Protein AF-A0A958QYX7-F1 (afdb_monomer)

Foldseek 3Di:
DEAEAEAAQCVHQQDFQDPDPPDGDPSVVVVLVVCVVDVVPHNYYYHYHYPCCPLQLLPFPVPPSGNRQFFADADDDDDPQWDDLCQAQWAADPLRDTGDHQQFEDADDCVLADPPPDPPPLDDDAHDPVVLLLVLLLLLLLLQLQLVCVVVVPCVSQQEAEEEEERDQDQSVLVSVLVNVVVSLVVLLVCLVVVPVVSLVSNVCSCVVRLVVSCVDPVNVVADGDPSVSSSVSSNVLSVPEDEDEDEPPDPDDDDSPDDRYHYYYTHHDVQLDDDQRPNYAEYAYEDDDQELVSLRSNPSVTTGDPRRNSSHHYYYHPVSSVVSRHSVHQSVQLNVQSVVCVVVVHTSQQDWRWGWDDPRHDHPGPVSVVQKDFDLPFCALHKFWLFKDFQADQPLQVQLLVLQLVLVVVQVVVVQWDQFLAPQQRQKTKGWFAFCVSVLSSLVRRDRDPLSVSDDSVSVSSSCVSCCVVLFQRIEMEIEGAHDDDPPFDWDDSDVPDIGTADEWDWDFDAPPDSITGTDCPDDAPPLCRPQCVPDPDNHVVCVCVVVVHGSSVVQQVRPDRRYKYKYKGFHDLCDDDDPVSQVVDVVPDSTDDDRHPRPTGMIMMIGGYHDPPPSSSIIIITRPSHSNPDD

pLDDT: mean 80.19, std 15.88, range [24.7, 98.56]

Solvent-accessible surface area (backbone atoms only — not comparable to full-atom values): 35931 Å² total; per-residue (Å²): 114,80,45,79,46,78,36,75,51,40,74,67,58,49,50,66,74,40,94,47,96,91,49,66,26,73,56,24,46,54,50,40,51,50,51,52,61,40,50,78,75,26,63,62,48,81,46,74,41,70,97,52,58,71,66,44,68,23,41,59,58,79,46,84,79,49,86,36,56,56,80,57,72,82,80,81,82,77,58,90,68,51,39,50,51,43,52,55,46,3,28,59,47,102,86,70,48,75,48,74,42,48,82,35,71,42,76,42,64,74,89,67,55,82,64,94,81,62,89,71,72,89,83,76,67,78,76,44,71,63,55,53,49,49,51,54,49,36,48,54,30,48,8,46,38,45,47,46,19,63,73,73,70,36,69,74,57,56,38,31,41,24,32,43,42,33,67,53,77,54,69,67,60,38,54,54,48,48,54,38,52,49,49,51,53,54,50,48,49,55,33,48,77,68,64,35,64,64,50,53,51,52,51,52,48,50,40,63,72,45,56,56,59,39,55,71,39,76,92,33,71,88,62,84,81,76,55,74,67,59,31,53,60,31,31,58,59,47,71,73,67,48,46,76,42,66,39,45,94,82,47,87,63,74,91,61,89,87,67,70,77,44,40,32,43,38,34,30,27,72,59,62,39,54,100,58,84,73,63,45,68,35,27,37,40,43,66,66,84,68,44,29,52,58,58,47,60,48,58,45,70,86,47,45,77,45,87,97,47,56,89,50,31,39,37,34,28,33,67,67,53,47,53,52,42,16,51,48,23,29,39,53,50,52,39,45,50,52,41,52,52,33,54,75,68,73,46,31,48,46,64,45,55,62,59,40,69,55,53,98,75,47,39,77,81,40,83,55,40,57,73,51,28,41,80,41,64,80,35,62,52,55,35,75,49,64,62,41,55,44,51,63,86,37,62,68,62,27,51,45,33,41,48,26,51,28,54,40,52,49,54,42,55,76,67,64,28,66,46,82,45,55,26,70,89,43,59,60,28,51,29,29,47,78,35,57,48,65,64,56,50,55,30,46,75,53,39,80,73,48,87,87,40,81,93,59,50,60,65,62,52,44,52,54,49,50,56,36,34,76,73,62,25,40,48,24,26,34,40,35,43,46,33,46,88,8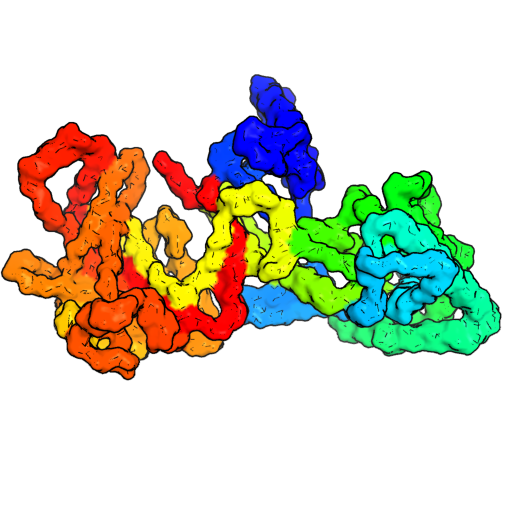3,55,97,86,61,66,75,46,77,52,50,94,94,42,68,34,29,50,31,86,60,50,70,50,76,35,61,92,85,63,89,54,37,42,49,44,70,83,72,58,92,60,62,88,51,56,84,42,51,91,78,51,90,54,58,47,62,67,58,54,35,60,77,68,72,54,54,63,72,55,54,38,49,77,64,40,52,45,35,42,30,37,40,40,35,37,38,43,44,60,79,74,82,65,52,78,66,54,54,50,53,48,61,74,75,42,97,40,52,83,82,84,38,89,56,86,54,39,69,44,42,34,43,37,39,23,41,68,86,59,73,90,56,74,48,38,27,40,30,23,68,60,28,45,60,76,85,130

Secondary structure (DSSP, 8-state):
--EEEEETTTTTTSS---SSTT---HHHHHHHHHHHHHHTTS-EEEEE--S-TTTGGGS-TT-TTS----S----PPPPTTEE-HHHHH-EE-TTS-EEPPPTTEEEPPGGG---TTS---TT--PPPHHHHHHHHHHHHHHHHHHHHHHHTT-GGGGTEEEEEEE--S-HHHHHHHHHHHHHHHHHHHHHHHTT-HHHHHHHHHHIIIIIHHHTTSGGGTT-----HHHHHHHHHHHHHH-EEEEESSS-------SSS-EEEEEEESTTTTSS---TTEEEEEE-----BHHHHHHH-TT-EE-TTTGGG-EEEE-HHHHHHHHHHHHHHHHHHHHHHHHHHTT--TTTS--EEE--SS-B-S-TTHHHH-EEE----TT-EEE--EE-SS-HHHHHHHHHHHHHHHHHHHHTT-EE--SSGGGTTSEEEEEEEHHHHHHHHHHS---TT-TT--HHHHHHHHHHHHHTTSS-EEEEEE--PPPPTTPPEEEEETTEEEEPBP-EEPPBPTT-SSEEEE-SS-TTGGGTTGGGTS--S-HHHHHHHTT--HHHHHHHHS-TTEEEEEEEEE-------HHHHHHHHHH-S-B------S-EEEEEEEPPPP--GGG---EEE-TTSS----

Mean predicted aligned error: 15.83 Å

Structure (mmCIF, N/CA/C/O backbone):
data_AF-A0A958QYX7-F1
#
_entry.id   AF-A0A958QYX7-F1
#
loop_
_atom_site.group_PDB
_atom_site.id
_atom_site.type_symbol
_atom_site.label_atom_id
_atom_site.label_alt_id
_atom_site.label_comp_id
_atom_site.label_asym_id
_atom_site.label_entity_id
_atom_site.label_seq_id
_atom_site.pdbx_PDB_ins_code
_atom_site.Cartn_x
_atom_site.Cartn_y
_atom_site.Cartn_z
_atom_site.occupancy
_atom_site.B_iso_or_equiv
_atom_site.auth_seq_id
_atom_site.auth_comp_id
_atom_site.auth_asym_id
_atom_site.auth_atom_id
_atom_site.pdbx_PDB_model_num
ATOM 1 N N . SER A 1 1 ? -33.958 6.998 -21.857 1.00 77.19 1 SER A N 1
ATOM 2 C CA . SER A 1 1 ? -32.694 6.301 -22.158 1.00 77.19 1 SER A CA 1
ATOM 3 C C . SER A 1 1 ? -31.856 6.281 -20.903 1.00 77.19 1 SER A C 1
ATOM 5 O O . SER A 1 1 ? -31.916 7.264 -20.183 1.00 77.19 1 SER A O 1
ATOM 7 N N . LEU A 1 2 ? -31.152 5.190 -20.615 1.00 90.31 2 LEU A N 1
ATOM 8 C CA . LEU A 1 2 ? -30.196 5.135 -19.507 1.00 90.31 2 LEU A CA 1
ATOM 9 C C . LEU A 1 2 ? -28.915 5.877 -19.911 1.00 90.31 2 LEU A C 1
ATOM 11 O O . LEU A 1 2 ? -28.497 5.765 -21.066 1.00 90.31 2 LEU A O 1
ATOM 15 N N . VAL A 1 3 ? -28.330 6.640 -18.992 1.00 94.50 3 VAL A N 1
ATOM 16 C CA . VAL A 1 3 ? -27.086 7.384 -19.207 1.00 94.50 3 VAL A CA 1
ATOM 17 C C . VAL A 1 3 ? -25.995 6.793 -18.319 1.00 94.50 3 VAL A C 1
ATOM 19 O O . VAL A 1 3 ? -26.185 6.636 -17.118 1.00 94.50 3 VAL A O 1
ATOM 22 N N . LEU A 1 4 ? -24.851 6.460 -18.913 1.00 93.69 4 LEU A N 1
ATOM 23 C CA . LEU A 1 4 ? -23.653 6.020 -18.202 1.00 93.69 4 LEU A CA 1
ATOM 24 C C . LEU A 1 4 ? -22.543 7.034 -18.473 1.00 93.69 4 LEU A C 1
ATOM 26 O O . LEU A 1 4 ? -22.211 7.280 -19.632 1.00 93.69 4 LEU A O 1
ATOM 30 N N . ILE A 1 5 ? -21.988 7.607 -17.410 1.00 92.88 5 ILE A N 1
ATOM 31 C CA . ILE A 1 5 ? -20.836 8.505 -17.457 1.00 92.88 5 ILE A CA 1
ATOM 32 C C . ILE A 1 5 ? -19.650 7.755 -16.870 1.00 92.88 5 ILE A C 1
ATOM 34 O O . ILE A 1 5 ? -19.740 7.222 -15.766 1.00 92.88 5 ILE A O 1
ATOM 38 N N . ILE A 1 6 ? -18.556 7.715 -17.623 1.00 93.12 6 ILE A N 1
ATOM 39 C CA . ILE A 1 6 ? -17.291 7.133 -17.186 1.00 93.12 6 ILE A CA 1
ATOM 40 C C . ILE A 1 6 ? -16.291 8.272 -17.077 1.00 93.12 6 ILE A C 1
ATOM 42 O O . ILE A 1 6 ? -16.132 9.036 -18.029 1.00 93.12 6 ILE A O 1
ATOM 46 N N . ASP A 1 7 ? -15.653 8.371 -15.921 1.00 91.44 7 ASP A N 1
ATOM 47 C CA . ASP A 1 7 ? -14.607 9.343 -15.638 1.00 91.44 7 ASP A CA 1
ATOM 48 C C . ASP A 1 7 ? -13.293 8.612 -15.363 1.00 91.44 7 ASP A C 1
ATOM 50 O O . ASP A 1 7 ? -13.147 7.954 -14.335 1.00 91.44 7 ASP A O 1
ATOM 54 N N . ASP A 1 8 ? -12.361 8.694 -16.305 1.00 87.75 8 ASP A N 1
ATOM 55 C CA . ASP A 1 8 ? -11.047 8.057 -16.255 1.00 87.75 8 ASP A CA 1
ATOM 56 C C . ASP A 1 8 ? -9.959 8.918 -15.585 1.00 87.75 8 ASP A C 1
ATOM 58 O O . ASP A 1 8 ? -8.815 8.481 -15.491 1.00 87.75 8 ASP A O 1
ATOM 62 N N . GLU A 1 9 ? -10.311 10.112 -15.092 1.00 80.62 9 GLU A N 1
ATOM 63 C CA . GLU A 1 9 ? -9.406 11.078 -14.442 1.00 80.62 9 GLU A CA 1
ATOM 64 C C . GLU A 1 9 ? -9.992 11.575 -13.099 1.00 80.62 9 GLU A C 1
ATOM 66 O O . GLU A 1 9 ? -9.784 12.719 -12.661 1.00 80.62 9 GLU A O 1
ATOM 71 N N . LEU A 1 10 ? -10.738 10.686 -12.431 1.00 84.94 10 LEU A N 1
ATOM 72 C CA . LEU A 1 10 ? -11.470 10.933 -11.185 1.00 84.94 10 LEU A CA 1
ATOM 73 C C . LEU A 1 10 ? -10.566 11.466 -10.058 1.00 84.94 10 LEU A C 1
ATOM 75 O O . LEU A 1 10 ? -10.974 12.343 -9.296 1.00 84.94 10 LEU A O 1
ATOM 79 N N . ASP A 1 11 ? -9.352 10.934 -9.925 1.00 76.81 11 ASP A N 1
ATOM 80 C CA . ASP A 1 11 ? -8.370 11.302 -8.896 1.00 76.81 11 ASP A CA 1
ATOM 81 C C . ASP A 1 11 ? -7.598 12.589 -9.223 1.00 76.81 11 ASP A C 1
ATOM 83 O O . ASP A 1 11 ? -6.751 13.019 -8.441 1.00 76.81 11 ASP A O 1
ATOM 87 N N . GLN A 1 12 ? -7.887 13.234 -10.358 1.00 76.56 12 GLN A N 1
ATOM 88 C CA . GLN A 1 12 ? -7.231 14.475 -10.759 1.00 76.56 12 GLN A CA 1
ATOM 89 C C . GLN A 1 12 ? -8.216 15.630 -10.942 1.00 76.56 12 GLN A C 1
ATOM 91 O O . GLN A 1 12 ? -8.090 16.664 -10.288 1.00 76.56 12 GLN A O 1
ATOM 96 N N . ALA A 1 13 ? -9.138 15.514 -11.896 1.00 78.00 13 ALA A N 1
ATOM 97 C CA . ALA A 1 13 ? -9.928 16.658 -12.353 1.00 78.00 13 ALA A CA 1
ATOM 98 C C . ALA A 1 13 ? -11.218 16.839 -11.544 1.00 78.00 13 ALA A C 1
ATOM 100 O O . ALA A 1 13 ? -11.681 17.967 -11.350 1.00 78.00 13 ALA A O 1
ATOM 101 N N . SER A 1 14 ? -11.779 15.727 -11.079 1.00 85.44 14 SER A N 1
ATOM 102 C CA . SER A 1 14 ? -13.123 15.666 -10.501 1.00 85.44 14 SER A CA 1
ATOM 103 C C . SER A 1 14 ? -13.149 15.956 -9.005 1.00 85.44 14 SER A C 1
ATOM 105 O O . SER A 1 14 ? -14.194 16.309 -8.460 1.00 85.44 14 SER A O 1
ATOM 107 N N . LEU A 1 15 ? -11.995 15.885 -8.342 1.00 81.56 15 LEU A N 1
ATOM 108 C CA . LEU A 1 15 ? -11.853 16.182 -6.922 1.00 81.56 15 LEU A CA 1
ATOM 109 C C . LEU A 1 15 ? -12.193 17.646 -6.592 1.00 81.56 15 LEU A C 1
ATOM 111 O O . LEU A 1 15 ? -11.780 18.599 -7.267 1.00 81.56 15 LEU A O 1
ATOM 115 N N . ASN A 1 16 ? -12.907 17.842 -5.484 1.00 77.88 16 ASN A N 1
ATOM 116 C CA . ASN A 1 16 ? -13.176 19.170 -4.948 1.00 77.88 16 ASN A CA 1
ATOM 117 C C . ASN A 1 16 ? -12.024 19.677 -4.055 1.00 77.88 16 ASN A C 1
ATOM 119 O O . ASN A 1 16 ? -12.025 19.524 -2.834 1.00 77.88 16 ASN A O 1
ATOM 123 N N . GLU A 1 17 ? -11.048 20.353 -4.659 1.00 69.12 17 GLU A N 1
ATOM 124 C CA . GLU A 1 17 ? -9.878 20.914 -3.960 1.00 69.12 17 GLU A CA 1
ATOM 125 C C . GLU A 1 17 ? -10.056 22.346 -3.406 1.00 69.12 17 GLU A C 1
ATOM 127 O O . GLU A 1 17 ? -9.095 22.969 -2.941 1.00 69.12 17 GLU A O 1
ATOM 132 N N . SER A 1 18 ? -11.259 22.921 -3.474 1.00 69.00 18 SER A N 1
ATOM 133 C CA . SER A 1 18 ? -11.501 24.307 -3.049 1.00 69.00 18 SER A CA 1
ATOM 134 C C . SER A 1 18 ? -11.131 24.526 -1.576 1.00 69.00 18 SER A C 1
ATOM 136 O O . SER A 1 18 ? -11.446 23.700 -0.734 1.00 69.00 18 SER A O 1
ATOM 138 N N . ARG A 1 19 ? -10.518 25.657 -1.205 1.00 60.44 19 ARG A N 1
ATOM 139 C CA . ARG A 1 19 ? -10.108 25.921 0.195 1.00 60.44 19 ARG A CA 1
ATOM 140 C C . ARG A 1 19 ? -11.225 26.429 1.108 1.00 60.44 19 ARG A C 1
ATOM 142 O O . ARG A 1 19 ? -10.992 26.565 2.304 1.00 60.44 19 ARG A O 1
ATOM 149 N N . ARG A 1 20 ? -12.395 26.763 0.562 1.00 64.31 20 ARG A N 1
ATOM 150 C CA . ARG A 1 20 ? -13.538 27.278 1.329 1.00 64.31 20 ARG A CA 1
ATOM 151 C C . ARG A 1 20 ? -14.620 26.207 1.394 1.00 64.31 20 ARG A C 1
ATOM 153 O O . ARG A 1 20 ? -14.838 25.505 0.407 1.00 64.31 20 ARG A O 1
ATOM 160 N N . ASP A 1 21 ? -15.274 26.067 2.543 1.00 59.59 21 ASP A N 1
ATOM 161 C CA . ASP A 1 21 ? -16.256 24.993 2.775 1.00 59.59 21 ASP A CA 1
ATOM 162 C C . ASP A 1 21 ? -17.495 25.116 1.874 1.00 59.59 21 ASP A C 1
ATOM 164 O O . ASP A 1 21 ? -18.074 24.106 1.505 1.00 59.59 21 ASP A O 1
ATOM 168 N N . ASN A 1 22 ? -17.817 26.328 1.409 1.00 66.38 22 ASN A N 1
ATOM 169 C CA . ASN A 1 22 ? -18.980 26.605 0.553 1.00 66.38 22 ASN A CA 1
ATOM 170 C C . ASN A 1 22 ? -18.630 26.840 -0.930 1.00 66.38 22 ASN A C 1
ATOM 172 O O . ASN A 1 22 ? -19.419 27.431 -1.662 1.00 66.38 22 ASN A O 1
ATOM 176 N N . GLU A 1 23 ? -17.433 26.463 -1.381 1.00 75.25 23 GLU A N 1
ATOM 177 C CA . GLU A 1 23 ? -17.025 26.619 -2.783 1.00 75.25 23 GLU A CA 1
ATOM 178 C C . GLU A 1 23 ? -16.578 25.272 -3.355 1.00 75.25 23 GLU A C 1
ATOM 180 O O . GLU A 1 23 ? -15.873 24.520 -2.680 1.00 75.25 23 GLU A O 1
ATOM 185 N N . ARG A 1 24 ? -16.934 25.001 -4.617 1.00 80.19 24 ARG A N 1
ATOM 186 C CA . ARG A 1 24 ? -16.453 23.852 -5.398 1.00 80.19 24 ARG A CA 1
ATOM 187 C C . ARG A 1 24 ? -15.380 24.292 -6.392 1.00 80.19 24 ARG A C 1
ATOM 189 O O . ARG A 1 24 ? -15.389 25.430 -6.869 1.00 80.19 24 ARG A O 1
ATOM 196 N N . THR A 1 25 ? -14.455 23.397 -6.738 1.00 85.00 25 THR A N 1
ATOM 197 C CA . THR A 1 25 ? -13.622 23.608 -7.932 1.00 85.00 25 THR A CA 1
ATOM 198 C C . THR A 1 25 ? -14.514 23.654 -9.170 1.00 85.00 25 THR A C 1
ATOM 200 O O . THR A 1 25 ? -15.586 23.053 -9.213 1.00 85.00 25 THR A O 1
ATOM 203 N N . LYS A 1 26 ? -14.080 24.389 -10.199 1.00 87.94 26 LYS A N 1
ATOM 204 C CA . LYS A 1 26 ? -14.903 24.613 -11.393 1.00 87.94 26 LYS A CA 1
ATOM 205 C C . LYS A 1 26 ? -15.293 23.304 -12.088 1.00 87.94 26 LYS A C 1
ATOM 207 O O . LYS A 1 26 ? -16.436 23.165 -12.501 1.00 87.94 26 LYS A O 1
ATOM 212 N N . THR A 1 27 ? -14.359 22.360 -12.204 1.00 88.69 27 THR A N 1
ATOM 213 C CA . THR A 1 27 ? -14.613 21.058 -12.834 1.00 88.69 27 THR A CA 1
ATOM 214 C C . THR A 1 27 ? -15.568 20.206 -12.002 1.00 88.69 27 THR A C 1
ATOM 216 O O . THR A 1 27 ? -16.572 19.761 -12.545 1.00 88.69 27 THR A O 1
ATOM 219 N N . ASN A 1 28 ? -15.322 20.057 -10.693 1.00 90.38 28 ASN A N 1
ATOM 220 C CA . ASN A 1 28 ? -16.226 19.339 -9.787 1.00 90.38 28 ASN A CA 1
ATOM 221 C C . ASN A 1 28 ? -17.648 19.917 -9.852 1.00 90.38 28 ASN A C 1
ATOM 223 O O . ASN A 1 28 ? -18.592 19.173 -10.078 1.00 90.38 28 ASN A O 1
ATOM 227 N N . GLY A 1 29 ? -17.798 21.245 -9.770 1.00 89.44 29 GLY A N 1
ATOM 228 C CA . GLY A 1 29 ? -19.105 21.901 -9.865 1.00 89.44 29 GLY A CA 1
ATOM 229 C C . GLY A 1 29 ? -19.847 21.593 -11.170 1.00 89.44 29 GLY A C 1
ATOM 230 O O . GLY A 1 29 ? -21.024 21.258 -11.132 1.00 89.44 29 GLY A O 1
ATOM 231 N N . LEU A 1 30 ? -19.156 21.621 -12.315 1.00 92.50 30 LEU A N 1
ATOM 232 C CA . LEU A 1 30 ? -19.761 21.280 -13.608 1.00 92.50 30 LEU A CA 1
ATOM 233 C C . LEU A 1 30 ? -20.159 19.800 -13.712 1.00 92.50 30 LEU A C 1
ATOM 235 O O . LEU A 1 30 ? -21.165 19.491 -14.348 1.00 92.50 30 LEU A O 1
ATOM 239 N N . ILE A 1 31 ? -19.393 18.887 -13.104 1.00 91.69 31 ILE A N 1
ATOM 240 C CA . ILE A 1 31 ? -19.750 17.462 -13.046 1.00 91.69 31 ILE A CA 1
ATOM 241 C C . ILE A 1 31 ? -21.010 17.281 -12.200 1.00 91.69 31 ILE A C 1
ATOM 243 O O . ILE A 1 31 ? -21.947 16.630 -12.652 1.00 91.69 31 ILE A O 1
ATOM 247 N N . VAL A 1 32 ? -21.069 17.905 -11.022 1.00 89.75 32 VAL A N 1
ATOM 248 C CA . VAL A 1 32 ? -22.249 17.864 -10.145 1.00 89.75 32 VAL A CA 1
ATOM 249 C C . VAL A 1 32 ? -23.477 18.435 -10.860 1.00 89.75 32 VAL A C 1
ATOM 251 O O . VAL A 1 32 ? -24.515 17.783 -10.904 1.00 89.75 32 VAL A O 1
ATOM 254 N N . GLU A 1 33 ? -23.356 19.594 -11.516 1.00 92.00 33 GLU A N 1
ATOM 255 C CA . GLU A 1 33 ? -24.440 20.184 -12.316 1.00 92.00 33 GLU A CA 1
ATOM 256 C C . GLU A 1 33 ? -24.924 19.243 -13.430 1.00 92.00 33 GLU A C 1
ATOM 258 O O . GLU A 1 33 ? -26.131 19.101 -13.648 1.00 92.00 33 GLU A O 1
ATOM 263 N N . LEU A 1 34 ? -23.996 18.579 -14.127 1.00 92.19 34 LEU A N 1
ATOM 264 C CA . LEU A 1 34 ? -24.310 17.614 -15.178 1.00 92.19 34 LEU A CA 1
ATOM 265 C C . LEU A 1 34 ? -25.051 16.392 -14.620 1.00 92.19 34 LEU A C 1
ATOM 267 O O . LEU A 1 34 ? -26.055 15.973 -15.202 1.00 92.19 34 LEU A O 1
ATOM 271 N N . LEU A 1 35 ? -24.573 15.831 -13.507 1.00 91.25 35 LEU A N 1
ATOM 272 C CA . LEU A 1 35 ? -25.174 14.669 -12.855 1.00 91.25 35 LEU A CA 1
ATOM 273 C C . LEU A 1 35 ? -26.579 14.983 -12.344 1.00 91.25 35 LEU A C 1
ATOM 275 O O . LEU A 1 35 ? -27.496 14.212 -12.620 1.00 91.25 35 LEU A O 1
ATOM 279 N N . THR A 1 36 ? -26.779 16.139 -11.711 1.00 90.44 36 THR A N 1
ATOM 280 C CA . THR A 1 36 ? -28.103 16.608 -11.278 1.00 90.44 36 THR A CA 1
ATOM 281 C C . THR A 1 36 ? -29.036 16.792 -12.474 1.00 90.44 36 THR A C 1
ATOM 283 O O . THR A 1 36 ? -30.136 16.241 -12.511 1.00 90.44 36 THR A O 1
ATOM 286 N N . PHE A 1 37 ? -28.580 17.494 -13.518 1.00 92.56 37 PHE A N 1
ATOM 287 C CA . PHE A 1 37 ? -29.385 17.735 -14.716 1.00 92.56 37 PHE A CA 1
ATOM 288 C C . PHE A 1 37 ? -29.841 16.435 -15.394 1.00 92.56 37 PHE A C 1
ATOM 290 O O . PHE A 1 37 ? -30.987 16.342 -15.852 1.00 92.56 37 PHE A O 1
ATOM 297 N N . LEU A 1 38 ? -28.949 15.449 -15.500 1.00 92.50 38 LEU A N 1
ATOM 298 C CA . LEU A 1 38 ? -29.247 14.163 -16.124 1.00 92.50 38 LEU A CA 1
ATOM 299 C C . LEU A 1 38 ? -30.085 13.266 -15.212 1.00 92.50 38 LEU A C 1
ATOM 301 O O . LEU A 1 38 ? -31.041 12.665 -15.702 1.00 92.50 38 LEU A O 1
ATOM 305 N N . GLY A 1 39 ? -29.788 13.231 -13.911 1.00 88.44 39 GLY A N 1
ATOM 306 C CA . GLY A 1 39 ? -30.524 12.463 -12.904 1.00 88.44 39 GLY A CA 1
ATOM 307 C C . GLY A 1 39 ? -32.006 12.835 -12.837 1.00 88.44 39 GLY A C 1
ATOM 308 O O . GLY A 1 39 ? -32.857 11.950 -12.778 1.00 88.44 39 GLY A O 1
ATOM 309 N N . ASP A 1 40 ? -32.331 14.121 -12.997 1.00 90.38 40 ASP A N 1
ATOM 310 C CA . ASP A 1 40 ? -33.717 14.612 -13.059 1.00 90.38 40 ASP A CA 1
ATOM 311 C C . ASP A 1 40 ? -34.500 14.121 -14.292 1.00 90.38 40 ASP A C 1
ATOM 313 O O . ASP A 1 40 ? -35.728 14.216 -14.347 1.00 90.38 40 ASP A O 1
ATOM 317 N N . ARG A 1 41 ? -33.803 13.657 -15.337 1.00 93.50 41 ARG A N 1
ATOM 318 C CA . ARG A 1 41 ? -34.380 13.389 -16.669 1.00 93.50 41 ARG A CA 1
ATOM 319 C C . ARG A 1 41 ? -34.281 11.932 -17.091 1.00 93.50 41 ARG A C 1
ATOM 321 O O . ARG A 1 41 ? -35.057 11.487 -17.940 1.00 93.50 41 ARG A O 1
ATOM 328 N N . ALA A 1 42 ? -33.312 11.203 -16.558 1.00 93.44 42 ALA A N 1
ATOM 329 C CA . ALA A 1 42 ? -32.991 9.850 -16.959 1.00 93.44 42 ALA A CA 1
ATOM 330 C C . ALA A 1 42 ? -32.272 9.095 -15.832 1.00 93.44 42 ALA A C 1
ATOM 332 O O . ALA A 1 42 ? -31.453 9.686 -15.127 1.00 93.44 42 ALA A O 1
ATOM 333 N N . PRO A 1 43 ? -32.478 7.768 -15.720 1.00 91.88 43 PRO A N 1
ATOM 334 C CA . PRO A 1 43 ? -31.594 6.925 -14.924 1.00 91.88 43 PRO A CA 1
ATOM 335 C C . PRO A 1 43 ? -30.139 7.139 -15.361 1.00 91.88 43 PRO A C 1
ATOM 337 O O . PRO A 1 43 ? -29.808 6.899 -16.527 1.00 91.88 43 PRO A O 1
ATOM 340 N N . THR A 1 44 ? -29.310 7.623 -14.437 1.00 92.50 44 THR A N 1
ATOM 341 C CA . THR A 1 44 ? -27.931 8.050 -14.693 1.00 92.50 44 THR A CA 1
ATOM 342 C C . THR A 1 44 ? -26.993 7.353 -13.715 1.00 92.50 44 THR A C 1
ATOM 344 O O . THR A 1 44 ? -27.253 7.346 -12.515 1.00 92.50 44 THR A O 1
ATOM 347 N N . SER A 1 45 ? -25.912 6.766 -14.222 1.00 91.69 45 SER A N 1
ATOM 348 C CA . SER A 1 45 ? -24.851 6.164 -13.412 1.00 91.69 45 SER A CA 1
ATOM 349 C C . SER A 1 45 ? -23.524 6.850 -13.709 1.00 91.69 45 SER A C 1
ATOM 351 O O . SER A 1 45 ? -23.183 7.051 -14.876 1.00 91.69 45 SER A O 1
ATOM 353 N N . TYR A 1 46 ? -22.779 7.187 -12.660 1.00 92.44 46 TYR A N 1
ATOM 354 C CA . TYR A 1 46 ? -21.435 7.751 -12.745 1.00 92.44 46 TYR A CA 1
ATOM 355 C C . TYR A 1 46 ? -20.426 6.719 -12.245 1.00 92.44 46 TYR A C 1
ATOM 357 O O . TYR A 1 46 ? -20.574 6.195 -11.144 1.00 92.44 46 TYR A O 1
ATOM 365 N N . VAL A 1 47 ? -19.424 6.404 -13.061 1.00 93.38 47 VAL A N 1
ATOM 366 C CA . VAL A 1 47 ? -18.389 5.420 -12.740 1.00 93.38 47 VAL A CA 1
ATOM 367 C C . VAL A 1 47 ? -17.027 6.078 -12.889 1.00 93.38 47 VAL A C 1
ATOM 369 O O . VAL A 1 47 ? -16.596 6.382 -14.000 1.00 93.38 47 VAL A O 1
ATOM 372 N N . GLY A 1 48 ? -16.348 6.274 -11.763 1.00 92.00 48 GLY A N 1
ATOM 373 C CA . GLY A 1 48 ? -14.952 6.687 -11.743 1.00 92.00 48 GLY A CA 1
ATOM 374 C C . GLY A 1 48 ? -14.018 5.495 -11.953 1.00 92.00 48 GLY A C 1
ATOM 375 O O . GLY A 1 48 ? -14.219 4.428 -11.372 1.00 92.00 48 GLY A O 1
ATOM 376 N N . TYR A 1 49 ? -12.989 5.676 -12.772 1.00 90.06 49 TYR A N 1
ATOM 377 C CA . TYR A 1 49 ? -11.960 4.689 -13.060 1.00 90.06 49 TYR A CA 1
ATOM 378 C C . TYR A 1 49 ? -10.590 5.305 -12.792 1.00 90.06 49 TYR A C 1
ATOM 380 O O . TYR A 1 49 ? -10.204 6.269 -13.440 1.00 90.06 49 TYR A O 1
ATOM 388 N N . THR A 1 50 ? -9.850 4.756 -11.830 1.00 87.06 50 THR A N 1
ATOM 389 C CA . THR A 1 50 ? -8.530 5.278 -11.462 1.00 87.06 50 THR A CA 1
ATOM 390 C C . THR A 1 50 ? -7.601 4.166 -10.982 1.00 87.06 50 THR A C 1
ATOM 392 O O . THR A 1 50 ? -8.041 3.149 -10.441 1.00 87.06 50 THR A O 1
ATOM 395 N N . ALA A 1 51 ? -6.299 4.369 -11.183 1.00 80.81 51 ALA A N 1
ATOM 396 C CA . ALA A 1 51 ? -5.251 3.543 -10.591 1.00 80.81 51 ALA A CA 1
ATOM 397 C C . ALA A 1 51 ? -4.925 3.959 -9.144 1.00 80.81 51 ALA A C 1
ATOM 399 O O . ALA A 1 51 ? -4.306 3.187 -8.415 1.00 80.81 51 ALA A O 1
ATOM 400 N N . THR A 1 52 ? -5.333 5.161 -8.730 1.00 81.88 52 THR A N 1
ATOM 401 C CA . THR A 1 52 ? -4.928 5.813 -7.480 1.00 81.88 52 THR A CA 1
ATOM 402 C C . THR A 1 52 ? -6.135 6.380 -6.733 1.00 81.88 52 THR A C 1
ATOM 404 O O . THR A 1 52 ? -6.319 7.591 -6.667 1.00 81.88 52 THR A O 1
ATOM 407 N N . PRO A 1 53 ? -6.973 5.524 -6.116 1.00 85.44 53 PRO A N 1
ATOM 408 C CA . PRO A 1 53 ? -8.213 5.966 -5.476 1.00 85.44 53 PRO A CA 1
ATOM 409 C C . PRO A 1 53 ? -8.007 6.633 -4.102 1.00 85.44 53 PRO A C 1
ATOM 411 O O . PRO A 1 53 ? -8.985 6.877 -3.396 1.00 85.44 53 PRO A O 1
ATOM 414 N N . PHE A 1 54 ? -6.763 6.914 -3.685 1.00 84.88 54 PHE A N 1
ATOM 415 C CA . PHE A 1 54 ? -6.424 7.362 -2.326 1.00 84.88 54 PHE A CA 1
ATOM 416 C C . PHE A 1 54 ? -7.188 8.622 -1.911 1.00 84.88 54 PHE A C 1
ATOM 418 O O . PHE A 1 54 ? -7.772 8.686 -0.833 1.00 84.88 54 PHE A O 1
ATOM 425 N N . ALA A 1 55 ? -7.215 9.619 -2.790 1.00 80.50 55 ALA A N 1
ATOM 426 C CA . ALA A 1 55 ? -7.950 10.857 -2.591 1.00 80.50 55 ALA A CA 1
ATOM 427 C C . ALA A 1 55 ? -9.470 10.639 -2.513 1.00 80.50 55 ALA A C 1
ATOM 429 O O . ALA A 1 55 ? -10.152 11.243 -1.683 1.00 80.50 55 ALA A O 1
ATOM 430 N N . ASN A 1 56 ? -9.993 9.773 -3.380 1.00 86.69 56 ASN A N 1
ATOM 431 C CA . ASN A 1 56 ? -11.425 9.571 -3.578 1.00 86.69 56 ASN A CA 1
ATOM 432 C C . ASN A 1 56 ? -12.090 8.921 -2.366 1.00 86.69 56 ASN A C 1
ATOM 434 O O . ASN A 1 56 ? -13.168 9.345 -1.956 1.00 86.69 56 ASN A O 1
ATOM 438 N N . ILE A 1 57 ? -11.420 7.945 -1.748 1.00 86.62 57 ILE A N 1
ATOM 439 C CA . ILE A 1 57 ? -11.940 7.259 -0.557 1.00 86.62 57 ILE A CA 1
ATOM 440 C C . ILE A 1 57 ? -11.928 8.142 0.701 1.00 86.62 57 ILE A C 1
ATOM 442 O O . ILE A 1 57 ? -12.550 7.803 1.704 1.00 86.62 57 ILE A O 1
ATOM 446 N N . LEU A 1 58 ? -11.265 9.300 0.639 1.00 81.69 58 LEU A N 1
ATOM 447 C CA . LEU A 1 58 ? -11.195 10.289 1.715 1.00 81.69 58 LEU A CA 1
ATOM 448 C C . LEU A 1 58 ? -12.084 11.530 1.479 1.00 81.69 58 LEU A C 1
ATOM 450 O O . LEU A 1 58 ? -11.984 12.503 2.233 1.00 81.69 58 LEU A O 1
ATOM 454 N N . LEU A 1 59 ? -12.927 11.537 0.438 1.00 80.88 59 LEU A N 1
ATOM 455 C CA . LEU A 1 59 ? -13.916 12.602 0.214 1.00 80.88 59 LEU A CA 1
ATOM 456 C C . LEU A 1 59 ? -14.995 12.600 1.306 1.00 80.88 59 LEU A C 1
ATOM 458 O O . LEU A 1 59 ? -15.294 11.564 1.887 1.00 80.88 59 LEU A O 1
ATOM 462 N N . ASN A 1 60 ? -15.597 13.757 1.595 1.00 76.62 60 ASN A N 1
ATOM 463 C CA . ASN A 1 60 ? -16.640 13.841 2.621 1.00 76.62 60 ASN A CA 1
ATOM 464 C C . ASN A 1 60 ? -17.881 13.036 2.202 1.00 76.62 60 ASN A C 1
ATOM 466 O O . ASN A 1 60 ? -18.599 13.441 1.293 1.00 76.62 60 ASN A O 1
ATOM 470 N N . ALA A 1 61 ? -18.167 11.939 2.897 1.00 79.19 61 ALA A N 1
ATOM 471 C CA . ALA A 1 61 ? -19.359 11.138 2.666 1.00 79.19 61 ALA A CA 1
ATOM 472 C C . ALA A 1 61 ? -20.631 11.762 3.264 1.00 79.19 61 ALA A C 1
ATOM 474 O O . ALA A 1 61 ? -21.724 11.324 2.928 1.00 79.19 61 ALA A O 1
ATOM 475 N N . ASP A 1 62 ? -20.546 12.812 4.082 1.00 77.19 62 ASP A N 1
ATOM 476 C CA . ASP A 1 62 ? -21.728 13.566 4.524 1.00 77.19 62 ASP A CA 1
ATOM 477 C C . ASP A 1 62 ? -22.201 14.580 3.446 1.00 77.19 62 ASP A C 1
ATOM 479 O O . ASP A 1 62 ? -23.328 15.063 3.510 1.00 77.19 62 ASP A O 1
ATOM 483 N N . ASP A 1 63 ? -21.376 14.901 2.435 1.00 79.25 63 ASP A N 1
ATOM 484 C CA . ASP A 1 63 ? -21.748 15.785 1.312 1.00 79.25 63 ASP A CA 1
ATOM 485 C C . ASP A 1 63 ? -22.373 14.969 0.167 1.00 79.25 63 ASP A C 1
ATOM 487 O O . ASP A 1 63 ? -21.665 14.380 -0.655 1.00 79.25 63 ASP A O 1
ATOM 491 N N . GLU A 1 64 ? -23.707 14.879 0.132 1.00 76.19 64 GLU A N 1
ATOM 492 C CA . GLU A 1 64 ? -24.463 14.114 -0.881 1.00 76.19 64 GLU A CA 1
ATOM 493 C C . GLU A 1 64 ? -24.226 14.583 -2.322 1.00 76.19 64 GLU A C 1
ATOM 495 O O . GLU A 1 64 ? -24.392 13.798 -3.252 1.00 76.19 64 GLU A O 1
ATOM 500 N N . GLU A 1 65 ? -23.816 15.837 -2.510 1.00 75.88 65 GLU A N 1
ATOM 501 C CA . GLU A 1 65 ? -23.524 16.398 -3.826 1.00 75.88 65 GLU A CA 1
ATOM 502 C C . GLU A 1 65 ? -22.070 16.154 -4.269 1.00 75.88 65 GLU A C 1
ATOM 504 O O . GLU A 1 65 ? -21.73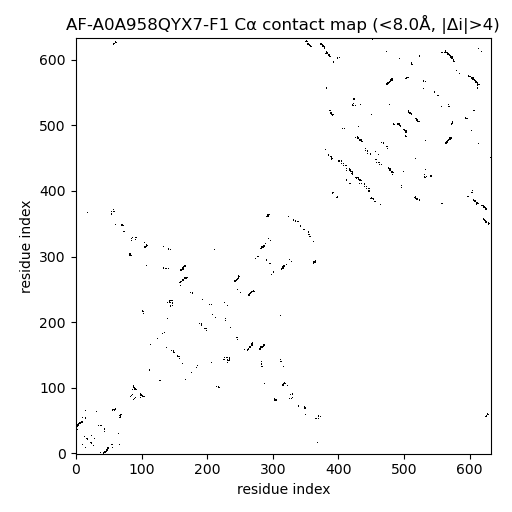4 16.442 -5.416 1.00 75.88 65 GLU A O 1
ATOM 509 N N . ASP A 1 66 ? -21.180 15.667 -3.395 1.00 79.25 66 ASP A N 1
ATOM 510 C CA . ASP A 1 66 ? -19.796 15.351 -3.766 1.00 79.25 66 ASP A CA 1
ATOM 511 C C . ASP A 1 66 ? -19.636 13.921 -4.308 1.00 79.25 66 ASP A C 1
ATOM 513 O O . ASP A 1 66 ? -20.483 13.044 -4.140 1.00 79.25 66 ASP A O 1
ATOM 517 N N . LEU A 1 67 ? -18.502 13.669 -4.959 1.00 87.75 67 LEU A N 1
ATOM 518 C CA . LEU A 1 67 ? -18.237 12.451 -5.732 1.00 87.75 67 LEU A CA 1
ATOM 519 C C . LEU A 1 67 ? -17.635 11.311 -4.888 1.00 87.75 67 LEU A C 1
ATOM 521 O O . LEU A 1 67 ? -16.825 10.525 -5.385 1.00 87.75 67 LEU A O 1
ATOM 525 N N . PHE A 1 68 ? -17.996 11.223 -3.602 1.00 88.12 68 PHE A N 1
ATOM 526 C CA . PHE A 1 68 ? -17.606 10.084 -2.765 1.00 88.12 68 PHE A CA 1
ATOM 527 C C . PHE A 1 68 ? -18.241 8.791 -3.328 1.00 88.12 68 PHE A C 1
ATOM 529 O O . PHE A 1 68 ? -19.437 8.796 -3.629 1.00 88.12 68 PHE A O 1
ATOM 536 N N . PRO A 1 69 ? -17.493 7.680 -3.488 1.00 89.12 69 PRO A N 1
ATOM 537 C CA . PRO A 1 69 ? -18.002 6.444 -4.092 1.00 89.12 69 PRO A CA 1
ATOM 538 C C . PRO A 1 69 ? -18.933 5.680 -3.134 1.00 89.12 69 PRO A C 1
ATOM 540 O O . PRO A 1 69 ? -18.555 4.669 -2.560 1.00 89.12 69 PRO A O 1
ATOM 543 N N . ARG A 1 70 ? -20.160 6.170 -2.940 1.00 87.12 70 ARG A N 1
ATOM 544 C CA . ARG A 1 70 ? -21.121 5.658 -1.943 1.00 87.12 70 ARG A CA 1
ATOM 545 C C . ARG A 1 70 ? -21.560 4.218 -2.191 1.00 87.12 70 ARG A C 1
ATOM 547 O O . ARG A 1 70 ? -21.706 3.460 -1.241 1.00 87.12 70 ARG A O 1
ATOM 554 N N . ASP A 1 71 ? -21.790 3.868 -3.453 1.00 88.44 71 ASP A N 1
ATOM 555 C CA . ASP A 1 71 ? -22.472 2.623 -3.813 1.00 88.44 71 ASP A CA 1
ATOM 556 C C . ASP A 1 71 ? -21.526 1.420 -3.880 1.00 88.44 71 ASP A C 1
ATOM 558 O O . ASP A 1 71 ? -21.880 0.324 -3.449 1.00 88.44 71 ASP A O 1
ATOM 562 N N . PHE A 1 72 ? -20.328 1.598 -4.445 1.00 90.00 72 PHE A N 1
ATOM 563 C CA . PHE A 1 72 ? -19.355 0.520 -4.605 1.00 90.00 72 PHE A CA 1
ATOM 564 C C . PHE A 1 72 ? -17.939 1.041 -4.865 1.00 90.00 72 PHE A C 1
ATOM 566 O O . PHE A 1 72 ? -17.736 2.098 -5.460 1.00 90.00 72 PHE A O 1
ATOM 573 N N . ILE A 1 73 ? -16.953 0.217 -4.510 1.00 91.31 73 ILE A N 1
ATOM 574 C CA . ILE A 1 73 ? -15.585 0.268 -5.032 1.00 91.31 73 ILE A CA 1
ATOM 575 C C . ILE A 1 73 ? -15.215 -1.162 -5.410 1.00 91.31 73 ILE A C 1
ATOM 577 O O . ILE A 1 73 ? -15.449 -2.089 -4.639 1.00 91.31 73 ILE A O 1
ATOM 581 N N . VAL A 1 74 ? -14.641 -1.347 -6.597 1.00 89.50 74 VAL A N 1
ATOM 582 C CA . VAL A 1 74 ? -14.207 -2.664 -7.071 1.00 89.50 74 VAL A CA 1
ATOM 583 C C . VAL A 1 74 ? -12.751 -2.588 -7.496 1.00 89.50 74 VAL A C 1
ATOM 585 O O . VAL A 1 74 ? -12.391 -1.831 -8.397 1.00 89.50 74 VAL A O 1
ATOM 588 N N . ALA A 1 75 ? -11.915 -3.415 -6.873 1.00 89.62 75 ALA A N 1
ATOM 589 C CA . ALA A 1 75 ? -10.539 -3.604 -7.298 1.00 89.62 75 ALA A CA 1
ATOM 590 C C . ALA A 1 75 ? -10.496 -4.569 -8.493 1.00 89.62 75 ALA A C 1
ATOM 592 O O . ALA A 1 75 ? -10.837 -5.748 -8.382 1.00 89.62 75 ALA A O 1
ATOM 593 N N . LEU A 1 76 ? -10.058 -4.084 -9.657 1.00 88.50 76 LEU A N 1
ATOM 594 C CA . LEU A 1 76 ? -9.838 -4.956 -10.811 1.00 88.50 76 LEU A CA 1
ATOM 595 C C . LEU A 1 76 ? -8.581 -5.804 -10.606 1.00 88.50 76 LEU A C 1
ATOM 597 O O . LEU A 1 76 ? -7.509 -5.282 -10.277 1.00 88.50 76 LEU A O 1
ATOM 601 N N . LYS A 1 77 ? -8.707 -7.113 -10.851 1.00 84.00 77 LYS A N 1
ATOM 602 C CA . LYS A 1 77 ? -7.581 -8.049 -10.798 1.00 84.00 77 LYS A CA 1
ATOM 603 C C . LYS A 1 77 ? -6.680 -7.852 -12.009 1.00 84.00 77 LYS A C 1
ATOM 605 O O . LYS A 1 77 ? -7.125 -7.951 -13.153 1.00 84.00 77 LYS A O 1
ATOM 610 N N . ALA A 1 78 ? -5.406 -7.586 -11.747 1.00 82.19 78 ALA A N 1
ATOM 611 C CA . ALA A 1 78 ? -4.406 -7.498 -12.795 1.00 82.19 78 ALA A CA 1
ATOM 612 C C . ALA A 1 78 ? -4.110 -8.903 -13.356 1.00 82.19 78 ALA A C 1
ATOM 614 O O . ALA A 1 78 ? -3.966 -9.852 -12.581 1.00 82.19 78 ALA A O 1
ATOM 615 N N . PRO A 1 79 ? -3.995 -9.070 -14.684 1.00 84.44 79 PRO A N 1
ATOM 616 C CA . PRO A 1 79 ? -3.527 -10.328 -15.254 1.00 84.44 79 PRO A CA 1
ATOM 617 C C . PRO A 1 79 ? -2.055 -10.563 -14.887 1.00 84.44 79 PRO A C 1
ATOM 619 O O . PRO A 1 79 ? -1.298 -9.616 -14.666 1.00 84.44 79 PRO A O 1
ATOM 622 N N . GLU A 1 80 ? -1.603 -11.819 -14.918 1.00 78.56 80 GLU A N 1
ATOM 623 C CA . GLU A 1 80 ? -0.204 -12.169 -14.614 1.00 78.56 80 GLU A CA 1
ATOM 624 C C . GLU A 1 80 ? 0.818 -11.441 -15.504 1.00 78.56 80 GLU A C 1
ATOM 626 O O . GLU A 1 80 ? 1.963 -11.238 -15.103 1.00 78.56 80 GLU A O 1
ATOM 631 N N . THR A 1 81 ? 0.408 -11.011 -16.698 1.00 83.12 81 THR A N 1
ATOM 632 C CA . THR A 1 81 ? 1.240 -10.286 -17.668 1.00 83.12 81 THR A CA 1
ATOM 633 C C . THR A 1 81 ? 1.431 -8.802 -17.344 1.00 83.12 81 THR A C 1
ATOM 635 O O . THR A 1 81 ? 2.274 -8.153 -17.969 1.00 83.12 81 THR A O 1
ATOM 638 N N . TYR A 1 82 ? 0.670 -8.255 -16.394 1.00 89.00 82 TYR A N 1
ATOM 639 C CA . TYR A 1 82 ? 0.833 -6.884 -15.925 1.00 89.00 82 TYR A CA 1
ATOM 640 C C . TYR A 1 82 ? 1.969 -6.793 -14.899 1.00 89.00 82 TYR A C 1
ATOM 642 O O . TYR A 1 82 ? 2.145 -7.672 -14.044 1.00 89.00 82 TYR A O 1
ATOM 650 N N . VAL A 1 83 ? 2.741 -5.712 -14.983 1.00 90.44 83 VAL A N 1
ATOM 651 C CA . VAL A 1 83 ? 3.852 -5.414 -14.080 1.00 90.44 83 VAL A CA 1
ATOM 652 C C . VAL A 1 83 ? 3.524 -4.139 -13.308 1.00 90.44 83 VAL A C 1
ATOM 654 O O . VAL A 1 83 ? 3.489 -3.053 -13.884 1.00 90.44 83 VAL A O 1
ATOM 657 N N . GLY A 1 84 ? 3.241 -4.293 -12.013 1.00 90.31 84 GLY A N 1
ATOM 658 C CA . GLY A 1 84 ? 2.945 -3.200 -11.081 1.00 90.31 84 GLY A CA 1
ATOM 659 C C . GLY A 1 84 ? 4.065 -2.969 -10.064 1.00 90.31 84 GLY A C 1
ATOM 660 O O . GLY A 1 84 ? 5.127 -3.591 -10.154 1.00 90.31 84 GLY A O 1
ATOM 661 N N . ALA A 1 85 ? 3.805 -2.098 -9.086 1.00 90.19 85 ALA A N 1
ATOM 662 C CA . ALA A 1 85 ? 4.772 -1.710 -8.059 1.00 90.19 85 ALA A CA 1
ATOM 663 C C . ALA A 1 85 ? 5.310 -2.911 -7.266 1.00 90.19 85 ALA A C 1
ATOM 665 O O . ALA A 1 85 ? 6.522 -3.063 -7.162 1.00 90.19 85 ALA A O 1
ATOM 666 N N . GLU A 1 86 ? 4.434 -3.823 -6.830 1.00 90.56 86 GLU A N 1
ATOM 667 C CA . GLU A 1 86 ? 4.814 -5.025 -6.070 1.00 90.56 86 GLU A CA 1
ATOM 668 C C . GLU A 1 86 ? 5.871 -5.882 -6.785 1.00 90.56 86 GLU A C 1
ATOM 670 O O . GLU A 1 86 ? 6.847 -6.294 -6.171 1.00 90.56 86 GLU A O 1
ATOM 675 N N . LYS A 1 87 ? 5.732 -6.118 -8.096 1.00 91.88 87 LYS A N 1
ATOM 676 C CA . LYS A 1 87 ? 6.710 -6.930 -8.842 1.00 91.88 87 LYS A CA 1
ATOM 677 C C . LYS A 1 87 ? 8.054 -6.222 -9.007 1.00 91.88 87 LYS A C 1
ATOM 679 O O . LYS A 1 87 ? 9.080 -6.885 -9.058 1.00 91.88 87 LYS A O 1
ATOM 684 N N . LEU A 1 88 ? 8.056 -4.900 -9.159 1.00 93.12 88 LEU A N 1
ATOM 685 C CA . LEU A 1 88 ? 9.275 -4.142 -9.458 1.00 93.12 88 LEU A CA 1
ATOM 686 C C . LEU A 1 88 ? 10.050 -3.729 -8.210 1.00 93.12 88 LEU A C 1
ATOM 688 O O . LEU A 1 88 ? 11.270 -3.665 -8.272 1.00 93.12 88 LEU A O 1
ATOM 692 N N . PHE A 1 89 ? 9.353 -3.454 -7.110 1.00 92.31 89 PHE A N 1
ATOM 693 C CA . PHE A 1 89 ? 9.934 -2.891 -5.888 1.00 92.31 89 PHE A CA 1
ATOM 694 C C . PHE A 1 89 ? 9.739 -3.786 -4.662 1.00 92.31 89 PHE A C 1
ATOM 696 O O . PHE A 1 89 ? 10.315 -3.518 -3.611 1.00 92.31 89 PHE A O 1
ATOM 703 N N . GLY A 1 90 ? 8.982 -4.879 -4.786 1.00 90.62 90 GLY A N 1
ATOM 704 C CA . GLY A 1 90 ? 8.650 -5.740 -3.660 1.00 90.62 90 GLY A CA 1
ATOM 705 C C . GLY A 1 90 ? 7.647 -5.081 -2.717 1.00 90.62 90 GLY A C 1
ATOM 706 O O . GLY A 1 90 ? 7.115 -4.005 -2.996 1.00 90.62 90 GLY A O 1
ATOM 707 N N . ARG A 1 91 ? 7.379 -5.744 -1.594 1.00 87.31 91 ARG A N 1
ATOM 708 C CA . ARG A 1 91 ? 6.574 -5.209 -0.484 1.00 87.31 91 ARG A CA 1
ATOM 709 C C . ARG A 1 91 ? 6.846 -5.980 0.803 1.00 87.31 91 ARG A C 1
ATOM 711 O O . ARG A 1 91 ? 7.456 -7.050 0.764 1.00 87.31 91 ARG A O 1
ATOM 718 N N . VAL A 1 92 ? 6.317 -5.485 1.916 1.00 74.06 92 VAL A N 1
ATOM 719 C CA . VAL A 1 92 ? 6.239 -6.239 3.175 1.00 74.06 92 VAL A CA 1
ATOM 720 C C . VAL A 1 92 ? 4.823 -6.792 3.334 1.00 74.06 92 VAL A C 1
ATOM 722 O O . VAL A 1 92 ? 3.846 -6.089 3.082 1.00 74.06 92 VAL A O 1
ATOM 725 N N . THR A 1 93 ? 4.688 -8.064 3.706 1.00 67.06 93 THR A N 1
ATOM 726 C CA . THR A 1 93 ? 3.382 -8.664 4.003 1.00 67.06 93 THR A CA 1
ATOM 727 C C . THR A 1 93 ? 2.899 -8.280 5.400 1.00 67.06 93 THR A C 1
ATOM 729 O O . THR A 1 93 ? 3.653 -7.789 6.243 1.00 67.06 93 THR A O 1
ATOM 732 N N . ALA A 1 94 ? 1.628 -8.559 5.686 1.00 55.69 94 ALA A N 1
ATOM 733 C CA . ALA A 1 94 ? 1.038 -8.314 6.995 1.00 55.69 94 ALA A CA 1
ATOM 734 C C . ALA A 1 94 ? 1.691 -9.149 8.124 1.00 55.69 94 ALA A C 1
ATOM 7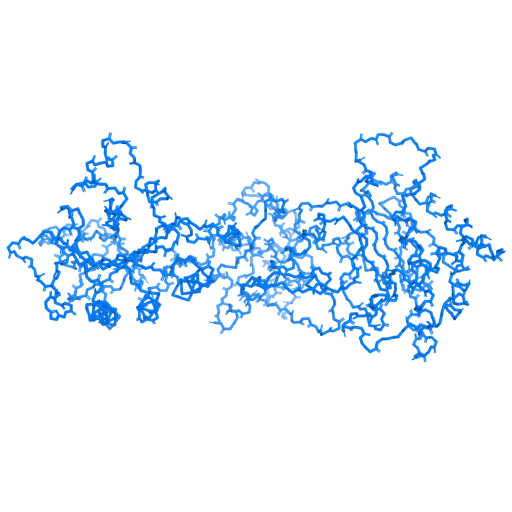36 O O . ALA A 1 94 ? 1.533 -8.808 9.302 1.00 55.69 94 ALA A O 1
ATOM 737 N N . GLU A 1 95 ? 2.404 -10.220 7.763 1.00 50.38 95 GLU A N 1
ATOM 738 C CA . GLU A 1 95 ? 3.188 -11.126 8.613 1.00 50.38 95 GLU A CA 1
ATOM 739 C C . GLU A 1 95 ? 4.647 -10.668 8.783 1.00 50.38 95 GLU A C 1
ATOM 741 O O . GLU A 1 95 ? 5.393 -11.266 9.557 1.00 50.38 95 GLU A O 1
ATOM 746 N N . GLY A 1 96 ? 5.056 -9.599 8.091 1.00 56.62 96 GLY A N 1
ATOM 747 C CA . GLY A 1 96 ? 6.429 -9.093 8.096 1.00 56.62 96 GLY A CA 1
ATOM 748 C C . GLY A 1 96 ? 7.365 -9.814 7.123 1.00 56.62 96 GLY A C 1
ATOM 749 O O . GLY A 1 96 ? 8.576 -9.611 7.190 1.00 56.62 96 GLY A O 1
ATOM 750 N N . GLU A 1 97 ? 6.838 -10.649 6.223 1.00 65.19 97 GLU A N 1
ATOM 751 C CA . GLU A 1 97 ? 7.642 -11.285 5.180 1.00 65.19 97 GLU A CA 1
ATOM 752 C C . GLU A 1 97 ? 7.957 -10.283 4.064 1.00 65.19 97 GLU A C 1
ATOM 754 O O . GLU A 1 97 ? 7.118 -9.466 3.686 1.00 65.19 97 GLU A O 1
ATOM 759 N N . VAL A 1 98 ? 9.172 -10.340 3.516 1.00 72.88 98 VAL A N 1
ATOM 760 C CA . VAL A 1 98 ? 9.573 -9.474 2.400 1.00 72.88 98 VAL A CA 1
ATOM 761 C C . VAL A 1 98 ? 9.330 -10.204 1.085 1.00 72.88 98 VAL A C 1
ATOM 763 O O . VAL A 1 98 ? 10.016 -11.179 0.767 1.00 72.88 98 VAL A O 1
ATOM 766 N N . VAL A 1 99 ? 8.380 -9.698 0.299 1.00 83.50 99 VAL A N 1
ATOM 767 C CA . VAL A 1 99 ? 8.197 -10.088 -1.101 1.00 83.50 99 VAL A CA 1
ATOM 768 C C . VAL A 1 99 ? 9.295 -9.413 -1.910 1.00 83.50 99 VAL A C 1
ATOM 770 O O . VAL A 1 99 ? 9.367 -8.185 -1.964 1.00 83.50 99 VAL A O 1
ATOM 773 N N . GLN A 1 100 ? 10.167 -10.219 -2.511 1.00 88.12 100 GLN A N 1
ATOM 774 C CA . GLN A 1 100 ? 11.341 -9.720 -3.222 1.00 88.12 100 GLN A CA 1
ATOM 775 C C . GLN A 1 100 ? 10.959 -9.074 -4.566 1.00 88.12 100 GLN A C 1
ATOM 777 O O . GLN A 1 100 ? 10.114 -9.626 -5.278 1.00 88.12 100 GLN A O 1
ATOM 782 N N . PRO A 1 101 ? 11.581 -7.937 -4.935 1.00 93.00 101 PRO A N 1
ATOM 783 C CA . PRO A 1 101 ? 11.434 -7.357 -6.263 1.00 93.00 101 PRO A CA 1
ATOM 784 C C . PRO A 1 101 ? 12.106 -8.210 -7.340 1.00 93.00 101 PRO A C 1
ATOM 786 O O . PRO A 1 101 ? 13.049 -8.957 -7.075 1.00 93.00 101 PRO A O 1
ATOM 789 N N . LEU A 1 102 ? 11.679 -8.013 -8.586 1.00 93.88 102 LEU A N 1
ATOM 790 C CA . LEU A 1 102 ? 12.453 -8.414 -9.758 1.00 93.88 102 LEU A CA 1
ATOM 791 C C . LEU A 1 102 ? 13.791 -7.667 -9.791 1.00 93.88 102 LEU A C 1
ATOM 793 O O . LEU A 1 102 ? 13.847 -6.469 -9.505 1.00 93.88 102 LEU A O 1
ATOM 797 N N . ASN A 1 103 ? 14.855 -8.332 -10.246 1.00 93.75 103 ASN A N 1
ATOM 798 C CA . ASN A 1 103 ? 16.183 -7.719 -10.380 1.00 93.75 103 ASN A CA 1
ATOM 799 C C . ASN A 1 103 ? 16.293 -6.731 -11.571 1.00 93.75 103 ASN A C 1
ATOM 801 O O . ASN A 1 103 ? 17.076 -6.926 -12.502 1.00 93.75 103 ASN A O 1
ATOM 805 N N . LEU A 1 104 ? 15.500 -5.657 -11.551 1.00 95.88 104 LEU A N 1
ATOM 806 C CA . LEU A 1 104 ? 15.406 -4.650 -12.618 1.00 95.88 104 LEU A CA 1
ATOM 807 C C . LEU A 1 104 ? 15.738 -3.223 -12.142 1.00 95.88 104 LEU A C 1
ATOM 809 O O . LEU A 1 104 ? 15.844 -2.319 -12.977 1.00 95.88 104 LEU A O 1
ATOM 813 N N . ILE A 1 105 ? 15.917 -3.017 -10.831 1.00 95.00 105 ILE A N 1
ATOM 814 C CA . ILE A 1 105 ? 16.242 -1.720 -10.217 1.00 95.00 105 ILE A CA 1
ATOM 815 C C . ILE A 1 105 ? 17.758 -1.506 -10.164 1.00 95.00 105 ILE A C 1
ATOM 817 O O . ILE A 1 105 ? 18.518 -2.400 -9.789 1.00 95.00 105 ILE A O 1
ATOM 821 N N . ARG A 1 106 ? 18.217 -0.316 -10.550 1.00 94.75 106 ARG A N 1
ATOM 822 C CA . ARG A 1 106 ? 19.615 0.123 -10.480 1.00 94.75 106 ARG A CA 1
ATOM 823 C C . ARG A 1 106 ? 19.677 1.447 -9.727 1.00 94.75 106 ARG A C 1
ATOM 825 O O . ARG A 1 106 ? 18.834 2.317 -9.933 1.00 94.75 106 ARG A O 1
ATOM 832 N N . HIS A 1 107 ? 20.678 1.599 -8.869 1.00 91.19 107 HIS A N 1
ATOM 833 C CA . HIS A 1 107 ? 20.786 2.773 -8.012 1.00 91.19 107 HIS A CA 1
ATOM 834 C C . HIS A 1 107 ? 21.571 3.899 -8.678 1.00 91.19 107 HIS A C 1
ATOM 836 O O . HIS A 1 107 ? 22.655 3.680 -9.219 1.00 91.19 107 HIS A O 1
ATOM 842 N N . ILE A 1 108 ? 21.021 5.105 -8.592 1.00 87.81 108 ILE A N 1
ATOM 843 C CA . ILE A 1 108 ? 21.707 6.359 -8.899 1.00 87.81 108 ILE A CA 1
ATOM 844 C C . ILE A 1 108 ? 22.343 6.872 -7.603 1.00 87.81 108 ILE A C 1
ATOM 846 O O . ILE A 1 108 ? 21.663 6.959 -6.576 1.00 87.81 108 ILE A O 1
ATOM 850 N N . ASP A 1 109 ? 23.632 7.209 -7.651 1.00 77.50 109 ASP A N 1
ATOM 851 C CA . ASP A 1 109 ? 24.330 7.839 -6.528 1.00 77.50 109 ASP A CA 1
ATOM 852 C C . ASP A 1 109 ? 23.785 9.261 -6.300 1.00 77.50 109 ASP A C 1
ATOM 854 O O . ASP A 1 109 ? 23.578 10.021 -7.246 1.00 77.50 109 ASP A O 1
ATOM 858 N N . LEU A 1 110 ? 23.542 9.632 -5.041 1.00 65.88 110 LEU A N 1
ATOM 859 C CA . LEU A 1 110 ? 23.037 10.961 -4.684 1.00 65.88 110 LEU A CA 1
ATOM 860 C C . LEU A 1 110 ? 24.046 12.076 -4.989 1.00 65.88 110 LEU A C 1
ATOM 862 O O . LEU A 1 110 ? 23.636 13.209 -5.186 1.00 65.88 110 LEU A O 1
ATOM 866 N N . SER A 1 111 ? 25.345 11.780 -5.064 1.00 66.25 111 SER A N 1
ATOM 867 C CA . SER A 1 111 ? 26.371 12.750 -5.485 1.00 66.25 111 SER A CA 1
ATOM 868 C C . SER A 1 111 ? 26.295 13.115 -6.971 1.00 66.25 111 SER A C 1
ATOM 870 O O . SER A 1 111 ? 26.860 14.120 -7.393 1.00 66.25 111 SER A O 1
ATOM 872 N N . GLU A 1 112 ? 25.572 12.321 -7.762 1.00 62.38 112 GLU A N 1
ATOM 873 C CA . GLU A 1 112 ? 25.257 12.603 -9.162 1.00 62.38 112 GLU A CA 1
ATOM 874 C C . GLU A 1 112 ? 23.926 13.365 -9.317 1.00 62.38 112 GLU A C 1
ATOM 876 O O . GLU A 1 112 ? 23.446 13.565 -10.439 1.00 62.38 112 GLU A O 1
ATOM 881 N N . ALA A 1 113 ? 23.321 13.780 -8.197 1.00 53.38 113 ALA A N 1
ATOM 882 C CA . ALA A 1 113 ? 22.114 14.586 -8.173 1.00 53.38 113 ALA A CA 1
ATOM 883 C C . ALA A 1 113 ? 22.376 15.995 -8.700 1.00 53.38 113 ALA A C 1
ATOM 885 O O . ALA A 1 113 ? 23.321 16.667 -8.295 1.00 53.38 113 ALA A O 1
ATOM 886 N N . ILE A 1 114 ? 21.490 16.457 -9.577 1.00 53.28 114 ILE A N 1
ATOM 887 C CA . ILE A 1 114 ? 21.402 17.877 -9.907 1.00 53.28 114 ILE A CA 1
ATOM 888 C C . ILE A 1 114 ? 20.534 18.488 -8.805 1.00 53.28 114 ILE A C 1
ATOM 890 O O . ILE A 1 114 ? 19.333 18.218 -8.768 1.00 53.28 114 ILE A O 1
ATOM 894 N N . GLU A 1 115 ? 21.133 19.225 -7.868 1.00 49.00 115 GLU A N 1
ATOM 895 C CA . GLU A 1 115 ? 20.368 19.968 -6.863 1.00 49.00 115 GLU A CA 1
ATOM 896 C C . GLU A 1 115 ? 19.579 21.093 -7.556 1.00 49.00 115 GLU A C 1
ATOM 898 O O . GLU A 1 115 ? 20.134 21.849 -8.351 1.00 49.00 115 GLU A O 1
ATOM 903 N N . ASP A 1 116 ? 18.278 21.205 -7.256 1.00 46.88 116 ASP A N 1
ATOM 904 C CA . ASP A 1 116 ? 17.360 22.199 -7.847 1.00 46.88 116 ASP A CA 1
ATOM 905 C C . ASP A 1 116 ? 17.752 23.669 -7.522 1.00 46.88 116 ASP A C 1
ATOM 907 O O . ASP A 1 116 ? 17.123 24.597 -8.035 1.00 46.88 116 ASP A O 1
ATOM 911 N N . GLU A 1 117 ? 18.751 23.905 -6.657 1.00 42.97 117 GLU A N 1
ATOM 912 C CA . GLU A 1 117 ? 19.124 25.234 -6.137 1.00 42.97 117 GLU A CA 1
ATOM 913 C C . GLU A 1 117 ? 20.369 25.869 -6.782 1.00 42.97 117 GLU A C 1
ATOM 915 O O . GLU A 1 117 ? 20.567 27.076 -6.622 1.00 42.97 117 GLU A O 1
ATOM 920 N N . ASP A 1 118 ? 21.169 25.130 -7.555 1.00 40.72 118 ASP A N 1
ATOM 921 C CA . ASP A 1 118 ? 22.376 25.687 -8.173 1.00 40.72 118 ASP A CA 1
ATOM 922 C C . ASP A 1 118 ? 22.109 26.177 -9.605 1.00 40.72 118 ASP A C 1
ATOM 924 O O . ASP A 1 118 ? 21.683 25.424 -10.481 1.00 40.72 118 ASP A O 1
ATOM 928 N N . GLU A 1 119 ? 22.401 27.456 -9.879 1.00 37.97 119 GLU A N 1
ATOM 929 C CA . GLU A 1 119 ? 22.477 27.999 -11.243 1.00 37.97 119 GLU A CA 1
ATOM 930 C C . GLU A 1 119 ? 23.573 27.252 -12.027 1.00 37.97 119 GLU A C 1
ATOM 932 O O . GLU A 1 119 ? 24.750 27.626 -12.022 1.00 37.97 119 GLU A O 1
ATOM 937 N N . VAL A 1 120 ? 23.201 26.165 -12.707 1.00 44.12 120 VAL A N 1
ATOM 938 C CA . VAL A 1 120 ? 24.142 25.374 -13.501 1.00 44.12 120 VAL A CA 1
ATOM 939 C C . VAL A 1 120 ? 24.607 26.195 -14.702 1.00 44.12 120 VAL A C 1
ATOM 941 O O . VAL A 1 120 ? 23.827 26.625 -15.552 1.00 44.12 120 VAL A O 1
ATOM 944 N N . ASN A 1 121 ? 25.921 26.392 -14.786 1.00 38.94 121 ASN A N 1
ATOM 945 C CA . ASN A 1 121 ? 26.588 27.087 -15.878 1.00 38.94 121 ASN A CA 1
ATOM 946 C C . ASN A 1 121 ? 26.320 26.350 -17.210 1.00 38.94 121 ASN A C 1
ATOM 948 O O . ASN A 1 121 ? 26.812 25.249 -17.446 1.00 38.94 121 ASN A O 1
ATOM 952 N N . ILE A 1 122 ? 25.522 26.974 -18.082 1.00 43.44 122 ILE A N 1
ATOM 953 C CA . ILE A 1 122 ? 24.802 26.389 -19.238 1.00 43.44 122 ILE A CA 1
ATOM 954 C C . ILE A 1 122 ? 25.736 25.875 -20.372 1.00 43.44 122 ILE A C 1
ATOM 956 O O . ILE A 1 122 ? 25.285 25.361 -21.396 1.00 43.44 122 ILE A O 1
ATOM 960 N N . GLY A 1 123 ? 27.059 26.001 -20.222 1.00 40.50 123 GLY A N 1
ATOM 961 C CA . GLY A 1 123 ? 28.037 25.770 -21.290 1.00 40.50 123 GLY A CA 1
ATOM 962 C C . GLY A 1 123 ? 28.348 24.305 -21.613 1.00 40.50 123 GLY A C 1
ATOM 963 O O . GLY A 1 123 ? 28.313 23.933 -22.786 1.00 40.50 123 GLY A O 1
ATOM 964 N N . GLU A 1 124 ? 28.666 23.480 -20.611 1.00 52.53 124 GLU A N 1
ATOM 965 C CA . GLU A 1 124 ? 29.264 22.145 -20.807 1.00 52.53 124 GLU A CA 1
ATOM 966 C C . GLU A 1 124 ? 28.991 21.225 -19.602 1.00 52.53 124 GLU A C 1
ATOM 968 O O . GLU A 1 124 ? 29.897 20.872 -18.852 1.00 52.53 124 GLU A O 1
ATOM 973 N N . MET A 1 125 ? 27.734 20.833 -19.378 1.00 60.88 125 MET A N 1
ATOM 974 C CA . MET A 1 125 ? 27.443 19.811 -18.368 1.00 60.88 125 MET A CA 1
ATOM 975 C C . MET A 1 125 ? 27.707 18.421 -18.959 1.00 60.88 125 MET A C 1
ATOM 977 O O . MET A 1 125 ? 26.992 17.970 -19.863 1.00 60.88 125 MET A O 1
ATOM 981 N N . GLU A 1 126 ? 28.750 17.752 -18.469 1.00 72.88 126 GLU A N 1
ATOM 982 C CA . GLU A 1 126 ? 28.976 16.332 -18.731 1.00 72.88 126 GLU A CA 1
ATOM 983 C C . GLU A 1 126 ? 27.850 15.518 -18.078 1.00 72.88 126 GLU A C 1
ATOM 985 O O . GLU A 1 126 ? 27.490 15.761 -16.926 1.00 72.88 126 GLU A O 1
ATOM 990 N N . ILE A 1 127 ? 27.255 14.570 -18.813 1.00 87.44 127 ILE A N 1
ATOM 991 C CA . ILE A 1 127 ? 26.211 13.721 -18.227 1.00 87.44 127 ILE A CA 1
ATOM 992 C C . ILE A 1 127 ? 26.800 12.803 -17.137 1.00 87.44 127 ILE A C 1
ATOM 994 O O . ILE A 1 127 ? 27.913 12.294 -17.325 1.00 87.44 127 ILE A O 1
ATOM 998 N N . PRO A 1 128 ? 26.064 12.534 -16.041 1.00 87.62 128 PRO A N 1
ATOM 999 C CA . PRO A 1 128 ? 26.550 11.684 -14.955 1.00 87.62 128 PRO A CA 1
ATOM 1000 C C . PRO A 1 128 ? 26.902 10.258 -15.394 1.00 87.62 128 PRO A C 1
ATOM 1002 O O . PRO A 1 128 ? 26.380 9.749 -16.393 1.00 87.62 128 PRO A O 1
ATOM 1005 N N . ALA A 1 129 ? 27.769 9.583 -14.634 1.00 89.50 129 ALA A N 1
ATOM 1006 C CA . ALA A 1 129 ? 28.223 8.229 -14.956 1.00 89.50 129 ALA A CA 1
ATOM 1007 C C . ALA A 1 129 ? 27.076 7.206 -14.920 1.00 89.50 129 ALA A C 1
ATOM 1009 O O . ALA A 1 129 ? 27.023 6.304 -15.766 1.00 89.50 129 ALA A O 1
ATOM 1010 N N . SER A 1 130 ? 26.119 7.371 -14.006 1.00 91.69 130 SER A N 1
ATOM 1011 C CA . SER A 1 130 ? 24.899 6.562 -13.976 1.00 91.69 130 SER A CA 1
ATOM 1012 C C . SER A 1 130 ? 24.037 6.765 -15.228 1.00 91.69 130 SER A C 1
ATOM 1014 O O . SER A 1 130 ? 23.541 5.784 -15.781 1.00 91.69 130 SER A O 1
ATOM 1016 N N . LEU A 1 131 ? 23.919 7.995 -15.747 1.00 92.88 131 LEU A N 1
ATOM 1017 C CA . LEU A 1 131 ? 23.179 8.266 -16.984 1.00 92.88 131 LEU A CA 1
ATOM 1018 C C . LEU A 1 131 ? 23.892 7.692 -18.217 1.00 92.88 131 LEU A C 1
ATOM 1020 O O . LEU A 1 131 ? 23.226 7.110 -19.071 1.00 92.88 131 LEU A O 1
ATOM 1024 N N . LYS A 1 132 ? 25.229 7.771 -18.295 1.00 94.38 132 LYS A N 1
ATOM 1025 C CA . LYS A 1 132 ? 26.014 7.070 -19.336 1.00 94.38 132 LYS A CA 1
ATOM 1026 C C . LYS A 1 132 ? 25.735 5.565 -19.301 1.00 94.38 132 LYS A C 1
ATOM 1028 O O . LYS A 1 132 ? 25.355 4.975 -20.307 1.00 94.38 132 LYS A O 1
ATOM 1033 N N . THR A 1 133 ? 25.802 4.970 -18.109 1.00 96.00 133 THR A N 1
ATOM 1034 C CA . THR A 1 133 ? 25.505 3.544 -17.902 1.00 96.00 133 THR A CA 1
ATOM 1035 C C . THR A 1 133 ? 24.071 3.196 -18.314 1.00 96.00 133 THR A C 1
ATOM 1037 O O . THR A 1 133 ? 23.848 2.170 -18.956 1.00 96.00 133 THR A O 1
ATOM 1040 N N . ALA A 1 134 ? 23.093 4.051 -18.005 1.00 97.00 134 ALA A N 1
ATOM 1041 C CA . ALA A 1 134 ? 21.700 3.858 -18.397 1.00 97.00 134 ALA A CA 1
ATOM 1042 C C . ALA A 1 134 ? 21.495 3.940 -19.921 1.00 97.00 134 ALA A C 1
ATOM 1044 O O . ALA A 1 134 ? 20.723 3.156 -20.473 1.00 97.00 134 ALA A O 1
ATOM 1045 N N . ILE A 1 135 ? 22.213 4.828 -20.617 1.00 98.00 135 ILE A N 1
ATOM 1046 C CA . ILE A 1 135 ? 22.200 4.914 -22.087 1.00 98.00 135 ILE A CA 1
ATOM 1047 C C . ILE A 1 135 ? 22.817 3.649 -22.705 1.00 98.00 135 ILE A C 1
ATOM 1049 O O . ILE A 1 135 ? 22.207 3.035 -23.578 1.00 98.00 135 ILE A O 1
ATOM 1053 N N . THR A 1 136 ? 23.961 3.185 -22.200 1.00 98.31 136 THR A N 1
ATOM 1054 C CA . THR A 1 136 ? 24.589 1.931 -22.656 1.00 98.31 136 THR A CA 1
ATOM 1055 C C . THR A 1 136 ? 23.697 0.715 -22.382 1.00 98.31 136 THR A C 1
ATOM 1057 O O . THR A 1 136 ? 23.554 -0.176 -23.219 1.00 98.31 136 THR A O 1
ATOM 1060 N N . THR A 1 137 ? 22.996 0.708 -21.249 1.00 98.56 137 THR A N 1
ATOM 1061 C CA . THR A 1 137 ? 21.972 -0.296 -20.926 1.00 98.56 137 THR A CA 1
ATOM 1062 C C . THR A 1 137 ? 20.812 -0.261 -21.924 1.00 98.56 137 THR A C 1
ATOM 1064 O O . THR A 1 137 ? 20.325 -1.310 -22.351 1.00 98.56 137 THR A O 1
ATOM 1067 N N . PHE A 1 138 ? 20.376 0.933 -22.334 1.00 98.50 138 PHE A N 1
ATOM 1068 C CA . PHE A 1 138 ? 19.328 1.102 -23.338 1.00 98.50 138 PHE A CA 1
ATOM 1069 C C . PHE A 1 138 ? 19.751 0.563 -24.705 1.00 98.50 138 PHE A C 1
ATOM 1071 O O . PHE A 1 138 ? 18.957 -0.121 -25.348 1.00 98.50 138 PHE A O 1
ATOM 1078 N N . PHE A 1 139 ? 21.001 0.791 -25.112 1.00 98.50 139 PHE A N 1
ATOM 1079 C CA . PHE A 1 139 ? 21.569 0.235 -26.341 1.00 98.50 139 PHE A CA 1
ATOM 1080 C C . PHE A 1 139 ? 21.512 -1.294 -26.364 1.00 98.50 139 PHE A C 1
ATOM 1082 O O . PHE A 1 139 ? 20.981 -1.872 -27.313 1.00 98.50 139 PHE A O 1
ATOM 1089 N N . ILE A 1 140 ? 21.974 -1.945 -25.293 1.00 98.38 140 ILE A N 1
ATOM 1090 C CA . ILE A 1 140 ? 21.936 -3.410 -25.169 1.00 98.38 140 ILE A CA 1
ATOM 1091 C C . ILE A 1 140 ? 20.490 -3.917 -25.178 1.00 98.38 140 ILE A C 1
ATOM 1093 O O . ILE A 1 140 ? 20.152 -4.837 -25.922 1.00 98.38 140 ILE A O 1
ATOM 1097 N N . SER A 1 141 ? 19.615 -3.289 -24.388 1.00 97.38 141 SER A N 1
ATOM 1098 C CA . SER A 1 141 ? 18.196 -3.649 -24.305 1.00 97.38 141 SER A CA 1
ATOM 1099 C C . SER A 1 141 ? 17.495 -3.555 -25.664 1.00 97.38 141 SER A C 1
ATOM 1101 O O . SER A 1 141 ? 16.741 -4.451 -26.051 1.00 97.38 141 SER A O 1
ATOM 1103 N N . ALA A 1 142 ? 17.763 -2.486 -26.416 1.00 96.81 142 ALA A N 1
ATOM 1104 C CA . ALA A 1 142 ? 17.203 -2.268 -27.739 1.00 96.81 142 ALA A CA 1
ATOM 1105 C C . ALA A 1 142 ? 17.689 -3.312 -28.751 1.00 96.81 142 ALA A C 1
ATOM 1107 O O . ALA A 1 142 ? 16.871 -3.905 -29.458 1.00 96.81 142 ALA A O 1
ATOM 1108 N N . ALA A 1 143 ? 18.998 -3.569 -28.779 1.00 96.69 143 ALA A N 1
ATOM 1109 C CA . ALA A 1 143 ? 19.608 -4.562 -29.652 1.00 96.69 143 ALA A CA 1
ATOM 1110 C C . ALA A 1 143 ? 19.054 -5.971 -29.388 1.00 96.69 143 ALA A C 1
ATOM 1112 O O . ALA A 1 143 ? 18.599 -6.639 -30.318 1.00 96.69 143 ALA A O 1
ATOM 1113 N N . GLU A 1 144 ? 18.970 -6.390 -28.122 1.00 95.44 144 GLU A N 1
ATOM 1114 C CA . GLU A 1 144 ? 18.383 -7.685 -27.756 1.00 95.44 144 GLU A CA 1
ATOM 1115 C C . GLU A 1 144 ? 16.897 -7.774 -28.109 1.00 95.44 144 GLU A C 1
ATOM 1117 O O . GLU A 1 144 ? 16.414 -8.823 -28.541 1.00 95.44 144 GLU A O 1
ATOM 1122 N N . ARG A 1 145 ? 16.151 -6.672 -27.994 1.00 94.00 145 ARG A N 1
ATOM 1123 C CA . ARG A 1 145 ? 14.735 -6.645 -28.374 1.00 94.00 145 ARG A CA 1
ATOM 1124 C C . ARG A 1 145 ? 14.544 -6.778 -29.889 1.00 94.00 145 ARG A C 1
ATOM 1126 O O . ARG A 1 145 ? 13.617 -7.468 -30.321 1.00 94.00 145 ARG A O 1
ATOM 1133 N N . ILE A 1 146 ? 15.432 -6.186 -30.694 1.00 93.94 146 ILE A N 1
ATOM 1134 C CA . ILE A 1 146 ? 15.473 -6.363 -32.156 1.00 93.94 146 ILE A CA 1
ATOM 1135 C C . ILE A 1 146 ? 15.800 -7.813 -32.509 1.00 93.94 146 ILE A C 1
ATOM 1137 O O . ILE A 1 146 ? 15.050 -8.432 -33.271 1.00 93.94 146 ILE A O 1
ATOM 1141 N N . ARG A 1 147 ? 16.859 -8.370 -31.911 1.00 93.69 147 ARG A N 1
ATOM 1142 C CA . ARG A 1 147 ? 17.285 -9.760 -32.110 1.00 93.69 147 ARG A CA 1
ATOM 1143 C C . ARG A 1 147 ? 16.150 -10.733 -31.802 1.00 93.69 147 ARG A C 1
ATOM 1145 O O . ARG A 1 147 ? 15.765 -11.544 -32.646 1.00 93.69 147 ARG A O 1
ATOM 1152 N N . LYS A 1 148 ? 15.551 -10.594 -30.617 1.00 90.44 148 LYS A N 1
ATOM 1153 C CA . LYS A 1 148 ? 14.451 -11.442 -30.158 1.00 90.44 148 LYS A CA 1
ATOM 1154 C C . LYS A 1 148 ? 13.235 -11.351 -31.069 1.00 90.44 148 LYS A C 1
ATOM 1156 O O . LYS A 1 148 ? 12.626 -12.370 -31.373 1.00 90.44 148 LYS A O 1
ATOM 1161 N N . SER A 1 149 ? 12.892 -10.156 -31.545 1.00 88.56 149 SER A N 1
ATOM 1162 C CA . SER A 1 149 ? 11.811 -9.969 -32.518 1.00 88.56 149 SER A CA 1
ATOM 1163 C C . SER A 1 149 ? 12.016 -10.793 -33.796 1.00 88.56 149 SER A C 1
ATOM 1165 O O . SER A 1 149 ? 11.052 -11.388 -34.289 1.00 88.56 149 SER A O 1
ATOM 1167 N N . GLY A 1 150 ? 13.257 -10.887 -34.289 1.00 85.88 150 GLY A N 1
ATOM 1168 C CA . GLY A 1 150 ? 13.623 -11.760 -35.406 1.00 85.88 150 GLY A CA 1
ATOM 1169 C C . GLY A 1 150 ? 13.497 -13.247 -35.061 1.00 85.88 150 GLY A C 1
ATOM 1170 O O . GLY A 1 150 ? 12.884 -14.002 -35.817 1.00 85.88 150 GLY A O 1
ATOM 1171 N N . GLU A 1 151 ? 14.003 -13.651 -33.893 1.00 84.12 151 GLU A N 1
ATOM 1172 C CA . GLU A 1 151 ? 13.968 -15.034 -33.397 1.00 84.12 151 GLU A CA 1
ATOM 1173 C C . GLU A 1 151 ? 12.536 -15.575 -33.270 1.00 84.12 151 GLU A C 1
ATOM 1175 O O . GLU A 1 151 ? 12.203 -16.616 -33.839 1.00 84.12 151 GLU A O 1
ATOM 1180 N N . ILE A 1 152 ? 11.660 -14.842 -32.576 1.00 83.94 152 ILE A N 1
ATOM 1181 C CA . ILE A 1 152 ? 10.280 -15.280 -32.317 1.00 83.94 152 ILE A CA 1
ATOM 1182 C C . ILE A 1 152 ? 9.283 -14.810 -33.388 1.00 83.94 152 ILE A C 1
ATOM 1184 O O . ILE A 1 152 ? 8.077 -15.002 -33.232 1.00 83.94 152 ILE A O 1
ATOM 1188 N N . ARG A 1 153 ? 9.770 -14.195 -34.478 1.00 83.88 153 ARG A N 1
ATOM 1189 C CA . ARG A 1 153 ? 8.976 -13.677 -35.611 1.00 83.88 153 ARG A CA 1
ATOM 1190 C C . ARG A 1 153 ? 7.845 -12.731 -35.181 1.00 83.88 153 ARG A C 1
ATOM 1192 O O . ARG A 1 153 ? 6.706 -12.852 -35.634 1.00 83.88 153 ARG A O 1
ATOM 1199 N N . ARG A 1 154 ? 8.164 -11.780 -34.300 1.00 80.00 154 ARG A N 1
ATOM 1200 C CA . ARG A 1 154 ? 7.229 -10.788 -33.736 1.00 80.00 154 ARG A CA 1
ATOM 1201 C C . ARG A 1 154 ? 7.662 -9.361 -34.084 1.00 80.00 154 ARG A C 1
ATOM 1203 O O . ARG A 1 154 ? 8.313 -8.717 -33.258 1.00 80.00 154 ARG A O 1
ATOM 1210 N N . PRO A 1 155 ? 7.340 -8.848 -35.288 1.00 78.62 155 PRO A N 1
ATOM 1211 C CA . PRO A 1 155 ? 7.782 -7.521 -35.733 1.00 78.62 155 PRO A CA 1
ATOM 1212 C C . PRO A 1 155 ? 7.214 -6.374 -34.880 1.00 78.62 155 PRO A C 1
ATOM 1214 O O . PRO A 1 155 ? 7.807 -5.302 -34.805 1.00 78.62 155 PRO A O 1
ATOM 1217 N N . ASP A 1 156 ? 6.110 -6.604 -34.166 1.00 79.19 156 ASP A N 1
ATOM 1218 C CA . ASP A 1 156 ? 5.542 -5.658 -33.203 1.00 79.19 156 ASP A CA 1
ATOM 1219 C C . ASP A 1 156 ? 6.502 -5.325 -32.047 1.00 79.19 156 ASP A C 1
ATOM 1221 O O . ASP A 1 156 ? 6.483 -4.203 -31.542 1.00 79.19 156 ASP A O 1
ATOM 1225 N N . LEU A 1 157 ? 7.408 -6.243 -31.682 1.00 79.69 157 LEU A N 1
ATOM 1226 C CA . LEU A 1 157 ? 8.445 -5.986 -30.675 1.00 79.69 157 LEU A CA 1
ATOM 1227 C C . LEU A 1 157 ? 9.496 -4.962 -31.127 1.00 79.69 157 LEU A C 1
ATOM 1229 O O . LEU A 1 157 ? 10.207 -4.426 -30.285 1.00 79.69 157 LEU A O 1
ATOM 1233 N N . GLN A 1 158 ? 9.596 -4.663 -32.422 1.00 80.19 158 GLN A N 1
ATOM 1234 C CA . GLN A 1 158 ? 10.485 -3.620 -32.942 1.00 80.19 158 GLN A CA 1
ATOM 1235 C C . GLN A 1 158 ? 9.771 -2.285 -33.168 1.00 80.19 158 GLN A C 1
ATOM 1237 O O . GLN A 1 158 ? 10.450 -1.298 -33.448 1.00 80.19 158 GLN A O 1
ATOM 1242 N N . LYS A 1 159 ? 8.433 -2.232 -33.048 1.00 84.88 159 LYS A N 1
ATOM 1243 C CA . LYS A 1 159 ? 7.639 -1.051 -33.427 1.00 84.88 159 LYS A CA 1
ATOM 1244 C C . LYS A 1 159 ? 8.089 0.202 -32.675 1.00 84.88 159 LYS A C 1
ATOM 1246 O O . LYS A 1 159 ? 8.411 1.205 -33.302 1.00 84.88 159 LYS A O 1
ATOM 1251 N N . ASN A 1 160 ? 8.143 0.110 -31.348 1.00 90.06 160 ASN A N 1
ATOM 1252 C CA . ASN A 1 160 ? 8.532 1.203 -30.461 1.00 90.06 160 ASN A CA 1
ATOM 1253 C C . ASN A 1 160 ? 9.560 0.684 -29.455 1.00 90.06 160 ASN A C 1
ATOM 1255 O O . ASN A 1 160 ? 9.270 -0.309 -28.792 1.00 90.06 160 ASN A O 1
ATOM 1259 N N . ILE A 1 161 ? 10.737 1.308 -29.352 1.00 93.94 161 ILE A N 1
ATOM 1260 C CA . ILE A 1 161 ? 11.785 1.015 -28.356 1.00 93.94 161 ILE A CA 1
ATOM 1261 C C . ILE A 1 161 ? 12.204 2.350 -27.750 1.00 93.94 161 ILE A C 1
ATOM 1263 O O . ILE A 1 161 ? 12.790 3.181 -28.445 1.00 93.94 161 ILE A O 1
ATOM 1267 N N . THR A 1 162 ? 11.899 2.579 -26.477 1.00 93.94 162 THR A N 1
ATOM 1268 C CA . THR A 1 162 ? 12.092 3.904 -25.882 1.00 93.94 162 THR A CA 1
ATOM 1269 C C . THR A 1 162 ? 12.801 3.869 -24.542 1.00 93.94 162 THR A C 1
ATOM 1271 O O . THR A 1 162 ? 12.571 2.975 -23.727 1.00 93.94 162 THR A O 1
ATOM 1274 N N . MET A 1 163 ? 13.589 4.907 -24.289 1.00 95.00 163 MET A N 1
ATOM 1275 C CA . MET A 1 163 ? 14.116 5.254 -22.975 1.00 95.00 163 MET A CA 1
ATOM 1276 C C . MET A 1 163 ? 13.427 6.519 -22.475 1.00 95.00 163 MET A C 1
ATOM 1278 O O . MET A 1 163 ? 13.206 7.439 -23.258 1.00 95.00 163 MET A O 1
ATOM 1282 N N . LEU A 1 164 ? 13.117 6.582 -21.182 1.00 91.75 164 LEU A N 1
ATOM 1283 C CA . LEU A 1 164 ? 12.651 7.802 -20.525 1.00 91.75 164 LEU A CA 1
ATOM 1284 C C . LEU A 1 164 ? 13.756 8.346 -19.620 1.00 91.75 164 LEU A C 1
ATOM 1286 O O . LEU A 1 164 ? 14.244 7.624 -18.755 1.00 91.75 164 LEU A O 1
ATOM 1290 N N . VAL A 1 165 ? 14.100 9.620 -19.780 1.00 90.12 165 VAL A N 1
ATOM 1291 C CA . VAL A 1 165 ? 14.997 10.355 -18.885 1.00 90.12 165 VAL A CA 1
ATOM 1292 C C . VAL A 1 165 ? 14.222 11.515 -18.273 1.00 90.12 165 VAL A C 1
ATOM 1294 O O . VAL A 1 165 ? 13.781 12.425 -18.977 1.00 90.12 165 VAL A O 1
ATOM 1297 N N . HIS A 1 166 ? 14.063 11.482 -16.954 1.00 83.62 166 HIS A N 1
ATOM 1298 C CA . HIS A 1 166 ? 13.358 12.514 -16.205 1.00 83.62 166 HIS A CA 1
ATOM 1299 C C . HIS A 1 166 ? 14.185 12.943 -14.987 1.00 83.62 166 HIS A C 1
ATOM 1301 O O . HIS A 1 166 ? 14.168 12.303 -13.931 1.00 83.62 166 HIS A O 1
ATOM 1307 N N . THR A 1 167 ? 14.875 14.075 -15.118 1.00 77.00 167 THR A N 1
ATOM 1308 C CA . THR A 1 167 ? 15.764 14.621 -14.078 1.00 77.00 167 THR A CA 1
ATOM 1309 C C . THR A 1 167 ? 15.213 15.877 -13.408 1.00 77.00 167 THR A C 1
ATOM 1311 O O . THR A 1 167 ? 15.259 15.955 -12.191 1.00 77.00 167 THR A O 1
ATOM 1314 N N . SER A 1 168 ? 14.616 16.804 -14.166 1.00 72.56 168 SER A N 1
ATOM 1315 C CA . SER A 1 168 ? 14.124 18.102 -13.665 1.00 72.56 168 SER A CA 1
ATOM 1316 C C . SER A 1 168 ? 12.691 18.404 -14.126 1.00 72.56 168 SER A C 1
ATOM 1318 O O . SER A 1 168 ? 12.175 17.797 -15.070 1.00 72.56 168 SER A O 1
ATOM 1320 N N . ALA A 1 169 ? 12.019 19.342 -13.455 1.00 64.12 169 ALA A N 1
ATOM 1321 C CA . ALA A 1 169 ? 10.736 19.901 -13.886 1.00 64.12 169 ALA A CA 1
ATOM 1322 C C . ALA A 1 169 ? 10.880 21.118 -14.825 1.00 64.12 169 ALA A C 1
ATOM 1324 O O . ALA A 1 169 ? 9.898 21.491 -15.477 1.00 64.12 169 ALA A O 1
ATOM 1325 N N . LEU A 1 170 ? 12.065 21.731 -14.900 1.00 68.88 170 LEU A N 1
ATOM 1326 C CA . LEU A 1 170 ? 12.313 22.962 -15.650 1.00 68.88 170 LEU A CA 1
ATOM 1327 C C . LEU A 1 170 ? 12.583 22.670 -17.128 1.00 68.88 170 LEU A C 1
ATOM 1329 O O . LEU A 1 170 ? 13.324 21.757 -17.478 1.00 68.88 170 LEU A O 1
ATOM 1333 N N . THR A 1 171 ? 11.984 23.473 -18.014 1.00 70.44 171 THR A N 1
ATOM 1334 C CA . THR A 1 171 ? 12.134 23.284 -19.468 1.00 70.44 171 THR A CA 1
ATOM 1335 C C . THR A 1 171 ? 13.556 23.522 -19.953 1.00 70.44 171 THR A C 1
ATOM 1337 O O . THR A 1 171 ? 13.976 22.914 -20.931 1.00 70.44 171 THR A O 1
ATOM 1340 N N . ASP A 1 172 ? 14.272 24.427 -19.292 1.00 72.62 172 ASP A N 1
ATOM 1341 C CA . ASP A 1 172 ? 15.583 24.886 -19.743 1.00 72.62 172 ASP A CA 1
ATOM 1342 C C . ASP A 1 172 ? 16.645 23.808 -19.450 1.00 72.62 172 ASP A C 1
ATOM 1344 O O . ASP A 1 172 ? 17.479 23.514 -20.309 1.00 72.62 172 ASP A O 1
ATOM 1348 N N . ASP A 1 173 ? 16.500 23.093 -18.329 1.00 76.25 173 ASP A N 1
ATOM 1349 C CA . ASP A 1 173 ? 17.305 21.915 -17.990 1.00 76.25 173 ASP A CA 1
ATOM 1350 C C . ASP A 1 173 ? 17.123 20.787 -19.013 1.00 76.25 173 ASP A C 1
ATOM 1352 O O . ASP A 1 173 ? 18.085 20.106 -19.372 1.00 76.25 173 ASP A O 1
ATOM 1356 N N . HIS A 1 174 ? 15.901 20.589 -19.531 1.00 79.94 174 HIS A N 1
ATOM 1357 C CA . HIS A 1 174 ? 15.642 19.563 -20.552 1.00 79.94 174 HIS A CA 1
ATOM 1358 C C . HIS A 1 174 ? 16.393 19.846 -21.846 1.00 79.94 174 HIS A C 1
ATOM 1360 O O . HIS A 1 174 ? 16.917 18.911 -22.451 1.00 79.94 174 HIS A O 1
ATOM 1366 N N . TYR A 1 175 ? 16.471 21.110 -22.263 1.00 80.88 175 TYR A N 1
ATOM 1367 C CA . TYR A 1 175 ? 17.190 21.499 -23.475 1.00 80.88 175 TYR A CA 1
ATOM 1368 C C . TYR A 1 175 ? 18.696 21.233 -23.340 1.00 80.88 175 TYR A C 1
ATOM 1370 O O . TYR A 1 175 ? 19.308 20.611 -24.215 1.00 80.88 175 TYR A O 1
ATOM 1378 N N . VAL A 1 176 ? 19.292 21.647 -22.214 1.00 81.69 176 VAL A N 1
ATOM 1379 C CA . VAL A 1 176 ? 20.716 21.413 -21.923 1.00 81.69 176 VAL A CA 1
ATOM 1380 C C . VAL A 1 176 ? 21.012 19.915 -21.867 1.00 81.69 176 VAL A C 1
ATOM 1382 O O . VAL A 1 176 ? 21.911 19.437 -22.564 1.00 81.69 176 VAL A O 1
ATOM 1385 N N . LEU A 1 177 ? 20.206 19.155 -21.122 1.00 86.44 177 LEU A N 1
ATOM 1386 C CA . LEU A 1 177 ? 20.363 17.709 -21.003 1.00 86.44 177 LEU A CA 1
ATOM 1387 C C . LEU A 1 177 ? 20.222 17.005 -22.356 1.00 86.44 177 LEU A C 1
ATOM 1389 O O . LEU A 1 177 ? 21.012 16.117 -22.670 1.00 86.44 177 LEU A O 1
ATOM 1393 N N . THR A 1 178 ? 19.268 17.427 -23.188 1.00 89.06 178 THR A N 1
ATOM 1394 C CA . THR A 1 178 ? 19.074 16.876 -24.538 1.00 89.06 178 THR A CA 1
ATOM 1395 C C . THR A 1 178 ? 20.316 17.054 -25.395 1.00 89.06 178 THR A C 1
ATOM 1397 O O . THR A 1 178 ? 20.753 16.105 -26.050 1.00 89.06 178 THR A O 1
ATOM 1400 N N . LYS A 1 179 ? 20.938 18.237 -25.357 1.00 89.12 179 LYS A N 1
ATOM 1401 C CA . LYS A 1 179 ? 22.182 18.498 -26.087 1.00 89.12 179 LYS A CA 1
ATOM 1402 C C . LYS A 1 179 ? 23.320 17.593 -25.601 1.00 89.12 179 LYS A C 1
ATOM 1404 O O . LYS A 1 179 ? 24.002 16.994 -26.436 1.00 89.12 179 LYS A O 1
ATOM 1409 N N . SER A 1 180 ? 23.504 17.456 -24.286 1.00 90.25 180 SER A N 1
ATOM 1410 C CA . SER A 1 180 ? 24.570 16.623 -23.712 1.00 90.25 180 SER A CA 1
ATOM 1411 C C . SER A 1 180 ? 24.364 15.128 -23.987 1.00 90.25 180 SER A C 1
ATOM 1413 O O . SER A 1 180 ? 25.310 14.446 -24.386 1.00 90.25 180 SER A O 1
ATOM 1415 N N . VAL A 1 181 ? 23.131 14.622 -23.866 1.00 93.19 181 VAL A N 1
ATOM 1416 C CA . VAL A 1 181 ? 22.782 13.232 -24.206 1.00 93.19 181 VAL A CA 1
ATOM 1417 C C . VAL A 1 181 ? 23.012 12.967 -25.692 1.00 93.19 181 VAL A C 1
ATOM 1419 O O . VAL A 1 181 ? 23.658 11.983 -26.044 1.00 93.19 181 VAL A O 1
ATOM 1422 N N . ASN A 1 182 ? 22.560 13.861 -26.574 1.00 94.19 182 ASN A N 1
ATOM 1423 C CA . ASN A 1 182 ? 22.757 13.705 -28.014 1.00 94.19 182 ASN A CA 1
ATOM 1424 C C . ASN A 1 182 ? 24.248 13.706 -28.394 1.00 94.19 182 ASN A C 1
ATOM 1426 O O . ASN A 1 182 ? 24.674 12.919 -29.239 1.00 94.19 182 ASN A O 1
ATOM 1430 N N . ASN A 1 183 ? 25.065 14.544 -27.749 1.00 93.56 183 ASN A N 1
ATOM 1431 C CA . ASN A 1 183 ? 26.514 14.535 -27.952 1.00 93.56 183 ASN A CA 1
ATOM 1432 C C . ASN A 1 183 ? 27.149 13.203 -27.519 1.00 93.56 183 ASN A C 1
ATOM 1434 O O . ASN A 1 183 ? 27.960 12.638 -28.256 1.00 93.56 183 ASN A O 1
ATOM 1438 N N . HIS A 1 184 ? 26.752 12.677 -26.358 1.00 95.00 184 HIS A N 1
ATOM 1439 C CA . HIS A 1 184 ? 27.239 11.389 -25.869 1.00 95.00 184 HIS A CA 1
ATOM 1440 C C . HIS A 1 184 ? 26.855 10.237 -26.808 1.00 95.00 184 HIS A C 1
ATOM 1442 O O . HIS A 1 184 ? 27.726 9.459 -27.193 1.00 95.00 184 HIS A O 1
ATOM 1448 N N . VAL A 1 185 ? 25.595 10.178 -27.254 1.00 96.50 185 VAL A N 1
ATOM 1449 C CA . VAL A 1 185 ? 25.114 9.163 -28.207 1.00 96.50 185 VAL A CA 1
ATOM 1450 C C . VAL A 1 185 ? 25.906 9.205 -29.516 1.00 96.50 185 VAL A C 1
ATOM 1452 O O . VAL A 1 185 ? 26.371 8.167 -29.980 1.00 96.50 185 VAL A O 1
ATOM 1455 N N . ASN A 1 186 ? 26.112 10.391 -30.100 1.00 95.88 186 ASN A N 1
ATOM 1456 C CA . ASN A 1 186 ? 26.873 10.529 -31.347 1.00 95.88 186 ASN A CA 1
ATOM 1457 C C . ASN A 1 186 ? 28.345 10.134 -31.177 1.00 95.88 186 ASN A C 1
ATOM 1459 O O . ASN A 1 186 ? 28.922 9.501 -32.060 1.00 95.88 186 ASN A O 1
ATOM 1463 N N . THR A 1 187 ? 28.942 10.473 -30.032 1.00 95.56 187 THR A N 1
ATOM 1464 C CA . THR A 1 187 ? 30.317 10.078 -29.705 1.00 95.56 187 THR A CA 1
ATOM 1465 C C . THR A 1 187 ? 30.427 8.561 -29.582 1.00 95.56 187 THR A C 1
ATOM 1467 O O . THR A 1 187 ? 31.301 7.957 -30.201 1.00 95.56 187 THR A O 1
ATOM 1470 N N . PHE A 1 188 ? 29.510 7.930 -28.842 1.00 97.00 188 PHE A N 1
ATOM 1471 C CA . PHE A 1 188 ? 29.458 6.477 -28.703 1.00 97.00 188 PHE A CA 1
ATOM 1472 C C . PHE A 1 188 ? 29.272 5.787 -30.055 1.00 97.00 188 PHE A C 1
ATOM 1474 O O . PHE A 1 188 ? 30.015 4.863 -30.378 1.00 97.00 188 PHE A O 1
ATOM 1481 N N . LYS A 1 189 ? 28.339 6.275 -30.881 1.00 96.81 189 LYS A N 1
ATOM 1482 C CA . LYS A 1 189 ? 28.097 5.753 -32.229 1.00 96.81 189 LYS A CA 1
ATOM 1483 C C . LYS A 1 189 ? 29.358 5.794 -33.095 1.00 96.81 189 LYS A C 1
ATOM 1485 O O . LYS A 1 189 ? 29.716 4.777 -33.678 1.00 96.81 189 LYS A O 1
ATOM 1490 N N . ALA A 1 190 ? 30.066 6.924 -33.128 1.00 96.69 190 ALA A N 1
ATOM 1491 C CA . ALA A 1 190 ? 31.308 7.046 -33.892 1.00 96.69 190 ALA A CA 1
ATOM 1492 C C . ALA A 1 190 ? 32.397 6.076 -33.393 1.00 96.69 190 ALA A C 1
ATOM 1494 O O . ALA A 1 190 ? 33.096 5.460 -34.198 1.00 96.69 190 ALA A O 1
ATOM 1495 N N . MET A 1 191 ? 32.526 5.897 -32.071 1.00 96.75 191 MET A N 1
ATOM 1496 C CA . MET A 1 191 ? 33.447 4.910 -31.490 1.00 96.75 191 MET A CA 1
ATOM 1497 C C . MET A 1 191 ? 33.059 3.473 -31.859 1.00 96.75 191 MET A C 1
ATOM 1499 O O . MET A 1 191 ? 33.932 2.665 -32.177 1.00 96.75 191 MET A O 1
ATOM 1503 N N . PHE A 1 192 ? 31.763 3.161 -31.843 1.00 96.50 192 PHE A N 1
ATOM 1504 C CA . PHE A 1 192 ? 31.231 1.851 -32.203 1.00 96.50 192 PHE A CA 1
ATOM 1505 C C . PHE A 1 192 ? 31.475 1.519 -33.683 1.00 96.50 192 PHE A C 1
ATOM 1507 O O . PHE A 1 192 ? 32.023 0.461 -33.989 1.00 96.50 192 PHE A O 1
ATOM 1514 N N . GLU A 1 193 ? 31.168 2.444 -34.599 1.00 94.69 193 GLU A N 1
ATOM 1515 C CA . GLU A 1 193 ? 31.420 2.301 -36.044 1.00 94.69 193 GLU A CA 1
ATOM 1516 C C . GLU A 1 193 ? 32.915 2.130 -36.356 1.00 94.69 193 GLU A C 1
ATOM 1518 O O . GLU A 1 193 ? 33.300 1.323 -37.205 1.00 94.69 193 GLU A O 1
ATOM 1523 N N . ALA A 1 194 ? 33.776 2.838 -35.620 1.00 95.81 194 ALA A N 1
ATOM 1524 C CA . ALA A 1 194 ? 35.227 2.697 -35.708 1.00 95.81 194 ALA A CA 1
ATOM 1525 C C . ALA A 1 194 ? 35.766 1.407 -35.058 1.00 95.81 194 ALA A C 1
ATOM 1527 O O . ALA A 1 194 ? 36.975 1.169 -35.096 1.00 95.81 194 ALA A O 1
ATOM 1528 N N . LYS A 1 195 ? 34.898 0.578 -34.456 1.00 93.94 195 LYS A N 1
ATOM 1529 C CA . LYS A 1 195 ? 35.255 -0.625 -33.683 1.00 93.94 195 LYS A CA 1
ATOM 1530 C C . LYS A 1 195 ? 36.278 -0.330 -32.582 1.00 93.94 195 LYS A C 1
ATOM 1532 O O . LYS A 1 195 ? 37.172 -1.134 -32.316 1.00 93.94 195 LYS A O 1
ATOM 1537 N N . HIS A 1 196 ? 36.162 0.844 -31.961 1.00 95.62 196 HIS A N 1
ATOM 1538 C CA . HIS A 1 196 ? 37.039 1.256 -30.876 1.00 95.62 196 HIS A CA 1
ATOM 1539 C C . HIS A 1 196 ? 36.841 0.334 -29.668 1.00 95.62 196 HIS A C 1
ATOM 1541 O O . HIS A 1 196 ? 35.708 0.039 -29.282 1.00 95.62 196 HIS A O 1
ATOM 1547 N N . THR A 1 197 ? 37.938 -0.106 -29.046 1.00 94.62 197 THR A N 1
ATOM 1548 C CA . THR A 1 197 ? 37.892 -1.074 -27.937 1.00 94.62 197 THR A CA 1
ATOM 1549 C C . THR A 1 197 ? 37.078 -0.569 -26.757 1.00 94.62 197 THR A C 1
ATOM 1551 O O . THR A 1 197 ? 36.398 -1.357 -26.114 1.00 94.62 197 THR A O 1
ATOM 1554 N N . ASP A 1 198 ? 37.099 0.737 -26.497 1.00 93.69 198 ASP A N 1
ATOM 1555 C CA . ASP A 1 198 ? 36.412 1.323 -25.343 1.00 93.69 198 ASP A CA 1
ATOM 1556 C C . ASP A 1 198 ? 34.890 1.174 -25.428 1.00 93.69 198 ASP A C 1
ATOM 1558 O O . ASP A 1 198 ? 34.277 0.767 -24.447 1.00 93.69 198 ASP A O 1
ATOM 1562 N N . ALA A 1 199 ? 34.289 1.398 -26.603 1.00 94.38 199 ALA A N 1
ATOM 1563 C CA . ALA A 1 199 ? 32.847 1.219 -26.796 1.00 94.38 199 ALA A CA 1
ATOM 1564 C C . ALA A 1 199 ? 32.428 -0.251 -26.622 1.00 94.38 199 ALA A C 1
ATOM 1566 O O . ALA A 1 199 ? 31.415 -0.546 -25.989 1.00 94.38 199 ALA A O 1
ATOM 1567 N N . ILE A 1 200 ? 33.234 -1.186 -27.140 1.00 96.62 200 ILE A N 1
ATOM 1568 C CA . ILE A 1 200 ? 32.980 -2.626 -26.992 1.00 96.62 200 ILE A CA 1
ATOM 1569 C C . ILE A 1 200 ? 33.147 -3.067 -25.533 1.00 96.62 200 ILE A C 1
ATOM 1571 O O . ILE A 1 200 ? 32.293 -3.781 -25.014 1.00 96.62 200 ILE A O 1
ATOM 1575 N N . ASN A 1 201 ? 34.198 -2.601 -24.854 1.00 96.44 201 ASN A N 1
ATOM 1576 C CA . ASN A 1 201 ? 34.448 -2.892 -23.443 1.00 96.44 201 ASN A CA 1
ATOM 1577 C C . ASN A 1 201 ? 33.337 -2.335 -22.545 1.00 96.44 201 ASN A C 1
ATOM 1579 O O . ASN A 1 201 ? 32.962 -2.978 -21.567 1.00 96.44 201 ASN A O 1
ATOM 1583 N N . GLU A 1 202 ? 32.801 -1.152 -22.862 1.00 95.94 202 GLU A N 1
ATOM 1584 C CA . GLU A 1 202 ? 31.683 -0.558 -22.128 1.00 95.94 202 GLU A CA 1
ATOM 1585 C C . GLU A 1 202 ? 30.418 -1.424 -22.240 1.00 95.94 202 GLU A C 1
ATOM 1587 O O . GLU A 1 202 ? 29.809 -1.762 -21.221 1.00 95.94 202 GLU A O 1
ATOM 1592 N N . LEU A 1 203 ? 30.073 -1.865 -23.457 1.00 98.12 203 LEU A N 1
ATOM 1593 C CA . LEU A 1 203 ? 28.955 -2.784 -23.701 1.00 98.12 203 LEU A CA 1
ATOM 1594 C C . LEU A 1 203 ? 29.162 -4.129 -23.003 1.00 98.12 203 LEU A C 1
ATOM 1596 O O . LEU A 1 203 ? 28.255 -4.627 -22.341 1.00 98.12 203 LEU A O 1
ATOM 1600 N N . GLU A 1 204 ? 30.351 -4.718 -23.131 1.00 97.75 204 GLU A N 1
ATOM 1601 C CA . GLU A 1 204 ? 30.670 -6.022 -22.546 1.00 97.75 204 GLU A CA 1
ATOM 1602 C C . GLU A 1 204 ? 30.629 -5.971 -21.014 1.00 97.75 204 GLU A C 1
ATOM 1604 O O . GLU A 1 204 ? 30.160 -6.908 -20.362 1.00 97.75 204 GLU A O 1
ATOM 1609 N N . LYS A 1 205 ? 31.068 -4.852 -20.427 1.00 97.62 205 LYS A N 1
ATOM 1610 C CA . LYS A 1 205 ? 30.978 -4.615 -18.988 1.00 97.62 205 LYS A CA 1
ATOM 1611 C C . LYS A 1 205 ? 29.522 -4.616 -18.525 1.00 97.62 205 LYS A C 1
ATOM 1613 O O . LYS A 1 205 ? 29.200 -5.372 -17.611 1.00 97.62 205 LYS A O 1
ATOM 1618 N N . VAL A 1 206 ? 28.649 -3.813 -19.142 1.00 97.75 206 VAL A N 1
ATOM 1619 C CA . VAL A 1 206 ? 27.221 -3.759 -18.767 1.00 97.75 206 VAL A CA 1
ATOM 1620 C C . VAL A 1 206 ? 26.538 -5.104 -19.027 1.00 97.75 206 VAL A C 1
ATOM 1622 O O . VAL A 1 206 ? 25.773 -5.578 -18.191 1.00 97.75 206 VAL A O 1
ATOM 1625 N N . TRP A 1 207 ? 26.866 -5.776 -20.129 1.00 97.50 207 TRP A N 1
ATOM 1626 C CA . TRP A 1 207 ? 26.349 -7.106 -20.450 1.00 97.50 207 TRP A CA 1
ATOM 1627 C C . TRP A 1 207 ? 26.611 -8.123 -19.328 1.00 97.50 207 TRP A C 1
ATOM 1629 O O . TRP A 1 207 ? 2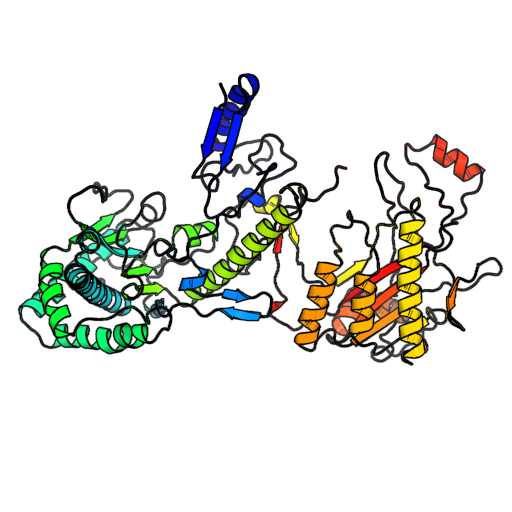5.673 -8.724 -18.801 1.00 97.50 207 TRP A O 1
ATOM 1639 N N . LYS A 1 208 ? 27.877 -8.267 -18.916 1.00 97.06 208 LYS A N 1
ATOM 1640 C CA . LYS A 1 208 ? 28.298 -9.247 -17.900 1.00 97.06 208 LYS A CA 1
ATOM 1641 C C . LYS A 1 208 ? 27.887 -8.870 -16.481 1.00 97.06 208 LYS A C 1
ATOM 1643 O O . LYS A 1 208 ? 27.661 -9.745 -15.654 1.00 97.06 208 LYS A O 1
ATOM 1648 N N . GLN A 1 209 ? 27.855 -7.576 -16.164 1.00 96.12 209 GLN A N 1
ATOM 1649 C CA . GLN A 1 209 ? 27.588 -7.107 -14.800 1.00 96.12 209 GLN A CA 1
ATOM 1650 C C . GLN A 1 209 ? 26.099 -6.901 -14.514 1.00 96.12 209 GLN A C 1
ATOM 1652 O O . GLN A 1 209 ? 25.712 -6.910 -13.349 1.00 96.12 209 GLN A O 1
ATOM 1657 N N . ASP A 1 210 ? 25.269 -6.731 -15.545 1.00 96.25 210 ASP A N 1
ATOM 1658 C CA . ASP A 1 210 ? 23.839 -6.462 -15.393 1.00 96.25 210 ASP A CA 1
ATOM 1659 C C . ASP A 1 210 ? 22.968 -7.527 -16.082 1.00 96.25 210 ASP A C 1
ATOM 1661 O O . ASP A 1 210 ? 22.195 -8.230 -15.418 1.00 96.25 210 ASP A O 1
ATOM 1665 N N . PHE A 1 211 ? 23.069 -7.663 -17.408 1.00 96.31 211 PHE A N 1
ATOM 1666 C CA . PHE A 1 211 ? 22.138 -8.497 -18.175 1.00 96.31 211 PHE A CA 1
ATOM 1667 C C . PHE A 1 211 ? 22.266 -9.981 -17.832 1.00 96.31 211 PHE A C 1
ATOM 1669 O O . PHE A 1 211 ? 21.250 -10.610 -17.540 1.00 96.31 211 PHE A O 1
ATOM 1676 N N . GLU A 1 212 ? 23.484 -10.524 -17.788 1.00 94.75 212 GLU A N 1
ATOM 1677 C CA . GLU A 1 212 ? 23.714 -11.927 -17.419 1.00 94.75 212 GLU A CA 1
ATOM 1678 C C . GLU A 1 212 ? 23.205 -12.260 -15.998 1.00 94.75 212 GLU A C 1
ATOM 1680 O O . GLU A 1 212 ? 22.408 -13.194 -15.871 1.00 94.75 212 GLU A O 1
ATOM 1685 N N . PRO A 1 213 ? 23.545 -11.499 -14.932 1.00 94.62 213 PRO A N 1
ATOM 1686 C CA . PRO A 1 213 ? 23.002 -11.736 -13.592 1.00 94.62 213 PRO A CA 1
ATOM 1687 C C . PRO A 1 213 ? 21.482 -11.611 -13.498 1.00 94.62 213 PRO A C 1
ATOM 1689 O O . PRO A 1 213 ? 20.856 -12.346 -12.736 1.00 94.62 213 PRO A O 1
ATOM 1692 N N . THR A 1 214 ? 20.872 -10.705 -14.267 1.00 94.81 214 THR A N 1
ATOM 1693 C CA . THR A 1 214 ? 19.412 -10.525 -14.255 1.00 94.81 214 THR A CA 1
ATOM 1694 C C . THR A 1 214 ? 18.687 -11.786 -14.715 1.00 94.81 214 THR A C 1
ATOM 1696 O O . THR A 1 214 ? 17.647 -12.124 -14.161 1.00 94.81 214 THR A O 1
ATOM 1699 N N . MET A 1 215 ? 19.260 -12.541 -15.656 1.00 93.44 215 MET A N 1
ATOM 1700 C CA . MET A 1 215 ? 18.690 -13.814 -16.120 1.00 93.44 215 MET A CA 1
ATOM 1701 C C . MET A 1 215 ? 18.700 -14.922 -15.057 1.00 93.44 215 MET A C 1
ATOM 1703 O O . MET A 1 215 ? 18.034 -15.939 -15.236 1.00 93.44 215 MET A O 1
ATOM 1707 N N . GLY A 1 216 ? 19.434 -14.738 -13.954 1.00 89.00 216 GLY A N 1
ATOM 1708 C CA . GLY A 1 216 ? 19.412 -15.641 -12.803 1.00 89.00 216 GLY A CA 1
ATOM 1709 C C . GLY A 1 216 ? 18.140 -15.540 -11.954 1.00 89.00 216 GLY A C 1
ATOM 1710 O O . GLY A 1 216 ? 17.923 -16.389 -11.092 1.00 89.00 216 GLY A O 1
ATOM 1711 N N . ASP A 1 217 ? 17.298 -14.528 -12.180 1.00 89.44 217 ASP A N 1
ATOM 1712 C CA . ASP A 1 217 ? 15.997 -14.402 -11.525 1.00 89.44 217 ASP A CA 1
ATOM 1713 C C . ASP A 1 217 ? 15.027 -15.478 -12.049 1.00 89.44 217 ASP A C 1
ATOM 1715 O O . ASP A 1 217 ? 14.814 -15.628 -13.256 1.00 89.44 217 ASP A O 1
ATOM 1719 N N . ASN A 1 218 ? 14.397 -16.221 -11.135 1.00 86.38 218 ASN A N 1
ATOM 1720 C CA . ASN A 1 218 ? 13.451 -17.290 -11.471 1.00 86.38 218 ASN A CA 1
ATOM 1721 C C . ASN A 1 218 ? 12.298 -16.805 -12.366 1.00 86.38 218 ASN A C 1
ATOM 1723 O O . ASN A 1 218 ? 11.779 -17.585 -13.178 1.00 86.38 218 ASN A O 1
ATOM 1727 N N . ALA A 1 219 ? 11.920 -15.527 -12.256 1.00 87.25 219 ALA A N 1
ATOM 1728 C CA . ALA A 1 219 ? 10.891 -14.907 -13.085 1.00 87.25 219 ALA A CA 1
ATOM 1729 C C . ALA A 1 219 ? 11.234 -14.916 -14.586 1.00 87.25 219 ALA A C 1
ATOM 1731 O O . ALA A 1 219 ? 10.329 -14.871 -15.422 1.00 87.25 219 ALA A O 1
ATOM 1732 N N . PHE A 1 220 ? 12.520 -15.021 -14.940 1.00 91.94 220 PHE A N 1
ATOM 1733 C CA . PHE A 1 220 ? 13.015 -14.998 -16.318 1.00 91.94 220 PHE A CA 1
ATOM 1734 C C . PHE A 1 220 ? 13.540 -16.354 -16.803 1.00 91.94 220 PHE A C 1
ATOM 1736 O O . PHE A 1 220 ? 14.140 -16.437 -17.867 1.00 91.94 220 PHE A O 1
ATOM 1743 N N . SER A 1 221 ? 13.233 -17.442 -16.092 1.00 87.88 221 SER A N 1
ATOM 1744 C CA . SER A 1 221 ? 13.647 -18.815 -16.445 1.00 87.88 221 SER A CA 1
ATOM 1745 C C . SER A 1 221 ? 13.212 -19.302 -17.838 1.00 87.88 221 SER A C 1
ATOM 1747 O O . SER A 1 221 ? 13.774 -20.264 -18.359 1.00 87.88 221 SER A O 1
ATOM 1749 N N . LYS A 1 222 ? 12.201 -18.665 -18.444 1.00 87.88 222 LYS A N 1
ATOM 1750 C CA . LYS A 1 222 ? 11.716 -18.959 -19.807 1.00 87.88 222 LYS A CA 1
ATOM 1751 C C . LYS A 1 222 ? 12.297 -18.032 -20.877 1.00 87.88 222 LYS A C 1
ATOM 1753 O O . LYS A 1 222 ? 11.964 -18.187 -22.049 1.00 87.88 222 LYS A O 1
ATOM 1758 N N . GLU A 1 223 ? 13.097 -17.055 -20.474 1.00 91.06 223 GLU A N 1
ATOM 1759 C CA . GLU A 1 223 ? 13.679 -16.047 -21.349 1.00 91.06 223 GLU A CA 1
ATOM 1760 C C . GLU A 1 223 ? 15.141 -16.399 -21.662 1.00 91.06 223 GLU A C 1
ATOM 1762 O O . GLU A 1 223 ? 15.796 -17.129 -20.919 1.00 91.06 223 GLU A O 1
ATOM 1767 N N . SER A 1 224 ? 15.667 -15.872 -22.766 1.00 89.56 224 SER A N 1
ATOM 1768 C CA . SER A 1 224 ? 17.058 -16.070 -23.181 1.00 89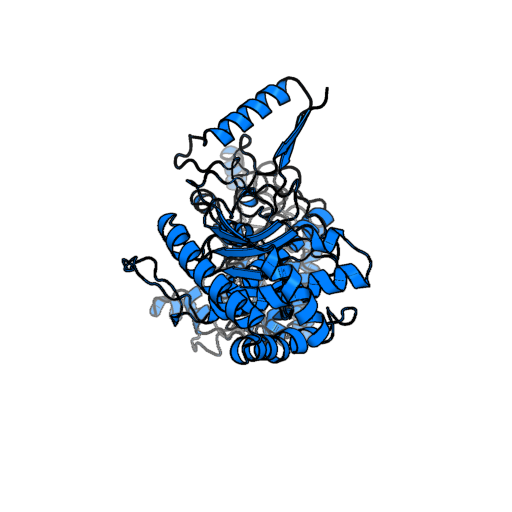.56 224 SER A CA 1
ATOM 1769 C C . SER A 1 224 ? 17.658 -14.782 -23.736 1.00 89.56 224 SER A C 1
ATOM 1771 O O . SER A 1 224 ? 16.974 -13.982 -24.381 1.00 89.56 224 SER A O 1
ATOM 1773 N N . LEU A 1 225 ? 18.957 -14.612 -23.498 1.00 92.81 225 LEU A N 1
ATOM 1774 C CA . LEU A 1 225 ? 19.787 -13.619 -24.173 1.00 92.81 225 LEU A CA 1
ATOM 1775 C C . LEU A 1 225 ? 20.470 -14.258 -25.387 1.00 92.81 225 LEU A C 1
ATOM 1777 O O . LEU A 1 225 ? 20.752 -15.459 -25.386 1.00 92.81 225 LEU A O 1
ATOM 1781 N N . GLY A 1 226 ? 20.727 -13.456 -26.420 1.00 90.44 226 GLY A N 1
ATOM 1782 C CA . GLY A 1 226 ? 21.572 -13.857 -27.544 1.00 90.44 226 GLY A CA 1
ATOM 1783 C C . GLY A 1 226 ? 23.044 -13.958 -27.158 1.00 90.44 226 GLY A C 1
ATOM 1784 O O . GLY A 1 226 ? 23.425 -13.701 -26.015 1.00 90.44 226 GLY A O 1
ATOM 1785 N N . SER A 1 227 ? 23.899 -14.307 -28.122 1.00 94.81 227 SER A N 1
ATOM 1786 C CA . SER A 1 227 ? 25.332 -14.116 -27.914 1.00 94.81 227 SER A CA 1
ATOM 1787 C C . SER A 1 227 ? 25.673 -12.623 -27.946 1.00 94.81 227 SER A C 1
ATOM 1789 O O . SER A 1 227 ? 25.004 -11.833 -28.613 1.00 94.81 227 SER A O 1
ATOM 1791 N N . PHE A 1 228 ? 26.757 -12.232 -27.270 1.00 95.06 228 PHE A N 1
ATOM 1792 C CA . PHE A 1 228 ? 27.236 -10.848 -27.321 1.00 95.06 228 PHE A CA 1
ATOM 1793 C C . PHE A 1 228 ? 27.507 -10.392 -28.766 1.00 95.06 228 PHE A C 1
ATOM 1795 O O . PHE A 1 228 ? 27.248 -9.244 -29.101 1.00 95.06 228 PHE A O 1
ATOM 1802 N N . ALA A 1 229 ? 27.951 -11.296 -29.649 1.00 94.88 229 ALA A N 1
ATOM 1803 C CA . ALA A 1 229 ? 28.153 -10.996 -31.066 1.00 94.88 229 ALA A CA 1
ATOM 1804 C C . ALA A 1 229 ? 26.834 -10.679 -31.796 1.00 94.88 229 ALA A C 1
ATOM 1806 O O . ALA A 1 229 ? 26.764 -9.663 -32.484 1.00 94.88 229 ALA A O 1
ATOM 1807 N N . ASP A 1 230 ? 25.782 -11.482 -31.589 1.00 93.94 230 ASP A N 1
ATOM 1808 C CA . ASP A 1 230 ? 24.461 -11.239 -32.196 1.00 93.94 230 ASP A CA 1
ATOM 1809 C C . ASP A 1 230 ? 23.860 -9.904 -31.723 1.00 93.94 230 ASP A C 1
ATOM 1811 O O . ASP A 1 230 ? 23.197 -9.194 -32.486 1.00 93.94 230 ASP A O 1
ATOM 1815 N N . MET A 1 231 ? 24.105 -9.546 -30.455 1.00 95.56 231 MET A N 1
ATOM 1816 C CA . MET A 1 231 ? 23.697 -8.260 -29.889 1.00 95.56 231 MET A CA 1
ATOM 1817 C C . MET A 1 231 ? 24.388 -7.096 -30.611 1.00 95.56 231 MET A C 1
ATOM 1819 O O . MET A 1 231 ? 23.717 -6.142 -31.004 1.00 95.56 231 MET A O 1
ATOM 1823 N N . LEU A 1 232 ? 25.700 -7.183 -30.861 1.00 96.00 232 LEU A N 1
ATOM 1824 C CA . LEU A 1 232 ? 26.445 -6.137 -31.574 1.00 96.00 232 LEU A CA 1
ATOM 1825 C C . LEU A 1 232 ? 25.927 -5.923 -33.008 1.00 96.00 232 LEU A C 1
ATOM 1827 O O . LEU A 1 232 ? 25.824 -4.777 -33.443 1.00 96.00 232 LEU A O 1
ATOM 1831 N N . GLU A 1 233 ? 25.550 -6.988 -33.724 1.00 93.75 233 GLU A N 1
ATOM 1832 C CA . GLU A 1 233 ? 24.962 -6.875 -35.071 1.00 93.75 233 GLU A CA 1
ATOM 1833 C C . GLU A 1 233 ? 23.629 -6.107 -35.050 1.00 93.75 233 GLU A C 1
ATOM 1835 O O . GLU A 1 233 ? 23.386 -5.222 -35.874 1.00 93.75 233 GLU A O 1
ATOM 1840 N N . CYS A 1 234 ? 22.765 -6.397 -34.074 1.00 95.25 234 CYS A N 1
ATOM 1841 C CA . CYS A 1 234 ? 21.488 -5.696 -33.925 1.00 95.25 234 CYS A CA 1
ATOM 1842 C C . CYS A 1 234 ? 21.661 -4.252 -33.428 1.00 95.25 234 CYS A C 1
ATOM 1844 O O . CYS A 1 234 ? 20.850 -3.382 -33.763 1.00 95.25 234 CYS A O 1
ATOM 1846 N N . LEU A 1 235 ? 22.712 -3.981 -32.651 1.00 96.62 235 LEU A N 1
ATOM 1847 C CA . LEU A 1 235 ? 23.028 -2.646 -32.157 1.00 96.62 235 LEU A CA 1
ATOM 1848 C C . LEU A 1 235 ? 23.386 -1.681 -33.295 1.00 96.62 235 LEU A C 1
ATOM 1850 O O . LEU A 1 235 ? 22.960 -0.527 -33.265 1.00 96.62 235 LEU A O 1
ATOM 1854 N N . GLU A 1 236 ? 24.099 -2.148 -34.323 1.00 94.12 236 GLU A N 1
ATOM 1855 C CA . GLU A 1 236 ? 24.419 -1.335 -35.504 1.00 94.12 236 GLU A CA 1
ATOM 1856 C C . GLU A 1 236 ? 23.148 -0.832 -36.209 1.00 94.12 236 GLU A C 1
ATOM 1858 O O . GLU A 1 236 ? 23.043 0.343 -36.569 1.00 94.12 236 GLU A O 1
ATOM 1863 N N . ILE A 1 237 ? 22.139 -1.698 -36.342 1.00 92.50 237 ILE A N 1
ATOM 1864 C CA . ILE A 1 237 ? 20.831 -1.334 -36.905 1.00 92.50 237 ILE A CA 1
ATOM 1865 C C . ILE A 1 237 ? 20.161 -0.275 -36.021 1.00 92.50 237 ILE A C 1
ATOM 1867 O O . ILE A 1 237 ? 19.676 0.741 -36.521 1.00 92.50 237 ILE A O 1
ATOM 1871 N N . PHE A 1 238 ? 20.163 -0.486 -34.703 1.00 95.50 238 PHE A N 1
ATOM 1872 C CA . PHE A 1 238 ? 19.528 0.414 -33.744 1.00 95.50 238 PHE A CA 1
ATOM 1873 C C . PHE A 1 238 ? 20.122 1.830 -33.749 1.00 95.50 238 PHE A C 1
ATOM 1875 O O . PHE A 1 238 ? 19.387 2.812 -33.881 1.00 95.50 238 PHE A O 1
ATOM 1882 N N . LEU A 1 239 ? 21.451 1.945 -33.653 1.00 95.88 239 LEU A N 1
ATOM 1883 C CA . LEU A 1 239 ? 22.162 3.229 -33.602 1.00 95.88 239 LEU A CA 1
ATOM 1884 C C . LEU A 1 239 ? 22.016 4.052 -34.892 1.00 95.88 239 LEU A C 1
ATOM 1886 O O . LEU A 1 239 ? 22.229 5.268 -34.889 1.00 95.88 239 LEU A O 1
ATOM 1890 N N . ASN A 1 240 ? 21.662 3.415 -36.008 1.00 92.88 240 ASN A N 1
ATOM 1891 C CA . ASN A 1 240 ? 21.440 4.096 -37.280 1.00 92.88 240 ASN A CA 1
ATOM 1892 C C . ASN A 1 240 ? 20.084 4.786 -37.399 1.00 92.88 240 ASN A C 1
ATOM 1894 O O . ASN A 1 240 ? 19.975 5.756 -38.147 1.00 92.88 240 ASN A O 1
ATOM 1898 N N . GLU A 1 241 ? 19.086 4.337 -36.646 1.00 91.62 241 GLU A N 1
ATOM 1899 C CA . GLU A 1 241 ? 17.720 4.854 -36.746 1.00 91.62 241 GLU A CA 1
ATOM 1900 C C . GLU A 1 241 ? 17.245 5.597 -35.488 1.00 91.62 241 GLU A C 1
ATOM 1902 O O . GLU A 1 241 ? 16.302 6.384 -35.576 1.00 91.62 241 GLU A O 1
ATOM 1907 N N . MET A 1 242 ? 17.855 5.358 -34.320 1.00 94.06 242 MET A N 1
ATOM 1908 C CA . MET A 1 242 ? 17.396 5.973 -33.072 1.00 94.06 242 MET A CA 1
ATOM 1909 C C . MET A 1 242 ? 17.575 7.497 -33.043 1.00 94.06 242 MET A C 1
ATOM 1911 O O . MET A 1 242 ? 18.525 8.047 -33.602 1.00 94.06 242 MET A O 1
ATOM 1915 N N . VAL A 1 243 ? 16.684 8.183 -32.324 1.00 92.31 243 VAL A N 1
ATOM 1916 C CA . VAL A 1 243 ? 16.705 9.645 -32.141 1.00 92.31 243 VAL A CA 1
ATOM 1917 C C . VAL A 1 243 ? 16.644 10.056 -30.665 1.00 92.31 243 VAL A C 1
ATOM 1919 O O . VAL A 1 243 ? 16.133 9.325 -29.820 1.00 92.31 243 VAL A O 1
ATOM 1922 N N . VAL A 1 244 ? 17.154 11.242 -30.332 1.00 92.19 244 VAL A N 1
ATOM 1923 C CA . VAL A 1 244 ? 16.964 11.859 -29.007 1.00 92.19 244 VAL A CA 1
ATOM 1924 C C . VAL A 1 244 ? 15.894 12.940 -29.131 1.00 92.19 244 VAL A C 1
ATOM 1926 O O . VAL A 1 244 ? 15.991 13.811 -29.995 1.00 92.19 244 VAL A O 1
ATOM 1929 N N . LEU A 1 245 ? 14.856 12.871 -28.297 1.00 87.94 245 LEU A N 1
ATOM 1930 C CA . LEU A 1 245 ? 13.675 13.729 -28.375 1.00 87.94 245 LEU A CA 1
ATOM 1931 C C . LEU A 1 245 ? 13.442 14.475 -27.061 1.00 87.94 245 LEU A C 1
ATOM 1933 O O . LEU A 1 245 ? 13.311 13.863 -26.004 1.00 87.94 245 LEU A O 1
ATOM 1937 N N . GLU A 1 246 ? 13.309 15.796 -27.155 1.00 85.38 246 GLU A N 1
ATOM 1938 C CA . GLU A 1 246 ? 12.870 16.667 -26.060 1.00 85.38 246 GLU A CA 1
ATOM 1939 C C . GLU A 1 246 ? 11.343 16.836 -26.094 1.00 85.38 246 GLU A C 1
ATOM 1941 O O . GLU A 1 246 ? 10.773 17.189 -27.136 1.00 85.38 246 GLU A O 1
ATOM 1946 N N . ILE A 1 247 ? 10.676 16.608 -24.957 1.00 77.88 247 ILE A N 1
ATOM 1947 C CA . ILE A 1 247 ? 9.218 16.725 -24.820 1.00 77.88 247 ILE A CA 1
ATOM 1948 C C . ILE A 1 247 ? 8.867 17.553 -23.588 1.00 77.88 247 ILE A C 1
ATOM 1950 O O . ILE A 1 247 ? 8.959 17.094 -22.449 1.00 77.88 247 ILE A O 1
ATOM 1954 N N . ASN A 1 248 ? 8.391 18.777 -23.810 1.00 72.12 248 ASN A N 1
ATOM 1955 C CA . ASN A 1 248 ? 7.994 19.675 -22.732 1.00 72.12 248 ASN A CA 1
ATOM 1956 C C . ASN A 1 248 ? 6.830 20.607 -23.109 1.00 72.12 248 ASN A C 1
ATOM 1958 O O . ASN A 1 248 ? 6.176 20.494 -24.151 1.00 72.12 248 ASN A O 1
ATOM 1962 N N . SER A 1 249 ? 6.494 21.523 -22.197 1.00 62.34 249 SER A N 1
ATOM 1963 C CA . SER A 1 249 ? 5.371 22.443 -22.376 1.00 62.34 249 SER A CA 1
ATOM 1964 C C . SER A 1 249 ? 5.495 23.336 -23.614 1.00 62.34 249 SER A C 1
ATOM 1966 O O . SER A 1 249 ? 4.464 23.644 -24.217 1.00 62.34 249 SER A O 1
ATOM 1968 N N . LYS A 1 250 ? 6.728 23.657 -24.025 1.00 59.81 250 LYS A N 1
ATOM 1969 C CA . LYS A 1 250 ? 7.084 24.564 -25.124 1.00 59.81 250 LYS A CA 1
ATOM 1970 C C . LYS A 1 250 ? 7.421 23.843 -26.441 1.00 59.81 250 LYS A C 1
ATOM 1972 O O . LYS A 1 250 ? 7.393 24.480 -27.494 1.00 59.81 250 LYS A O 1
ATOM 1977 N N . SER A 1 251 ? 7.728 22.545 -26.417 1.00 59.91 251 SER A N 1
ATOM 1978 C CA . SER A 1 251 ? 8.116 21.784 -27.609 1.00 59.91 251 SER A CA 1
ATOM 1979 C C . SER A 1 251 ? 6.945 21.631 -28.590 1.00 59.91 251 SER A C 1
ATOM 1981 O O . SER A 1 251 ? 5.856 21.202 -28.208 1.00 59.91 251 SER A O 1
ATOM 1983 N N . LYS A 1 252 ? 7.179 21.927 -29.878 1.00 48.62 252 LYS A N 1
ATOM 1984 C CA . LYS A 1 252 ? 6.219 21.665 -30.974 1.00 48.62 252 LYS A CA 1
ATOM 1985 C C . LYS A 1 252 ? 6.081 20.177 -31.318 1.00 48.62 252 LYS A C 1
ATOM 1987 O O . LYS A 1 252 ? 5.164 19.809 -32.046 1.00 48.62 252 LYS A O 1
ATOM 1992 N N . ASN A 1 253 ? 6.987 19.340 -30.819 1.00 52.97 253 ASN A N 1
ATOM 1993 C CA . ASN A 1 253 ? 6.980 17.905 -31.060 1.00 52.97 253 ASN A CA 1
ATOM 1994 C C . ASN A 1 253 ? 5.865 17.255 -30.231 1.00 52.97 253 ASN A C 1
ATOM 1996 O O . ASN A 1 253 ? 5.949 17.200 -29.005 1.00 52.97 253 ASN A O 1
ATOM 2000 N N . SER A 1 254 ? 4.818 16.763 -30.893 1.00 55.41 254 SER A N 1
ATOM 2001 C CA . SER A 1 254 ? 3.897 15.791 -30.303 1.00 55.41 254 SER A CA 1
ATOM 2002 C C . SER A 1 254 ? 4.458 14.397 -30.562 1.00 55.41 254 SER A C 1
ATOM 2004 O O . SER A 1 254 ? 4.566 13.995 -31.722 1.00 55.41 254 SER A O 1
ATOM 2006 N N . LEU A 1 255 ? 4.822 13.662 -29.509 1.00 63.09 255 LEU A N 1
ATOM 2007 C CA . LEU A 1 255 ? 5.166 12.249 -29.656 1.00 63.09 255 LEU A CA 1
ATOM 2008 C C . LEU A 1 255 ? 3.926 11.511 -30.149 1.00 63.09 255 LEU A C 1
ATOM 2010 O O . LEU A 1 255 ? 2.884 11.543 -29.497 1.00 63.09 255 LEU A O 1
ATOM 2014 N N . SER A 1 256 ? 4.035 10.879 -31.309 1.00 62.44 256 SER A N 1
ATOM 2015 C CA . SER A 1 256 ? 2.962 10.082 -31.878 1.00 62.44 256 SER A CA 1
ATOM 2016 C C . SER A 1 256 ? 3.482 8.678 -32.127 1.00 62.44 256 SER A C 1
ATOM 2018 O O . SER A 1 256 ? 4.305 8.466 -33.010 1.00 62.44 256 SER A O 1
ATOM 2020 N N . PHE A 1 257 ? 2.975 7.718 -31.359 1.00 65.94 257 PHE A N 1
ATOM 2021 C CA . PHE A 1 257 ? 3.269 6.293 -31.535 1.00 65.94 257 PHE A CA 1
ATOM 2022 C C . PHE A 1 257 ? 2.366 5.626 -32.591 1.00 65.94 257 PHE A C 1
ATOM 2024 O O . PHE A 1 257 ? 2.382 4.402 -32.746 1.00 65.94 257 PHE A O 1
ATOM 2031 N N . THR A 1 258 ? 1.559 6.420 -33.312 1.00 61.09 258 THR A N 1
ATOM 2032 C CA . THR A 1 258 ? 0.577 5.901 -34.278 1.00 61.09 258 THR A CA 1
ATOM 2033 C C . THR A 1 258 ? 1.178 5.503 -35.626 1.00 61.09 258 THR A C 1
ATOM 2035 O O . THR A 1 258 ? 0.623 4.577 -36.201 1.00 61.09 258 THR A O 1
ATOM 2038 N N . GLU A 1 259 ? 2.289 6.115 -36.078 1.00 63.66 259 GLU A N 1
ATOM 2039 C CA . GLU A 1 259 ? 3.314 5.625 -37.044 1.00 63.66 259 GLU A CA 1
ATOM 2040 C C . GLU A 1 259 ? 4.130 6.802 -37.639 1.00 63.66 259 GLU A C 1
ATOM 2042 O O . GLU A 1 259 ? 3.575 7.900 -37.758 1.00 63.66 259 GLU A O 1
ATOM 2047 N N . PRO A 1 260 ? 5.417 6.624 -38.044 1.00 73.31 260 PRO A N 1
ATOM 2048 C CA . PRO A 1 260 ? 6.194 5.377 -38.175 1.00 73.31 260 PRO A CA 1
ATOM 2049 C C . PRO A 1 260 ? 6.896 4.903 -36.879 1.00 73.31 260 PRO A C 1
ATOM 2051 O O . PRO A 1 260 ? 6.771 5.512 -35.819 1.00 73.31 260 PRO A O 1
ATOM 2054 N N . LYS A 1 261 ? 7.609 3.768 -36.988 1.00 82.25 261 LYS A N 1
ATOM 2055 C CA . LYS A 1 261 ? 8.512 3.142 -35.996 1.00 82.25 261 LYS A CA 1
ATOM 2056 C C . LYS A 1 261 ? 9.272 4.174 -35.147 1.00 82.25 261 LYS A C 1
ATOM 2058 O O . LYS A 1 261 ? 9.931 5.046 -35.707 1.00 82.25 261 LYS A O 1
ATOM 2063 N N . THR A 1 262 ? 9.211 4.060 -33.815 1.00 86.12 262 THR A N 1
ATOM 2064 C CA . THR A 1 262 ? 9.834 5.031 -32.892 1.00 86.12 262 THR A CA 1
ATOM 2065 C C . THR A 1 262 ? 10.906 4.382 -32.022 1.00 86.12 262 THR A C 1
ATOM 2067 O O . THR A 1 262 ? 10.609 3.662 -31.067 1.00 86.12 262 THR A O 1
ATOM 2070 N N . TRP A 1 263 ? 12.169 4.671 -32.327 1.00 93.06 263 TRP A N 1
ATOM 2071 C CA . TRP A 1 263 ? 13.325 4.311 -31.507 1.00 93.06 263 TRP A CA 1
ATOM 2072 C C . TRP A 1 263 ? 13.902 5.579 -30.894 1.00 93.06 263 TRP A C 1
ATOM 2074 O O . TRP A 1 263 ? 14.488 6.387 -31.613 1.00 93.06 263 TRP A O 1
ATOM 2084 N N . ALA A 1 264 ? 13.677 5.808 -29.599 1.00 93.00 264 ALA A N 1
ATOM 2085 C CA . ALA A 1 264 ? 13.953 7.124 -29.033 1.00 93.00 264 ALA A CA 1
ATOM 2086 C C . ALA A 1 264 ? 14.422 7.131 -27.578 1.00 93.00 264 ALA A C 1
ATOM 2088 O O . ALA A 1 264 ? 13.875 6.428 -26.730 1.00 93.00 264 ALA A O 1
ATOM 2089 N N . ILE A 1 265 ? 15.364 8.023 -27.276 1.00 94.25 265 ILE A N 1
ATOM 2090 C CA . ILE A 1 265 ? 15.581 8.516 -25.913 1.00 94.25 265 ILE A CA 1
ATOM 2091 C C . ILE A 1 265 ? 14.709 9.755 -25.738 1.00 94.25 265 ILE A C 1
ATOM 2093 O O . ILE A 1 265 ? 14.895 10.753 -26.430 1.00 94.25 265 ILE A O 1
ATOM 2097 N N . VAL A 1 266 ? 13.744 9.678 -24.831 1.00 90.69 266 VAL A N 1
ATOM 2098 C CA . VAL A 1 266 ? 12.783 10.738 -24.546 1.00 90.69 266 VAL A CA 1
ATOM 2099 C C . VAL A 1 266 ? 13.193 11.459 -23.269 1.00 90.69 266 VAL A C 1
ATOM 2101 O O . VAL A 1 266 ? 13.255 10.849 -22.202 1.00 90.69 266 VAL A O 1
ATOM 2104 N N . ILE A 1 267 ? 13.443 12.761 -23.377 1.00 87.81 267 ILE A N 1
ATOM 2105 C CA . ILE A 1 267 ? 13.848 13.635 -22.273 1.00 87.81 267 ILE A CA 1
ATOM 2106 C C . ILE A 1 267 ? 12.737 14.653 -22.029 1.00 87.81 267 ILE A C 1
ATOM 2108 O O . ILE A 1 267 ? 12.301 15.346 -22.951 1.00 87.81 267 ILE A O 1
ATOM 2112 N N . GLY A 1 268 ? 12.274 14.771 -20.788 1.00 78.06 268 GLY A N 1
ATOM 2113 C CA . GLY A 1 268 ? 11.291 15.795 -20.449 1.00 78.06 268 GLY A CA 1
ATOM 2114 C C . GLY A 1 268 ? 10.822 15.764 -19.002 1.00 78.06 268 GLY A C 1
ATOM 2115 O O . GLY A 1 268 ? 11.327 15.003 -18.181 1.00 78.06 268 GLY A O 1
ATOM 2116 N N . GLY A 1 269 ? 9.840 16.620 -18.711 1.00 67.69 269 GLY A N 1
ATOM 2117 C CA . GLY A 1 269 ? 9.329 16.862 -17.358 1.00 67.69 269 GLY A CA 1
ATOM 2118 C C . GLY A 1 269 ? 7.838 16.567 -17.207 1.00 67.69 269 GLY A C 1
ATOM 2119 O O . GLY A 1 269 ? 7.328 15.552 -17.667 1.00 67.69 269 GLY A O 1
ATOM 2120 N N . SER A 1 270 ? 7.094 17.494 -16.604 1.00 59.50 270 SER A N 1
ATOM 2121 C CA . SER A 1 270 ? 5.691 17.305 -16.188 1.00 59.50 270 SER A CA 1
ATOM 2122 C C . SER A 1 270 ? 4.679 16.965 -17.297 1.00 59.50 270 SER A C 1
ATOM 2124 O O . SER A 1 270 ? 3.611 16.434 -17.004 1.00 59.50 270 SER A O 1
ATOM 2126 N N . LYS A 1 271 ? 4.979 17.218 -18.579 1.00 58.47 271 LYS A N 1
ATOM 2127 C CA . LYS A 1 271 ? 4.127 16.748 -19.692 1.00 58.47 271 LYS A CA 1
ATOM 2128 C C . LYS A 1 271 ? 4.266 15.246 -19.972 1.00 58.47 271 LYS A C 1
ATOM 2130 O O . LYS A 1 271 ? 3.340 14.657 -20.511 1.00 58.47 271 LYS A O 1
ATOM 2135 N N . LEU A 1 272 ? 5.388 14.628 -19.600 1.00 58.75 272 LEU A N 1
ATOM 2136 C CA . LEU A 1 272 ? 5.596 13.178 -19.707 1.00 58.75 272 LEU A CA 1
ATOM 2137 C C . LEU A 1 272 ? 4.951 12.413 -18.548 1.00 58.75 272 LEU A C 1
ATOM 2139 O O . LEU A 1 272 ? 4.804 11.194 -18.608 1.00 58.75 272 LEU A O 1
ATOM 2143 N N . SER A 1 273 ? 4.552 13.119 -17.487 1.00 51.91 273 SER A N 1
ATOM 2144 C CA . SER A 1 273 ? 4.007 12.497 -16.287 1.00 51.91 273 SER A CA 1
ATOM 2145 C C . SER A 1 273 ? 2.495 12.293 -16.307 1.00 51.91 273 SER A C 1
ATOM 2147 O O . SER A 1 273 ? 2.017 11.698 -15.350 1.00 51.91 273 SER A O 1
ATOM 2149 N N . ARG A 1 274 ? 1.719 12.740 -17.316 1.00 58.84 274 ARG A N 1
ATOM 2150 C CA . ARG A 1 274 ? 0.239 12.589 -17.348 1.00 58.84 274 ARG A CA 1
ATOM 2151 C C . ARG A 1 274 ? -0.324 12.412 -18.766 1.00 58.84 274 ARG A C 1
ATOM 2153 O O . ARG A 1 274 ? 0.112 13.104 -19.678 1.00 58.84 274 ARG A O 1
ATOM 2160 N N . GLY A 1 275 ? -1.273 11.488 -18.950 1.00 57.59 275 GLY A N 1
ATOM 2161 C CA . GLY A 1 275 ? -2.040 11.284 -20.195 1.00 57.59 275 GLY A CA 1
ATOM 2162 C C . GLY A 1 275 ? -1.286 10.751 -21.427 1.00 57.59 275 GLY A C 1
ATOM 2163 O O . GLY A 1 275 ? -1.920 10.414 -22.422 1.00 57.59 275 GLY A O 1
ATOM 2164 N N . LEU A 1 276 ? 0.049 10.648 -21.389 1.00 67.44 276 LEU A N 1
ATOM 2165 C CA . LEU A 1 276 ? 0.859 10.126 -22.494 1.00 67.44 276 LEU A CA 1
ATOM 2166 C C . LEU A 1 276 ? 1.375 8.716 -22.178 1.00 67.44 276 LEU A C 1
ATOM 2168 O O . LEU A 1 276 ? 2.195 8.521 -21.278 1.00 67.44 276 LEU A O 1
ATOM 2172 N N . THR A 1 277 ? 0.923 7.723 -22.941 1.00 71.81 277 THR A N 1
ATOM 2173 C CA . THR A 1 277 ? 1.470 6.363 -22.887 1.00 71.81 277 THR A CA 1
ATOM 2174 C C . THR A 1 277 ? 2.795 6.314 -23.643 1.00 71.81 277 THR A C 1
ATOM 2176 O O . THR A 1 277 ? 2.816 6.524 -24.852 1.00 71.81 277 THR A O 1
ATOM 2179 N N . ILE A 1 278 ? 3.899 6.023 -22.948 1.00 80.94 278 ILE A N 1
ATOM 2180 C CA . ILE A 1 278 ? 5.202 5.780 -23.583 1.00 80.94 278 ILE A CA 1
ATOM 2181 C C . ILE A 1 278 ? 5.270 4.307 -23.994 1.00 80.94 278 ILE A C 1
ATOM 2183 O O . ILE A 1 278 ? 5.486 3.419 -23.165 1.00 80.94 278 ILE A O 1
ATOM 2187 N N . GLU A 1 279 ? 5.044 4.041 -25.278 1.00 85.75 279 GLU A N 1
ATOM 2188 C CA . GLU A 1 279 ? 5.094 2.684 -25.813 1.00 85.75 279 GLU A CA 1
ATOM 2189 C C . GLU A 1 279 ? 6.529 2.177 -25.951 1.00 85.75 279 GLU A C 1
ATOM 2191 O O . GLU A 1 279 ? 7.412 2.887 -26.419 1.00 85.75 279 GLU A O 1
ATOM 2196 N N . GLY A 1 280 ? 6.757 0.905 -25.611 1.00 89.81 280 GLY A N 1
ATOM 2197 C CA . GLY A 1 280 ? 8.066 0.285 -25.820 1.00 89.81 280 GLY A CA 1
ATOM 2198 C C . GLY A 1 280 ? 9.141 0.701 -24.819 1.00 89.81 280 GLY A C 1
ATOM 2199 O O . GLY A 1 280 ? 10.322 0.502 -25.096 1.00 89.81 280 GLY A O 1
ATOM 2200 N N . LEU A 1 281 ? 8.747 1.243 -23.663 1.00 92.56 281 LEU A N 1
ATOM 2201 C CA . LEU A 1 281 ? 9.667 1.659 -22.609 1.00 92.56 281 LEU A CA 1
ATOM 2202 C C . LEU A 1 281 ? 10.494 0.480 -22.083 1.00 92.56 281 LEU A C 1
ATOM 2204 O O . LEU A 1 281 ? 9.940 -0.454 -21.491 1.00 92.56 281 LEU A O 1
ATOM 2208 N N . THR A 1 282 ? 11.809 0.550 -22.299 1.00 94.56 282 THR A N 1
ATOM 2209 C CA . THR A 1 282 ? 12.787 -0.438 -21.834 1.00 94.56 282 THR A CA 1
ATOM 2210 C C . THR A 1 282 ? 13.651 0.092 -20.701 1.00 94.56 282 THR A C 1
ATOM 2212 O O . THR A 1 282 ? 13.793 -0.591 -19.695 1.00 94.56 282 THR A O 1
ATOM 2215 N N . VAL A 1 283 ? 14.180 1.311 -20.805 1.00 96.81 283 VAL A N 1
ATOM 2216 C CA . VAL A 1 283 ? 15.007 1.910 -19.746 1.00 96.81 283 VAL A CA 1
ATOM 2217 C C . VAL A 1 283 ? 14.365 3.188 -19.228 1.00 96.81 283 VAL A C 1
ATOM 2219 O O . VAL A 1 283 ? 13.928 4.033 -20.003 1.00 96.81 283 VAL A O 1
ATOM 2222 N N . SER A 1 284 ? 14.292 3.329 -17.909 1.00 94.25 284 SER A N 1
ATOM 2223 C CA . SER A 1 284 ? 13.828 4.551 -17.247 1.00 94.25 284 SER A CA 1
ATOM 2224 C C . SER A 1 284 ? 14.930 5.080 -16.345 1.00 94.25 284 SER A C 1
ATOM 2226 O O . SER A 1 284 ? 15.409 4.345 -15.492 1.00 94.25 284 SER A O 1
ATOM 2228 N N . TYR A 1 285 ? 15.327 6.333 -16.532 1.00 92.00 285 TYR A N 1
ATOM 2229 C CA . TYR A 1 285 ? 16.258 7.046 -15.668 1.00 92.00 285 TYR A CA 1
ATOM 2230 C C . TYR A 1 285 ? 15.514 8.172 -14.969 1.00 92.00 285 TYR A C 1
ATOM 2232 O O . TYR A 1 285 ? 15.044 9.114 -15.617 1.00 92.00 285 TYR A O 1
ATOM 2240 N N . PHE A 1 286 ? 15.369 8.050 -13.655 1.00 86.31 286 PHE A N 1
ATOM 2241 C CA . PHE A 1 286 ? 14.475 8.895 -12.891 1.00 86.31 286 PHE A CA 1
ATOM 2242 C C . PHE A 1 286 ? 15.133 9.349 -11.595 1.00 86.31 286 PHE A C 1
ATOM 2244 O O . PHE A 1 286 ? 15.483 8.542 -10.740 1.00 86.31 286 PHE A O 1
ATOM 2251 N N . HIS A 1 287 ? 15.290 10.662 -11.457 1.00 76.25 287 HIS A N 1
ATOM 2252 C CA . HIS A 1 287 ? 16.007 11.253 -10.327 1.00 76.25 287 HIS A CA 1
ATOM 2253 C C . HIS A 1 287 ? 15.110 12.100 -9.410 1.00 76.25 287 HIS A C 1
ATOM 2255 O O . HIS A 1 287 ? 15.441 12.362 -8.258 1.00 76.25 287 HIS A O 1
ATOM 2261 N N . ARG A 1 288 ? 13.938 12.514 -9.896 1.00 70.12 288 ARG A N 1
ATOM 2262 C CA . ARG A 1 288 ? 13.060 13.431 -9.169 1.00 70.12 288 ARG A CA 1
ATOM 2263 C C . ARG A 1 288 ? 12.330 12.724 -8.027 1.00 70.12 288 ARG A C 1
ATOM 2265 O O . ARG A 1 288 ? 11.476 11.876 -8.274 1.00 70.12 288 ARG A O 1
ATOM 2272 N N . ASN A 1 289 ? 12.575 13.148 -6.791 1.00 67.12 289 ASN A N 1
ATOM 2273 C CA . ASN A 1 289 ? 11.775 12.700 -5.655 1.00 67.12 289 ASN A CA 1
ATOM 2274 C C . ASN A 1 289 ? 10.431 13.453 -5.601 1.00 67.12 289 ASN A C 1
ATOM 2276 O O . ASN A 1 289 ? 10.340 14.637 -5.932 1.00 67.12 289 ASN A O 1
ATOM 2280 N N . SER A 1 290 ? 9.374 12.769 -5.174 1.00 68.12 290 SER A N 1
ATOM 2281 C CA . SER A 1 290 ? 8.056 13.358 -4.936 1.00 68.12 290 SER A CA 1
ATOM 2282 C C . SER A 1 290 ? 7.533 12.873 -3.597 1.00 68.12 290 SER A C 1
ATOM 2284 O O . SER A 1 290 ? 7.628 11.692 -3.286 1.00 68.12 290 SER A O 1
ATOM 2286 N N . ARG A 1 291 ? 6.927 13.782 -2.831 1.00 66.88 291 ARG A N 1
ATOM 2287 C CA . ARG A 1 291 ? 6.268 13.429 -1.570 1.00 66.88 291 ARG A CA 1
ATOM 2288 C C . ARG A 1 291 ? 4.836 12.932 -1.764 1.00 66.88 291 ARG A C 1
ATOM 2290 O O . ARG A 1 291 ? 4.307 12.312 -0.864 1.00 66.88 291 ARG A O 1
ATOM 2297 N N . GLY A 1 292 ? 4.188 13.191 -2.901 1.00 67.94 292 GLY A N 1
ATOM 2298 C CA . GLY A 1 292 ? 2.789 12.794 -3.125 1.00 67.94 292 GLY A CA 1
ATOM 2299 C C . GLY A 1 292 ? 2.643 11.346 -3.602 1.00 67.94 292 GLY A C 1
ATOM 2300 O O . GLY A 1 292 ? 3.305 10.987 -4.578 1.00 67.94 292 GLY A O 1
ATOM 2301 N N . TYR A 1 293 ? 1.745 10.562 -2.991 1.00 74.62 293 TYR A N 1
ATOM 2302 C CA . TYR A 1 293 ? 1.434 9.174 -3.394 1.00 74.62 293 TYR A CA 1
ATOM 2303 C C . TYR A 1 293 ? 1.002 9.109 -4.864 1.00 74.62 293 TYR A C 1
ATOM 2305 O O . TYR A 1 293 ? 1.616 8.412 -5.674 1.00 74.62 293 TYR A O 1
ATOM 2313 N N . ASP A 1 294 ? -0.005 9.909 -5.224 1.00 71.38 294 ASP A N 1
ATOM 2314 C CA . ASP A 1 294 ? -0.558 9.947 -6.584 1.00 71.38 294 ASP A CA 1
ATOM 2315 C C . ASP A 1 294 ? 0.505 10.403 -7.581 1.00 71.38 294 ASP A C 1
ATOM 2317 O O . ASP A 1 294 ? 0.650 9.848 -8.664 1.00 71.38 294 ASP A O 1
ATOM 2321 N N . THR A 1 295 ? 1.323 11.383 -7.187 1.00 73.50 295 THR A N 1
ATOM 2322 C CA . THR A 1 295 ? 2.388 11.899 -8.052 1.00 73.50 295 THR A CA 1
ATOM 2323 C C . THR A 1 295 ? 3.458 10.834 -8.308 1.00 73.50 295 THR A C 1
ATOM 2325 O O . THR A 1 295 ? 3.885 10.691 -9.450 1.00 73.50 295 THR A O 1
ATOM 2328 N N . LEU A 1 296 ? 3.850 10.046 -7.300 1.00 78.50 296 LEU A N 1
ATOM 2329 C CA . LEU A 1 296 ? 4.805 8.946 -7.475 1.00 78.50 296 LEU A CA 1
ATOM 2330 C C . LEU A 1 296 ? 4.270 7.855 -8.410 1.00 78.50 296 LEU A C 1
ATOM 2332 O O . LEU A 1 296 ? 4.977 7.445 -9.331 1.00 78.50 296 LEU A O 1
ATOM 2336 N N . LEU A 1 297 ? 3.019 7.414 -8.243 1.00 79.62 297 LEU A N 1
ATOM 2337 C CA . LEU A 1 297 ? 2.440 6.392 -9.128 1.00 79.62 297 LEU A CA 1
ATOM 2338 C C . LEU A 1 297 ? 2.217 6.915 -10.546 1.00 79.62 297 LEU A C 1
ATOM 2340 O O . LEU A 1 297 ? 2.513 6.208 -11.507 1.00 79.62 297 LEU A O 1
ATOM 2344 N N . GLN A 1 298 ? 1.789 8.171 -10.697 1.00 72.94 298 GLN A N 1
ATOM 2345 C CA . GLN A 1 298 ? 1.653 8.818 -12.005 1.00 72.94 298 GLN A CA 1
ATOM 2346 C C . GLN A 1 298 ? 3.004 8.976 -12.725 1.00 72.94 298 GLN A C 1
ATOM 2348 O O . GLN A 1 298 ? 3.060 8.939 -13.958 1.00 72.94 298 GLN A O 1
ATOM 2353 N N . MET A 1 299 ? 4.100 9.134 -11.975 1.00 73.75 299 MET A N 1
ATOM 2354 C CA . MET A 1 299 ? 5.467 9.157 -12.508 1.00 73.75 299 MET A CA 1
ATOM 2355 C C . MET A 1 299 ? 5.966 7.770 -12.938 1.00 73.75 299 MET A C 1
ATOM 2357 O O . MET A 1 299 ? 6.813 7.690 -13.828 1.00 73.75 299 MET A O 1
ATOM 2361 N N . GLY A 1 300 ? 5.429 6.690 -12.361 1.00 78.31 300 GLY A N 1
ATOM 2362 C CA . GLY A 1 300 ? 5.821 5.302 -12.613 1.00 78.31 300 GLY A CA 1
ATOM 2363 C C . GLY A 1 300 ? 5.420 4.762 -13.990 1.00 78.31 300 GLY A C 1
ATOM 2364 O O . GLY A 1 300 ? 4.693 3.780 -14.105 1.00 78.31 300 GLY A O 1
ATOM 2365 N N . ARG A 1 301 ? 5.919 5.362 -15.078 1.00 83.19 301 ARG A N 1
ATOM 2366 C CA . ARG A 1 301 ? 5.621 4.947 -16.469 1.00 83.19 301 ARG A CA 1
ATOM 2367 C C . ARG A 1 301 ? 6.182 3.574 -16.845 1.00 83.19 301 ARG A C 1
ATOM 2369 O O . ARG A 1 301 ? 5.804 2.997 -17.867 1.00 83.19 301 ARG A O 1
ATOM 2376 N N . TRP A 1 302 ? 7.060 3.033 -16.011 1.00 87.44 302 TRP A N 1
ATOM 2377 C CA . TRP A 1 302 ? 7.552 1.664 -16.108 1.00 87.44 302 TRP A CA 1
ATOM 2378 C C . TRP A 1 302 ? 6.510 0.611 -15.707 1.00 87.44 302 TRP A C 1
ATOM 2380 O O . TRP A 1 302 ? 6.681 -0.548 -16.082 1.00 87.44 302 TRP A O 1
ATOM 2390 N N . PHE A 1 303 ? 5.416 0.985 -15.032 1.00 88.62 303 PHE A N 1
ATOM 2391 C CA . PHE A 1 303 ? 4.285 0.081 -14.830 1.00 88.62 303 PHE A CA 1
ATOM 2392 C C . PHE A 1 303 ? 3.578 -0.224 -16.157 1.00 88.62 303 PHE A C 1
ATOM 2394 O O . PHE A 1 303 ? 3.566 0.581 -17.094 1.00 88.62 303 PHE A O 1
ATOM 2401 N N . GLY A 1 304 ? 2.993 -1.414 -16.256 1.00 88.00 304 GLY A N 1
ATOM 2402 C CA . GLY A 1 304 ? 2.213 -1.821 -17.419 1.00 88.00 304 GLY A CA 1
ATOM 2403 C C . GLY A 1 304 ? 2.632 -3.147 -18.035 1.00 88.00 304 GLY A C 1
ATOM 2404 O O . GLY A 1 304 ? 3.353 -3.958 -17.457 1.00 88.00 304 GLY A O 1
ATOM 2405 N N . TYR A 1 305 ? 2.145 -3.374 -19.251 1.00 88.19 305 TYR A N 1
ATOM 2406 C CA . TYR A 1 305 ? 2.383 -4.603 -19.999 1.00 88.19 305 TYR A CA 1
ATOM 2407 C C . TYR A 1 305 ? 3.749 -4.578 -20.684 1.00 88.19 305 TYR A C 1
ATOM 2409 O O . TYR A 1 305 ? 4.088 -3.601 -21.356 1.00 88.19 305 TYR A O 1
ATOM 2417 N N . ARG A 1 306 ? 4.527 -5.657 -20.530 1.00 89.00 306 ARG A N 1
ATOM 2418 C CA . ARG A 1 306 ? 5.864 -5.832 -21.137 1.00 89.00 306 ARG A CA 1
ATOM 2419 C C . ARG A 1 306 ? 6.047 -7.245 -21.726 1.00 89.00 306 ARG A C 1
ATOM 2421 O O . ARG A 1 306 ? 6.989 -7.954 -21.360 1.00 89.00 306 ARG A O 1
ATOM 2428 N N . PRO A 1 307 ? 5.138 -7.704 -22.607 1.00 85.94 307 PRO A N 1
ATOM 2429 C CA . PRO A 1 307 ? 5.135 -9.088 -23.065 1.00 85.94 307 PRO A CA 1
ATOM 2430 C C . PRO A 1 307 ? 6.415 -9.411 -23.841 1.00 85.94 307 PRO A C 1
ATOM 2432 O O . PRO A 1 307 ? 6.719 -8.760 -24.837 1.00 85.94 307 PRO A O 1
ATOM 2435 N N . ASN A 1 308 ? 7.128 -10.454 -23.415 1.00 87.94 308 ASN A N 1
ATOM 2436 C CA . ASN A 1 308 ? 8.336 -10.989 -24.056 1.00 87.94 308 ASN A CA 1
ATOM 2437 C C . ASN A 1 308 ? 9.595 -10.108 -23.980 1.00 87.94 308 ASN A C 1
ATOM 2439 O O . ASN A 1 308 ? 10.588 -10.459 -24.616 1.00 87.94 308 ASN A O 1
ATOM 2443 N N . TYR A 1 309 ? 9.596 -8.990 -23.244 1.00 92.31 309 TYR A N 1
ATOM 2444 C CA . TYR A 1 309 ? 10.793 -8.140 -23.109 1.00 92.31 309 TYR A CA 1
ATOM 2445 C C . TYR A 1 309 ? 11.026 -7.569 -21.703 1.00 92.31 309 TYR A C 1
ATOM 2447 O O . TYR A 1 309 ? 11.923 -6.751 -21.531 1.00 92.31 309 TYR A O 1
ATOM 2455 N N . LEU A 1 310 ? 10.265 -8.004 -20.691 1.00 93.62 310 LEU A N 1
ATOM 2456 C CA . LEU A 1 310 ? 10.412 -7.530 -19.307 1.00 93.62 310 LEU A CA 1
ATOM 2457 C C . LEU A 1 310 ? 11.842 -7.707 -18.757 1.00 93.62 310 LEU A C 1
ATOM 2459 O O . LEU A 1 310 ? 12.387 -6.779 -18.167 1.00 93.62 310 LEU A O 1
ATOM 2463 N N . HIS A 1 311 ? 12.472 -8.854 -19.024 1.00 94.50 311 HIS A N 1
ATOM 2464 C CA . HIS A 1 311 ? 13.856 -9.172 -18.635 1.00 94.50 311 HIS A CA 1
ATOM 2465 C C . HIS A 1 311 ? 14.907 -8.219 -19.241 1.00 94.50 311 HIS A C 1
ATOM 2467 O O . HIS A 1 311 ? 16.022 -8.133 -18.732 1.00 94.50 311 HIS A O 1
ATOM 2473 N N . LEU A 1 312 ? 14.558 -7.464 -20.291 1.00 95.75 312 LEU A N 1
ATOM 2474 C CA . LEU A 1 312 ? 15.426 -6.458 -20.917 1.00 95.75 312 LEU A CA 1
ATOM 2475 C C . LEU A 1 312 ? 15.227 -5.052 -20.333 1.00 95.75 312 LEU A C 1
ATOM 2477 O O . LEU A 1 312 ? 15.913 -4.121 -20.749 1.00 95.75 312 LEU A O 1
ATOM 2481 N N . THR A 1 313 ? 14.265 -4.859 -19.427 1.00 96.06 313 THR A N 1
ATOM 2482 C CA . THR A 1 313 ? 13.937 -3.529 -18.893 1.00 96.06 313 THR A CA 1
ATOM 2483 C C . THR A 1 313 ? 14.813 -3.148 -17.706 1.00 96.06 313 THR A C 1
ATOM 2485 O O . THR A 1 313 ? 15.197 -4.028 -16.948 1.00 96.06 313 THR A O 1
ATOM 2488 N N . ARG A 1 314 ? 15.123 -1.862 -17.508 1.00 96.94 314 ARG A N 1
ATOM 2489 C CA . ARG A 1 314 ? 15.860 -1.371 -16.328 1.00 96.94 314 ARG A CA 1
ATOM 2490 C C . ARG A 1 314 ? 15.303 -0.053 -15.816 1.00 96.94 314 ARG A C 1
ATOM 2492 O O . ARG A 1 314 ? 14.897 0.804 -16.602 1.00 96.94 314 ARG A O 1
ATOM 2499 N N . ILE A 1 315 ? 15.310 0.111 -14.499 1.00 95.94 315 ILE A N 1
ATOM 2500 C CA . ILE A 1 315 ? 14.843 1.318 -13.817 1.00 95.94 315 ILE A CA 1
ATOM 2501 C C . ILE A 1 315 ? 15.989 1.849 -12.961 1.00 95.94 315 ILE A C 1
ATOM 2503 O O . ILE A 1 315 ? 16.383 1.221 -11.986 1.00 95.94 315 ILE A O 1
ATOM 2507 N N . PHE A 1 316 ? 16.518 3.005 -13.341 1.00 94.25 316 PHE A N 1
ATOM 2508 C CA . PHE A 1 316 ? 17.529 3.741 -12.597 1.00 94.25 316 PHE A CA 1
ATOM 2509 C C . PHE A 1 316 ? 16.829 4.767 -11.712 1.00 94.25 316 PHE A C 1
ATOM 2511 O O . PHE A 1 316 ? 16.199 5.695 -12.226 1.00 94.25 316 PHE A O 1
ATOM 2518 N N . VAL A 1 317 ? 16.926 4.580 -10.400 1.00 90.62 317 VAL A N 1
ATOM 2519 C CA . VAL A 1 317 ? 16.311 5.426 -9.367 1.00 90.62 317 VAL A CA 1
ATOM 2520 C C . VAL A 1 317 ? 17.258 5.581 -8.182 1.00 90.62 317 VAL A C 1
ATOM 2522 O O . VAL A 1 317 ? 18.222 4.836 -8.042 1.00 90.62 317 VAL A O 1
ATOM 2525 N N . THR A 1 318 ? 17.011 6.552 -7.308 1.00 87.38 318 THR A N 1
ATOM 2526 C CA . THR A 1 318 ? 17.739 6.644 -6.034 1.00 87.38 318 THR A CA 1
ATOM 2527 C C . THR A 1 318 ? 17.211 5.609 -5.035 1.00 87.38 318 THR A C 1
ATOM 2529 O O . THR A 1 318 ? 16.064 5.167 -5.134 1.00 87.38 318 THR A O 1
ATOM 2532 N N . SER A 1 319 ? 18.007 5.256 -4.021 1.00 85.12 319 SER A N 1
ATOM 2533 C CA . SER A 1 319 ? 17.565 4.332 -2.961 1.00 85.12 319 SER A CA 1
ATOM 2534 C C . SER A 1 319 ? 16.335 4.845 -2.203 1.00 85.12 319 SER A C 1
ATOM 2536 O O . SER A 1 319 ? 15.484 4.057 -1.805 1.00 85.12 319 SER A O 1
ATOM 2538 N N . GLN A 1 320 ? 16.192 6.169 -2.056 1.00 82.38 320 GLN A N 1
ATOM 2539 C CA . GLN A 1 320 ? 15.003 6.763 -1.436 1.00 82.38 320 GLN A CA 1
ATOM 2540 C C . GLN A 1 320 ? 13.746 6.521 -2.277 1.00 82.38 320 GLN A C 1
ATOM 2542 O O . GLN A 1 320 ? 12.684 6.209 -1.749 1.00 82.38 320 GLN A O 1
ATOM 2547 N N . MET A 1 321 ? 13.856 6.653 -3.599 1.00 83.69 321 MET A N 1
ATOM 2548 C CA . MET A 1 321 ? 12.737 6.396 -4.499 1.00 83.69 321 MET A CA 1
ATOM 2549 C C . MET A 1 321 ? 12.329 4.926 -4.495 1.00 83.69 321 MET A C 1
ATOM 2551 O O . MET A 1 321 ? 11.137 4.636 -4.462 1.00 83.69 321 MET A O 1
ATOM 2555 N N . GLU A 1 322 ? 13.296 4.009 -4.504 1.00 88.06 322 GLU A N 1
ATOM 2556 C CA . GLU A 1 322 ? 13.015 2.579 -4.369 1.00 88.06 322 GLU A CA 1
ATOM 2557 C C . GLU A 1 322 ? 12.260 2.287 -3.064 1.00 88.06 322 GLU A C 1
ATOM 2559 O O . GLU A 1 322 ? 11.203 1.659 -3.106 1.00 88.06 322 GLU A O 1
ATOM 2564 N N . ALA A 1 323 ? 12.733 2.819 -1.930 1.00 83.44 323 ALA A N 1
ATOM 2565 C CA . ALA A 1 323 ? 12.065 2.674 -0.637 1.00 83.44 323 ALA A CA 1
ATOM 2566 C C . ALA A 1 323 ? 10.632 3.240 -0.654 1.00 83.44 323 ALA A C 1
ATOM 2568 O O . ALA A 1 323 ? 9.698 2.598 -0.168 1.00 83.44 323 ALA A O 1
ATOM 2569 N N . ASN A 1 324 ? 10.433 4.401 -1.282 1.00 83.56 324 ASN A N 1
ATOM 2570 C CA . ASN A 1 324 ? 9.116 5.013 -1.439 1.00 83.56 324 ASN A CA 1
ATOM 2571 C C . ASN A 1 324 ? 8.165 4.131 -2.266 1.00 83.56 324 ASN A C 1
ATOM 2573 O O . ASN A 1 324 ? 7.012 3.944 -1.876 1.00 83.56 324 ASN A O 1
ATOM 2577 N N . PHE A 1 325 ? 8.626 3.554 -3.382 1.00 87.62 325 PHE A N 1
ATOM 2578 C CA . PHE A 1 325 ? 7.807 2.638 -4.185 1.00 87.62 325 PHE A CA 1
ATOM 2579 C C . PHE A 1 325 ? 7.549 1.300 -3.487 1.00 87.62 325 PHE A C 1
ATOM 2581 O O . PHE A 1 325 ? 6.450 0.765 -3.620 1.00 87.62 325 PHE A O 1
ATOM 2588 N N . HIS A 1 326 ? 8.508 0.784 -2.716 1.00 86.00 326 HIS A N 1
ATOM 2589 C CA . HIS A 1 326 ? 8.334 -0.413 -1.890 1.00 86.00 326 HIS A CA 1
ATOM 2590 C C . HIS A 1 326 ? 7.242 -0.214 -0.827 1.00 86.00 326 HIS A C 1
ATOM 2592 O O . HIS A 1 326 ? 6.349 -1.051 -0.650 1.00 86.00 326 HIS A O 1
ATOM 2598 N N . HIS A 1 327 ? 7.263 0.935 -0.146 1.00 82.81 327 HIS A N 1
ATOM 2599 C CA . HIS A 1 327 ? 6.206 1.303 0.790 1.00 82.81 327 HIS A CA 1
ATOM 2600 C C . HIS A 1 327 ? 4.855 1.421 0.077 1.00 82.81 327 HIS A C 1
ATOM 2602 O O . HIS A 1 327 ? 3.863 0.848 0.520 1.00 82.81 327 HIS A O 1
ATOM 2608 N N . LEU A 1 328 ? 4.819 2.105 -1.066 1.00 84.56 328 LEU A N 1
ATOM 2609 C CA . LEU A 1 328 ? 3.588 2.337 -1.813 1.00 84.56 328 LEU A CA 1
ATOM 2610 C C . LEU A 1 328 ? 2.974 1.049 -2.374 1.00 84.56 328 LEU A C 1
ATOM 2612 O O . LEU A 1 328 ? 1.755 0.907 -2.360 1.00 84.56 328 LEU A O 1
ATOM 2616 N N . ALA A 1 329 ? 3.799 0.084 -2.784 1.00 87.94 329 ALA A N 1
ATOM 2617 C CA . ALA A 1 329 ? 3.348 -1.256 -3.148 1.00 87.94 329 ALA A CA 1
ATOM 2618 C C . ALA A 1 329 ? 2.663 -1.970 -1.971 1.00 87.94 329 ALA A C 1
ATOM 2620 O O . ALA A 1 329 ? 1.659 -2.654 -2.162 1.00 87.94 329 ALA A O 1
ATOM 2621 N N . THR A 1 330 ? 3.173 -1.777 -0.750 1.00 82.44 330 THR A N 1
ATOM 2622 C CA . THR A 1 330 ? 2.550 -2.299 0.476 1.00 82.44 330 THR A CA 1
ATOM 2623 C C . THR A 1 330 ? 1.192 -1.637 0.720 1.00 82.44 330 THR A C 1
ATOM 2625 O O . THR A 1 330 ? 0.205 -2.334 0.942 1.00 82.44 330 THR A O 1
ATOM 2628 N N . VAL A 1 331 ? 1.110 -0.305 0.605 1.00 84.00 331 VAL A N 1
ATOM 2629 C CA . VAL A 1 331 ? -0.155 0.428 0.788 1.00 84.00 331 VAL A CA 1
ATOM 2630 C C . VAL A 1 331 ? -1.200 0.034 -0.257 1.00 84.00 331 VAL A C 1
ATOM 2632 O O . VAL A 1 331 ? -2.357 -0.190 0.091 1.00 84.00 331 VAL A O 1
ATOM 2635 N N . GLU A 1 332 ? -0.812 -0.063 -1.532 1.00 86.94 332 GLU A N 1
ATOM 2636 C CA . GLU A 1 332 ? -1.723 -0.460 -2.611 1.00 86.94 332 GLU A CA 1
ATOM 2637 C C . GLU A 1 332 ? -2.278 -1.871 -2.372 1.00 86.94 332 GLU A C 1
ATOM 2639 O O . GLU A 1 332 ? -3.473 -2.104 -2.552 1.00 86.94 332 GLU A O 1
ATOM 2644 N N . HIS A 1 333 ? -1.423 -2.802 -1.939 1.00 86.12 333 HIS A N 1
ATOM 2645 C CA . HIS A 1 333 ? -1.825 -4.173 -1.640 1.00 86.12 333 HIS A CA 1
ATOM 2646 C C . HIS A 1 333 ? -2.836 -4.234 -0.487 1.00 86.12 333 HIS A C 1
ATOM 2648 O O . HIS A 1 333 ? -3.890 -4.847 -0.630 1.00 86.12 333 HIS A O 1
ATOM 2654 N N . GLU A 1 334 ? -2.556 -3.552 0.624 1.00 80.94 334 GLU A N 1
ATOM 2655 C CA . GLU A 1 334 ? -3.455 -3.505 1.786 1.00 80.94 334 GLU A CA 1
ATOM 2656 C C . GLU A 1 334 ? -4.806 -2.877 1.452 1.00 80.94 334 GLU A C 1
ATOM 2658 O O . GLU A 1 334 ? -5.848 -3.411 1.828 1.00 80.94 334 GLU A O 1
ATOM 2663 N N . LEU A 1 335 ? -4.803 -1.782 0.689 1.00 85.31 335 LEU A N 1
ATOM 2664 C CA . LEU A 1 335 ? -6.039 -1.144 0.253 1.00 85.31 335 LEU A CA 1
ATOM 2665 C C . LEU A 1 335 ? -6.870 -2.080 -0.637 1.00 85.31 335 LEU A C 1
ATOM 2667 O O . LEU A 1 335 ? -8.094 -2.123 -0.513 1.00 85.31 335 LEU A O 1
ATOM 2671 N N . ARG A 1 336 ? -6.225 -2.848 -1.525 1.00 86.50 336 ARG A N 1
ATOM 2672 C CA . ARG A 1 336 ? -6.913 -3.856 -2.345 1.00 86.50 336 ARG A CA 1
ATOM 2673 C C . ARG A 1 336 ? -7.513 -4.967 -1.487 1.00 86.50 336 ARG A C 1
ATOM 2675 O O . ARG A 1 336 ? -8.664 -5.313 -1.730 1.00 86.50 336 ARG A O 1
ATOM 2682 N N . GLU A 1 337 ? -6.793 -5.477 -0.487 1.00 81.81 337 GLU A N 1
ATOM 2683 C CA . GLU A 1 337 ? -7.342 -6.471 0.447 1.00 81.81 337 GLU A CA 1
ATOM 2684 C C . GLU A 1 337 ? -8.562 -5.934 1.205 1.00 81.81 337 GLU A C 1
ATOM 2686 O O . GLU A 1 337 ? -9.556 -6.643 1.351 1.00 81.81 337 GLU A O 1
ATOM 2691 N N . ASP A 1 338 ? -8.511 -4.686 1.677 1.00 78.06 338 ASP A N 1
ATOM 2692 C CA . ASP A 1 338 ? -9.633 -4.064 2.384 1.00 78.06 338 ASP A CA 1
ATOM 2693 C C . ASP A 1 338 ? -10.860 -3.909 1.471 1.00 78.06 338 ASP A C 1
ATOM 2695 O O . ASP A 1 338 ? -11.977 -4.220 1.888 1.00 78.06 338 ASP A O 1
ATOM 2699 N N . ILE A 1 339 ? -10.660 -3.507 0.210 1.00 82.62 339 ILE A N 1
ATOM 2700 C CA . ILE A 1 339 ? -11.731 -3.454 -0.798 1.00 82.62 339 ILE A CA 1
ATOM 2701 C C . ILE A 1 339 ? -12.301 -4.854 -1.063 1.00 82.62 339 ILE A C 1
ATOM 2703 O O . ILE A 1 339 ? -13.518 -5.015 -1.132 1.00 82.62 339 ILE A O 1
ATOM 2707 N N . GLU A 1 340 ? -11.450 -5.872 -1.212 1.00 80.31 340 GLU A N 1
ATOM 2708 C CA . GLU A 1 340 ? -11.894 -7.252 -1.441 1.00 80.31 340 GLU A CA 1
ATOM 2709 C C . GLU A 1 340 ? -12.720 -7.778 -0.257 1.00 80.31 340 GLU A C 1
ATOM 2711 O O . GLU A 1 340 ? -13.812 -8.302 -0.472 1.00 80.31 340 GLU A O 1
ATOM 2716 N N . ARG A 1 341 ? -12.276 -7.550 0.987 1.00 70.81 341 ARG A N 1
ATOM 2717 C CA . ARG A 1 341 ? -13.024 -7.919 2.205 1.00 70.81 341 ARG A CA 1
ATOM 2718 C C . ARG A 1 341 ? -14.374 -7.211 2.297 1.00 70.81 341 ARG A C 1
ATOM 2720 O O . ARG A 1 341 ? -15.371 -7.852 2.620 1.00 70.81 341 ARG A O 1
ATOM 2727 N N . MET A 1 342 ? -14.411 -5.912 2.002 1.00 78.19 342 MET A N 1
ATOM 2728 C CA . MET A 1 342 ? -15.645 -5.122 1.981 1.00 78.19 342 MET A CA 1
ATOM 2729 C C . MET A 1 342 ? -16.661 -5.728 0.997 1.00 78.19 342 MET A C 1
ATOM 2731 O O . MET A 1 342 ? -17.813 -5.976 1.353 1.00 78.19 342 MET A O 1
ATOM 2735 N N . VAL A 1 343 ? -16.214 -6.048 -0.223 1.00 73.62 343 VAL A N 1
ATOM 2736 C CA . VAL A 1 343 ? -17.058 -6.678 -1.250 1.00 73.62 343 VAL A CA 1
ATOM 2737 C C . VAL A 1 343 ? -17.517 -8.078 -0.823 1.00 73.62 343 VAL A C 1
ATOM 2739 O O . VAL A 1 343 ? -18.692 -8.403 -0.981 1.00 73.62 343 VAL A O 1
ATOM 2742 N N . GLU A 1 344 ? -16.635 -8.902 -0.249 1.00 69.81 344 GLU A N 1
ATOM 2743 C CA . GLU A 1 344 ? -16.977 -10.242 0.260 1.00 69.81 344 GLU A CA 1
ATOM 2744 C C . GLU A 1 344 ? -18.034 -10.206 1.375 1.00 69.81 344 GLU A C 1
ATOM 2746 O O . GLU A 1 344 ? -18.870 -11.109 1.472 1.00 69.81 344 GLU A O 1
ATOM 2751 N N . ASN A 1 345 ? -18.040 -9.142 2.181 1.00 64.81 345 ASN A N 1
ATOM 2752 C CA . ASN A 1 345 ? -19.009 -8.927 3.252 1.00 64.81 345 ASN A CA 1
ATOM 2753 C C . ASN A 1 345 ? -20.338 -8.305 2.781 1.00 64.81 345 ASN A C 1
ATOM 2755 O O . ASN A 1 345 ? -21.251 -8.165 3.598 1.00 64.81 345 ASN A O 1
ATOM 2759 N N . ASN A 1 346 ? -20.486 -7.971 1.491 1.00 70.62 346 ASN A N 1
ATOM 2760 C CA . ASN A 1 346 ? -21.574 -7.138 0.953 1.00 70.62 346 ASN A CA 1
ATOM 2761 C C . ASN A 1 346 ? -21.696 -5.772 1.657 1.00 70.62 346 ASN A C 1
ATOM 2763 O O . ASN A 1 346 ? -22.804 -5.275 1.865 1.00 70.62 346 ASN A O 1
ATOM 2767 N N . GLU A 1 347 ? -20.567 -5.185 2.043 1.00 73.81 347 GLU A N 1
ATOM 2768 C CA . GLU A 1 347 ? -20.490 -3.844 2.620 1.00 73.81 347 GLU A CA 1
ATOM 2769 C C . GLU A 1 347 ? -20.258 -2.811 1.506 1.00 73.81 347 GLU A C 1
ATOM 2771 O O . GLU A 1 347 ? -19.620 -3.092 0.487 1.00 73.81 347 GLU A O 1
ATOM 2776 N N . THR A 1 348 ? -20.790 -1.604 1.683 1.00 80.94 348 THR A N 1
ATOM 2777 C CA . THR A 1 348 ? -20.506 -0.456 0.815 1.00 80.94 348 THR A CA 1
ATOM 2778 C C . THR A 1 348 ? -19.396 0.413 1.417 1.00 80.94 348 THR A C 1
ATOM 2780 O O . THR A 1 348 ? -19.113 0.320 2.616 1.00 80.94 348 THR A O 1
ATOM 2783 N N . PRO A 1 349 ? -18.796 1.333 0.642 1.00 81.62 349 PRO A N 1
ATOM 2784 C CA . PRO A 1 349 ? -17.841 2.305 1.182 1.00 81.62 349 PRO A CA 1
ATOM 2785 C C . PRO A 1 349 ? -18.416 3.231 2.268 1.00 81.62 349 PRO A C 1
ATOM 2787 O O . PRO A 1 349 ? -17.650 3.880 2.977 1.00 81.62 349 PRO A O 1
ATOM 2790 N N . LEU A 1 350 ? -19.746 3.309 2.417 1.00 77.44 350 LEU A N 1
ATOM 2791 C CA . LEU A 1 350 ? -20.393 3.983 3.549 1.00 77.44 350 LEU A CA 1
ATOM 2792 C C . LEU A 1 350 ? -20.360 3.140 4.832 1.00 77.44 350 LEU A C 1
ATOM 2794 O O . LEU A 1 350 ? -20.262 3.703 5.924 1.00 77.44 350 LEU A O 1
ATOM 2798 N N . ASP A 1 351 ? -20.424 1.814 4.704 1.00 71.62 351 ASP A N 1
ATOM 2799 C CA . ASP A 1 351 ? -20.465 0.873 5.827 1.00 71.62 351 ASP A CA 1
ATOM 2800 C C . ASP A 1 351 ? -19.069 0.623 6.414 1.00 71.62 351 ASP A C 1
ATOM 2802 O O . ASP A 1 351 ? -18.916 0.497 7.631 1.00 71.62 351 ASP A O 1
ATOM 2806 N N . MET A 1 352 ? -18.040 0.596 5.559 1.00 68.12 352 MET A N 1
ATOM 2807 C CA . MET A 1 352 ? -16.655 0.326 5.944 1.00 68.12 352 MET A CA 1
ATOM 2808 C C . MET A 1 352 ? -15.719 1.469 5.538 1.00 68.12 352 MET A C 1
ATOM 2810 O O . MET A 1 352 ? -15.514 1.754 4.360 1.00 68.12 352 MET A O 1
ATOM 2814 N N . ALA A 1 353 ? -15.065 2.074 6.532 1.00 69.31 353 ALA A N 1
ATOM 2815 C CA . ALA A 1 353 ? -13.983 3.021 6.291 1.00 69.31 353 ALA A CA 1
ATOM 2816 C C . ALA A 1 353 ? -12.742 2.289 5.749 1.00 69.31 353 ALA A C 1
ATOM 2818 O O . ALA A 1 353 ? -12.066 1.572 6.493 1.00 69.31 353 ALA A O 1
ATOM 2819 N N . LEU A 1 354 ? -12.436 2.486 4.462 1.00 75.25 354 LEU A N 1
ATOM 2820 C CA . LEU A 1 354 ? -11.181 2.035 3.857 1.00 75.25 354 LEU A CA 1
ATOM 2821 C C . LEU A 1 354 ? -9.994 2.808 4.442 1.00 75.25 354 LEU A C 1
ATOM 2823 O O . LEU A 1 354 ? -10.090 4.007 4.728 1.00 75.25 354 LEU A O 1
ATOM 2827 N N . LYS A 1 355 ? -8.867 2.113 4.613 1.00 74.00 355 LYS A N 1
ATOM 2828 C CA . LYS A 1 355 ? -7.694 2.629 5.323 1.00 74.00 355 LYS A CA 1
ATOM 2829 C C . LYS A 1 355 ? -6.507 2.751 4.385 1.00 74.00 355 LYS A C 1
ATOM 2831 O O . LYS A 1 355 ? -6.254 1.882 3.559 1.00 74.00 355 LYS A O 1
ATOM 2836 N N . ILE A 1 356 ? -5.747 3.825 4.556 1.00 75.75 356 ILE A N 1
ATOM 2837 C CA . ILE A 1 356 ? -4.510 4.064 3.815 1.00 75.75 356 ILE A CA 1
ATOM 2838 C C . ILE A 1 356 ? -3.378 4.146 4.827 1.00 75.75 356 ILE A C 1
ATOM 2840 O O . ILE A 1 356 ? -3.390 5.011 5.702 1.00 75.75 356 ILE A O 1
ATOM 2844 N N . ARG A 1 357 ? -2.402 3.245 4.737 1.00 69.06 357 ARG A N 1
ATOM 2845 C CA . ARG A 1 357 ? -1.193 3.312 5.564 1.00 69.06 357 ARG A CA 1
ATOM 2846 C C . ARG A 1 357 ? -0.469 4.634 5.304 1.00 69.06 357 ARG A C 1
ATOM 2848 O O . ARG A 1 357 ? -0.316 5.043 4.159 1.00 69.06 357 ARG A O 1
ATOM 2855 N N . ALA A 1 358 ? -0.066 5.308 6.372 1.00 64.62 358 ALA A N 1
ATOM 2856 C CA . ALA A 1 358 ? 0.671 6.559 6.316 1.00 64.62 358 ALA A CA 1
ATOM 2857 C C . ALA A 1 358 ? 2.186 6.318 6.366 1.00 64.62 358 ALA A C 1
ATOM 2859 O O . ALA A 1 358 ? 2.664 5.277 6.824 1.00 64.62 358 ALA A O 1
ATOM 2860 N N . HIS A 1 359 ? 2.927 7.327 5.918 1.00 63.34 359 HIS A N 1
ATOM 2861 C CA . HIS A 1 359 ? 4.384 7.360 5.884 1.00 63.34 359 HIS A CA 1
ATOM 2862 C C . HIS A 1 359 ? 4.866 8.728 6.370 1.00 63.34 359 HIS A C 1
ATOM 2864 O O . HIS A 1 359 ? 4.212 9.734 6.096 1.00 63.34 359 HIS A O 1
ATOM 2870 N N . ASP A 1 360 ? 6.017 8.786 7.037 1.00 50.09 360 ASP A N 1
ATOM 2871 C CA . ASP A 1 360 ? 6.527 10.041 7.609 1.00 50.09 360 ASP A CA 1
ATOM 2872 C C . ASP A 1 360 ? 6.905 11.077 6.533 1.00 50.09 360 ASP A C 1
ATOM 2874 O O . ASP A 1 360 ? 6.761 12.281 6.741 1.00 50.09 360 ASP A O 1
ATOM 2878 N N . GLU A 1 361 ? 7.359 10.618 5.362 1.00 51.09 361 GLU A N 1
ATOM 2879 C CA . GLU A 1 361 ? 7.821 11.491 4.268 1.00 51.09 361 GLU A CA 1
ATOM 2880 C C . GLU A 1 361 ? 6.861 11.598 3.079 1.00 51.09 361 GLU A C 1
ATOM 2882 O O . GLU A 1 361 ? 6.970 12.537 2.281 1.00 51.09 361 GLU A O 1
ATOM 2887 N N . LEU A 1 362 ? 5.952 10.629 2.933 1.00 55.97 362 LEU A N 1
ATOM 2888 C CA . LEU A 1 362 ? 5.032 10.568 1.804 1.00 55.97 362 LEU A CA 1
ATOM 2889 C C . LEU A 1 362 ? 3.641 11.001 2.265 1.00 55.97 362 LEU A C 1
ATOM 2891 O O . LEU A 1 362 ? 3.123 10.537 3.276 1.00 55.97 362 LEU A O 1
ATOM 2895 N N . GLU A 1 363 ? 3.012 11.867 1.485 1.00 61.62 363 GLU A N 1
ATOM 2896 C CA . GLU A 1 363 ? 1.713 12.452 1.757 1.00 61.62 363 GLU A CA 1
ATOM 2897 C C . GLU A 1 363 ? 0.679 12.006 0.722 1.00 61.62 363 GLU A C 1
ATOM 2899 O O . GLU A 1 363 ? 0.938 11.965 -0.483 1.00 61.62 363 GLU A O 1
ATOM 2904 N N . ILE A 1 364 ? -0.544 11.763 1.185 1.00 58.03 364 ILE A N 1
ATOM 2905 C CA . ILE A 1 364 ? -1.711 11.684 0.306 1.00 58.03 364 ILE A CA 1
ATOM 2906 C C . ILE A 1 364 ? -1.986 13.109 -0.191 1.00 58.03 364 ILE A C 1
ATOM 2908 O O . ILE A 1 364 ? -2.076 14.050 0.609 1.00 58.03 364 ILE A O 1
ATOM 2912 N N . THR A 1 365 ? -2.051 13.292 -1.510 1.00 52.81 365 THR A N 1
ATOM 2913 C CA . THR A 1 365 ? -1.837 14.584 -2.184 1.00 52.81 365 THR A CA 1
ATOM 2914 C C . THR A 1 365 ? -3.037 15.541 -2.111 1.00 52.81 365 THR A C 1
ATOM 2916 O O . THR A 1 365 ? -3.377 16.178 -3.099 1.00 52.81 365 THR A O 1
ATOM 2919 N N . LEU A 1 366 ? -3.685 15.716 -0.952 1.00 50.72 366 LEU A N 1
ATOM 2920 C CA . LEU A 1 366 ? -4.836 16.618 -0.820 1.00 50.72 366 LEU A CA 1
ATOM 2921 C C . LEU A 1 366 ? -4.889 17.371 0.517 1.00 50.72 366 LEU A C 1
ATOM 2923 O O . LEU A 1 366 ? -5.165 16.812 1.576 1.00 50.72 366 LEU A O 1
ATOM 2927 N N . LYS A 1 367 ? -4.746 18.702 0.460 1.00 44.31 367 LYS A N 1
ATOM 2928 C CA . LYS A 1 367 ? -4.849 19.594 1.633 1.00 44.31 367 LYS A CA 1
ATOM 2929 C C . LYS A 1 367 ? -6.255 19.662 2.256 1.00 44.31 367 LYS A C 1
ATOM 2931 O O . LYS A 1 367 ? -6.340 19.956 3.440 1.00 44.31 367 LYS A O 1
ATOM 2936 N N . LYS A 1 368 ? -7.335 19.397 1.500 1.00 39.34 368 LYS A N 1
ATOM 2937 C CA . LYS A 1 368 ? -8.723 19.367 2.022 1.00 39.34 368 LYS A CA 1
ATOM 2938 C C . LYS A 1 368 ? -9.160 17.967 2.465 1.00 39.34 368 LYS A C 1
ATOM 2940 O O . LYS A 1 368 ? -9.835 17.841 3.479 1.00 39.34 368 LYS A O 1
ATOM 2945 N N . SER A 1 369 ? -8.671 16.921 1.794 1.00 47.28 369 SER A N 1
ATOM 2946 C CA . SER A 1 369 ? -8.772 15.546 2.295 1.00 47.28 369 SER A CA 1
ATOM 2947 C C . SER A 1 369 ? -8.106 15.407 3.668 1.00 47.28 369 SER A C 1
ATOM 2949 O O . SER A 1 369 ? -8.661 14.740 4.517 1.00 47.28 369 SER A O 1
ATOM 2951 N N . LYS A 1 370 ? -7.027 16.152 3.968 1.00 43.72 370 LYS A N 1
ATOM 2952 C CA . LYS A 1 370 ? -6.455 16.259 5.330 1.00 43.72 370 LYS A CA 1
ATOM 2953 C C . LYS A 1 370 ? -7.387 16.876 6.390 1.00 43.72 370 LYS A C 1
ATOM 2955 O O . LYS A 1 370 ? -7.201 16.584 7.563 1.00 43.72 370 LYS A O 1
ATOM 2960 N N . ASN A 1 371 ? -8.343 17.735 6.013 1.00 43.62 371 ASN A N 1
ATOM 2961 C CA . ASN A 1 371 ? -9.309 18.314 6.964 1.00 43.62 371 ASN A CA 1
ATOM 2962 C C . ASN A 1 371 ? -10.459 17.349 7.263 1.00 43.62 371 ASN A C 1
ATOM 2964 O O . ASN A 1 371 ? -11.010 17.386 8.361 1.00 43.62 371 ASN A O 1
ATOM 2968 N N . ASN A 1 372 ? -10.806 16.507 6.286 1.00 41.25 372 ASN A N 1
ATOM 2969 C CA . ASN A 1 372 ? -11.820 15.481 6.459 1.00 41.25 372 ASN A CA 1
ATOM 2970 C C . ASN A 1 372 ? -11.226 14.200 7.010 1.00 41.25 372 ASN A C 1
ATOM 2972 O O . ASN A 1 372 ? -11.896 13.572 7.792 1.00 41.25 372 ASN A O 1
ATOM 2976 N N . ALA A 1 373 ? -10.006 13.810 6.664 1.00 42.12 373 ALA A N 1
ATOM 2977 C CA . ALA A 1 373 ? -9.397 12.568 7.102 1.00 42.12 373 ALA A CA 1
ATOM 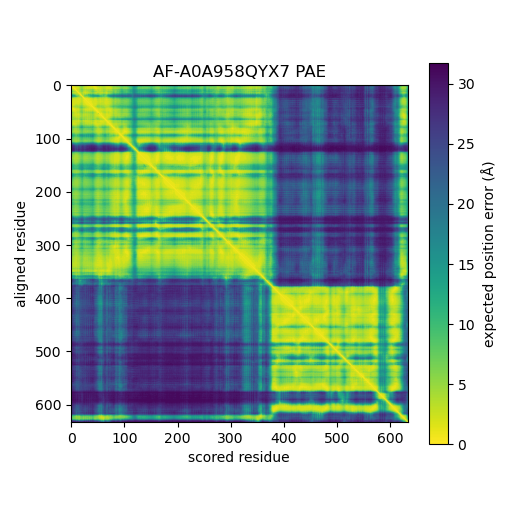2978 C C . ALA A 1 373 ? -8.937 12.654 8.556 1.00 42.12 373 ALA A C 1
ATOM 2980 O O . ALA A 1 373 ? -8.350 13.645 8.995 1.00 42.12 373 ALA A O 1
ATOM 2981 N N . THR A 1 374 ? -9.162 11.581 9.306 1.00 40.25 374 THR A N 1
ATOM 2982 C CA . THR A 1 374 ? -8.595 11.456 10.649 1.00 40.25 374 THR A CA 1
ATOM 2983 C C . THR A 1 374 ? -7.363 10.578 10.552 1.00 40.25 374 THR A C 1
ATOM 2985 O O . THR A 1 374 ? -7.416 9.479 10.004 1.00 40.25 374 THR A O 1
ATOM 2988 N N . ILE A 1 375 ? -6.237 11.066 11.075 1.00 42.66 375 ILE A N 1
ATOM 2989 C CA . ILE A 1 375 ? -5.080 10.203 11.309 1.00 42.66 375 ILE A CA 1
ATOM 2990 C C . ILE A 1 375 ? -5.472 9.296 12.467 1.00 42.66 375 ILE A C 1
ATOM 2992 O O . ILE A 1 375 ? -5.554 9.733 13.618 1.00 42.66 375 ILE A O 1
ATOM 2996 N N . SER A 1 376 ? -5.755 8.042 12.150 1.00 37.53 376 SER A N 1
ATOM 2997 C CA . SER A 1 376 ? -6.025 7.016 13.133 1.00 37.53 376 SER A CA 1
ATOM 2998 C C . SER A 1 376 ? -4.756 6.183 13.295 1.00 37.53 376 SER A C 1
ATOM 3000 O O . SER A 1 376 ? -4.306 5.454 12.411 1.00 37.53 376 SER A O 1
ATOM 3002 N N . SER A 1 377 ? -4.111 6.302 14.454 1.00 37.53 377 SER A N 1
ATOM 3003 C CA . SER A 1 377 ? -3.108 5.322 14.849 1.00 37.53 377 SER A CA 1
ATOM 3004 C C . SER A 1 377 ? -3.847 4.041 15.230 1.00 37.53 377 SER A C 1
ATOM 3006 O O . SER A 1 377 ? -4.207 3.825 16.385 1.00 37.53 377 SER A O 1
ATOM 3008 N N . HIS A 1 378 ? -4.100 3.167 14.256 1.00 48.44 378 HIS A N 1
ATOM 3009 C CA . HIS A 1 378 ? -4.606 1.818 14.527 1.00 48.44 378 HIS A CA 1
ATOM 3010 C C . HIS A 1 378 ? -3.472 0.868 14.910 1.00 48.44 378 HIS A C 1
ATOM 3012 O O . HIS A 1 378 ? -3.366 -0.266 14.454 1.00 48.44 378 HIS A O 1
ATOM 3018 N N . THR A 1 379 ? -2.645 1.348 15.828 1.00 58.53 379 THR A N 1
ATOM 3019 C CA . THR A 1 379 ? -1.905 0.493 16.729 1.00 58.53 379 THR A CA 1
ATOM 3020 C C . THR A 1 379 ? -2.642 0.536 18.055 1.00 58.53 379 THR A C 1
ATOM 3022 O O . THR A 1 379 ? -2.921 1.607 18.593 1.00 58.53 379 THR A O 1
ATOM 3025 N N . TYR A 1 380 ? -2.964 -0.627 18.614 1.00 66.44 380 TYR A N 1
ATOM 3026 C CA . TYR A 1 380 ? -3.412 -0.666 20.001 1.00 66.44 380 TYR A CA 1
ATOM 3027 C C . TYR A 1 380 ? -2.242 -0.408 20.968 1.00 66.44 380 TYR A C 1
ATOM 3029 O O . TYR A 1 380 ? -2.459 -0.333 22.175 1.00 66.44 380 TYR A O 1
ATOM 3037 N N . SER A 1 381 ? -1.018 -0.211 20.452 1.00 75.69 381 SER A N 1
ATOM 3038 C CA . SER A 1 381 ? 0.193 0.101 21.212 1.00 75.69 381 SER A CA 1
ATOM 3039 C C . SER A 1 381 ? -0.049 1.272 22.141 1.00 75.69 381 SER A C 1
ATOM 3041 O O . SER A 1 381 ? -0.468 2.356 21.731 1.00 75.69 381 SER A O 1
ATOM 3043 N N . GLY A 1 382 ? 0.190 1.042 23.428 1.00 73.56 382 GLY A N 1
ATOM 3044 C CA . GLY A 1 382 ? -0.006 2.079 24.421 1.00 73.56 382 GLY A CA 1
ATOM 3045 C C . GLY A 1 382 ? -1.440 2.617 24.422 1.00 73.56 382 GLY A C 1
ATOM 3046 O O . GLY A 1 382 ? -1.651 3.747 24.850 1.00 73.56 382 GLY A O 1
ATOM 3047 N N . GLN A 1 383 ? -2.457 1.820 24.072 1.00 74.56 383 GLN A N 1
ATOM 3048 C CA . GLN A 1 383 ? -3.872 2.202 24.181 1.00 74.56 383 GLN A CA 1
ATOM 3049 C C . GLN A 1 383 ? -4.644 1.410 25.245 1.00 74.56 383 GLN A C 1
ATOM 3051 O O . GLN A 1 383 ? -4.280 0.300 25.642 1.00 74.56 383 GLN A O 1
ATOM 3056 N N . LYS A 1 384 ? -5.735 2.023 25.712 1.00 81.12 384 LYS A N 1
ATOM 3057 C CA . LYS A 1 384 ? -6.770 1.406 26.543 1.00 81.12 384 LYS A CA 1
ATOM 3058 C C . LYS A 1 384 ? -8.086 1.487 25.785 1.00 81.12 384 LYS A C 1
ATOM 3060 O O . LYS A 1 384 ? -8.503 2.582 25.413 1.00 81.12 384 LYS A O 1
ATOM 3065 N N . ILE A 1 385 ? -8.733 0.345 25.587 1.00 80.81 385 ILE A N 1
ATOM 3066 C CA . ILE A 1 385 ? -9.899 0.216 24.714 1.00 80.81 385 ILE A CA 1
ATOM 3067 C C . ILE A 1 385 ? -10.977 -0.554 25.458 1.00 80.81 385 ILE A C 1
ATOM 3069 O O . ILE A 1 385 ? -10.732 -1.646 25.963 1.00 80.81 385 ILE A O 1
ATOM 3073 N N . SER A 1 386 ? -12.166 0.025 25.549 1.00 82.50 386 SER A N 1
ATOM 3074 C CA . SER A 1 386 ? -13.289 -0.532 26.301 1.00 82.50 386 SER A CA 1
ATOM 3075 C C . SER A 1 386 ? -14.440 -0.832 25.360 1.00 82.50 386 SER A C 1
ATOM 3077 O O . SER A 1 386 ? -14.756 0.012 24.529 1.00 82.50 386 SER A O 1
ATOM 3079 N N . ALA A 1 387 ? -15.092 -1.983 25.528 1.00 85.50 387 ALA A N 1
ATOM 3080 C CA . ALA A 1 387 ? -16.391 -2.222 24.909 1.00 85.50 387 ALA A CA 1
ATOM 3081 C C . ALA A 1 387 ? -17.422 -1.344 25.636 1.00 85.50 387 ALA A C 1
ATOM 3083 O O . ALA A 1 387 ? -17.754 -1.567 26.802 1.00 85.50 387 ALA A O 1
ATOM 3084 N N . THR A 1 388 ? -17.850 -0.259 25.003 1.00 81.50 388 THR A N 1
ATOM 3085 C CA . THR A 1 388 ? -18.755 0.721 25.611 1.00 81.50 388 THR A CA 1
ATOM 3086 C C . THR A 1 388 ? -20.211 0.478 25.254 1.00 81.50 388 THR A C 1
ATOM 3088 O O . THR A 1 388 ? -21.089 0.936 25.983 1.00 81.50 388 THR A O 1
ATOM 3091 N N . LEU A 1 389 ? -20.472 -0.268 24.185 1.00 82.94 389 LEU A N 1
ATOM 3092 C CA . LEU A 1 389 ? -21.791 -0.622 23.702 1.00 82.94 389 LEU A CA 1
ATOM 3093 C C . LEU A 1 389 ? -22.191 -2.019 24.190 1.00 82.94 389 LEU A C 1
ATOM 3095 O O . LEU A 1 389 ? -21.411 -2.972 24.156 1.00 82.94 389 LEU A O 1
ATOM 3099 N N . VAL A 1 390 ? -23.433 -2.136 24.644 1.00 85.94 390 VAL A N 1
ATOM 3100 C CA . VAL A 1 390 ? -24.061 -3.377 25.116 1.00 85.94 390 VAL A CA 1
ATOM 3101 C C . VAL A 1 390 ? -25.492 -3.457 24.589 1.00 85.94 390 VAL A C 1
ATOM 3103 O O . VAL A 1 390 ? -26.031 -2.448 24.150 1.00 85.94 390 VAL A O 1
ATOM 3106 N N . LYS A 1 391 ? -26.131 -4.627 24.637 1.00 85.19 391 LYS A N 1
ATOM 3107 C CA . LYS A 1 391 ? -27.561 -4.770 24.318 1.00 85.19 391 LYS A CA 1
ATOM 3108 C C . LYS A 1 391 ? -28.339 -5.097 25.584 1.00 85.19 391 LYS A C 1
ATOM 3110 O O . LYS A 1 391 ? -28.240 -6.217 26.083 1.00 85.19 391 LYS A O 1
ATOM 3115 N N . LEU A 1 392 ? -29.041 -4.113 26.151 1.00 79.56 392 LEU A N 1
ATOM 3116 C CA . LEU A 1 392 ? -29.772 -4.294 27.411 1.00 79.56 392 LEU A CA 1
ATOM 3117 C C . LEU A 1 392 ? -31.143 -4.960 27.238 1.00 79.56 392 LEU A C 1
ATOM 3119 O O . LEU A 1 392 ? -31.766 -5.338 28.227 1.00 79.56 392 LEU A O 1
ATOM 3123 N N . ASP A 1 393 ? -31.611 -5.113 26.008 1.00 79.06 393 ASP A N 1
ATOM 3124 C CA . ASP A 1 393 ? -32.874 -5.747 25.627 1.00 79.06 393 ASP A CA 1
ATOM 3125 C C . ASP A 1 393 ? -32.692 -7.137 24.987 1.00 79.06 393 ASP A C 1
ATOM 3127 O O . ASP A 1 393 ? -33.677 -7.806 24.681 1.00 79.06 393 ASP A O 1
ATOM 3131 N N . ASP A 1 394 ? -31.448 -7.602 24.823 1.00 85.69 394 ASP A N 1
ATOM 3132 C CA . ASP A 1 394 ? -31.108 -8.876 24.180 1.00 85.69 394 ASP A CA 1
ATOM 3133 C C . ASP A 1 394 ? -30.558 -9.888 25.204 1.00 85.69 394 ASP A C 1
ATOM 3135 O O . ASP A 1 394 ? -29.356 -9.961 25.492 1.00 85.69 394 ASP A O 1
ATOM 3139 N N . GLU A 1 395 ? -31.462 -10.689 25.775 1.00 87.50 395 GLU A N 1
ATOM 3140 C CA . GLU A 1 395 ? -31.109 -11.722 26.755 1.00 87.50 395 GLU A CA 1
ATOM 3141 C C . GLU A 1 395 ? -30.199 -12.814 26.175 1.00 87.50 395 GLU A C 1
ATOM 3143 O O . GLU A 1 395 ? -29.349 -13.346 26.893 1.00 87.50 395 GLU A O 1
ATOM 3148 N N . GLU A 1 396 ? -30.340 -13.159 24.889 1.00 90.25 396 GLU A N 1
ATOM 3149 C CA . GLU A 1 396 ? -29.526 -14.201 24.259 1.00 90.25 396 GLU A CA 1
ATOM 3150 C C . GLU A 1 396 ? -28.076 -13.732 24.104 1.00 90.25 396 GLU A C 1
ATOM 3152 O O . GLU A 1 396 ? -27.133 -14.457 24.447 1.00 90.25 396 GLU A O 1
ATOM 3157 N N . TRP A 1 397 ? -27.890 -12.496 23.634 1.00 92.19 397 TRP A N 1
ATOM 3158 C CA . TRP A 1 397 ? -26.581 -11.862 23.526 1.00 92.19 397 TRP A CA 1
ATOM 3159 C C . TRP A 1 397 ? -25.892 -11.771 24.890 1.00 92.19 397 TRP A C 1
ATOM 3161 O O . TRP A 1 397 ? -24.734 -12.187 25.029 1.00 92.19 397 TRP A O 1
ATOM 3171 N N . ALA A 1 398 ? -26.613 -11.319 25.921 1.00 91.25 398 ALA A N 1
ATOM 3172 C CA . ALA A 1 398 ? -26.075 -11.240 27.275 1.00 91.25 398 ALA A CA 1
ATOM 3173 C C . ALA A 1 398 ? -25.732 -12.625 27.844 1.00 91.25 398 ALA A C 1
ATOM 3175 O O . ALA A 1 398 ? -24.637 -12.815 28.379 1.00 91.25 398 ALA A O 1
ATOM 3176 N N . ALA A 1 399 ? -26.599 -13.626 27.657 1.00 92.50 399 ALA A N 1
ATOM 3177 C CA . ALA A 1 399 ? -26.346 -14.997 28.094 1.00 92.50 399 ALA A CA 1
ATOM 3178 C C . ALA A 1 399 ? -25.134 -15.628 27.386 1.00 92.50 399 ALA A C 1
ATOM 3180 O O . ALA A 1 399 ? -24.366 -16.364 28.012 1.00 92.50 399 ALA A O 1
ATOM 3181 N N . ASN A 1 400 ? -24.920 -15.342 26.097 1.00 95.31 400 ASN A N 1
ATOM 3182 C CA . ASN A 1 400 ? -23.715 -15.763 25.379 1.00 95.31 400 ASN A CA 1
ATOM 3183 C C . ASN A 1 400 ? -22.450 -15.151 26.000 1.00 95.31 400 ASN A C 1
ATOM 3185 O O . ASN A 1 400 ? -21.485 -15.863 26.285 1.00 95.31 400 ASN A O 1
ATOM 3189 N N . ASN A 1 401 ? -22.463 -13.842 26.250 1.00 95.81 401 ASN A N 1
ATOM 3190 C CA . ASN A 1 401 ? -21.313 -13.135 26.809 1.00 95.81 401 ASN A CA 1
ATOM 3191 C C . ASN A 1 401 ? -21.024 -13.562 28.253 1.00 95.81 401 ASN A C 1
ATOM 3193 O O . ASN A 1 401 ? -19.863 -13.777 28.607 1.00 95.81 401 ASN A O 1
ATOM 3197 N N . ALA A 1 402 ? -22.063 -13.808 29.052 1.00 94.94 402 ALA A N 1
ATOM 3198 C CA . ALA A 1 402 ? -21.941 -14.413 30.373 1.00 94.94 402 ALA A CA 1
ATOM 3199 C C . ALA A 1 402 ? -21.274 -15.797 30.311 1.00 94.94 402 ALA A C 1
ATOM 3201 O O . ALA A 1 402 ? -20.338 -16.070 31.065 1.00 94.94 402 ALA A O 1
ATOM 3202 N N . LYS A 1 403 ? -21.678 -16.660 29.365 1.00 96.50 403 LYS A N 1
ATOM 3203 C CA . LYS A 1 403 ? -21.022 -17.962 29.139 1.00 96.50 403 LYS A CA 1
ATOM 3204 C C . LYS A 1 403 ? -19.550 -17.803 28.757 1.00 96.50 403 LYS A C 1
ATOM 3206 O O . LYS A 1 403 ? -18.720 -18.555 29.266 1.00 96.50 403 LYS A O 1
ATOM 3211 N N . ALA A 1 404 ? -19.210 -16.839 27.899 1.00 97.31 404 ALA A N 1
ATOM 3212 C CA . ALA A 1 404 ? -17.825 -16.573 27.506 1.00 97.31 404 ALA A CA 1
ATOM 3213 C C . ALA A 1 404 ? -16.960 -16.154 28.710 1.00 97.31 404 ALA A C 1
ATOM 3215 O O . ALA A 1 404 ? -15.870 -16.700 28.898 1.00 97.31 404 ALA A O 1
ATOM 3216 N N . VAL A 1 405 ? -17.471 -15.256 29.562 1.00 97.12 405 VAL A N 1
ATOM 3217 C CA . VAL A 1 405 ? -16.794 -14.811 30.791 1.00 97.12 405 VAL A CA 1
ATOM 3218 C C . VAL A 1 405 ? -16.628 -15.958 31.788 1.00 97.12 405 VAL A C 1
ATOM 3220 O O . VAL A 1 405 ? -15.520 -16.182 32.271 1.00 97.12 405 VAL A O 1
ATOM 3223 N N . LYS A 1 406 ? -17.687 -16.726 32.070 1.00 96.50 406 LYS A N 1
ATOM 3224 C CA . LYS A 1 406 ? -17.629 -17.868 33.003 1.00 96.50 406 LYS A CA 1
ATOM 3225 C C . LYS A 1 406 ? -16.667 -18.954 32.519 1.00 96.50 406 LYS A C 1
ATOM 3227 O O . LYS A 1 406 ? -15.881 -19.483 33.300 1.00 96.50 406 LYS A O 1
ATOM 3232 N N . HIS A 1 407 ? -16.673 -19.245 31.217 1.00 96.75 407 HIS A N 1
ATOM 3233 C CA . HIS A 1 407 ? -15.731 -20.181 30.608 1.00 96.75 407 HIS A CA 1
ATOM 3234 C C . HIS A 1 407 ? -14.277 -19.703 30.740 1.00 96.75 407 HIS A C 1
ATOM 3236 O O . HIS A 1 407 ? -13.400 -20.508 31.056 1.00 96.75 407 HIS A O 1
ATOM 3242 N N . LEU A 1 408 ? -14.011 -18.409 30.519 1.00 97.69 408 LEU A N 1
ATOM 3243 C CA . LEU A 1 408 ? -12.686 -17.834 30.750 1.00 97.69 408 LEU A CA 1
ATOM 3244 C C . LEU A 1 408 ? -12.292 -17.963 32.227 1.00 97.69 408 LEU A C 1
ATOM 3246 O O . LEU A 1 408 ? -11.253 -18.550 32.506 1.00 97.69 408 LEU A O 1
ATOM 3250 N N . ALA A 1 409 ? -13.129 -17.495 33.157 1.00 96.69 409 ALA A N 1
ATOM 3251 C CA . ALA A 1 409 ? -12.858 -17.536 34.596 1.00 96.69 409 ALA A CA 1
ATOM 3252 C C . ALA A 1 409 ? -12.515 -18.954 35.082 1.00 96.69 409 ALA A C 1
ATOM 3254 O O . ALA A 1 409 ? -11.488 -19.156 35.725 1.00 96.69 409 ALA A O 1
ATOM 3255 N N . LEU A 1 410 ? -13.303 -19.959 34.682 1.00 96.44 410 LEU A N 1
ATOM 3256 C CA . LEU A 1 410 ? -13.036 -21.359 35.012 1.00 96.44 410 LEU A CA 1
ATOM 3257 C C . LEU A 1 410 ? -11.684 -21.841 34.463 1.00 96.44 410 LEU A C 1
ATOM 3259 O O . LEU A 1 410 ? -10.923 -22.499 35.175 1.00 96.44 410 LEU A O 1
ATOM 3263 N N . LYS A 1 411 ? -11.354 -21.506 33.210 1.00 96.44 411 LYS A N 1
ATOM 3264 C CA . LYS A 1 411 ? -10.063 -21.869 32.607 1.00 96.44 411 LYS A CA 1
ATOM 3265 C C . LYS A 1 411 ? -8.887 -21.208 33.337 1.00 96.44 411 LYS A C 1
ATOM 3267 O O . LYS A 1 411 ? -7.847 -21.839 33.506 1.00 96.44 411 LYS A O 1
ATOM 3272 N N . LEU A 1 412 ? -9.054 -19.966 33.792 1.00 96.88 412 LEU A N 1
ATOM 3273 C CA . LEU A 1 412 ? -8.034 -19.253 34.562 1.00 96.88 412 LEU A CA 1
ATOM 3274 C C . LEU A 1 412 ? -7.836 -19.842 35.967 1.00 96.88 412 LEU A C 1
ATOM 3276 O O . LEU A 1 412 ? -6.699 -20.001 36.410 1.00 96.88 412 LEU A O 1
ATOM 3280 N N . GLU A 1 413 ? -8.925 -20.201 36.649 1.00 95.75 413 GLU A N 1
ATOM 3281 C CA . GLU A 1 413 ? -8.878 -20.801 37.987 1.00 95.75 413 GLU A CA 1
ATOM 3282 C C . GLU A 1 413 ? -8.236 -22.193 37.948 1.00 95.75 413 GLU A C 1
ATOM 3284 O O . GLU A 1 413 ? -7.287 -22.466 38.679 1.00 95.75 413 GLU A O 1
ATOM 3289 N N . THR A 1 414 ? -8.699 -23.057 37.040 1.00 94.38 414 THR A N 1
ATOM 3290 C CA . THR A 1 414 ? -8.162 -24.421 36.860 1.00 94.38 414 THR A CA 1
ATOM 3291 C C . THR A 1 414 ? -6.709 -24.436 36.386 1.00 94.38 414 THR A C 1
ATOM 3293 O O . THR A 1 414 ? -5.973 -25.363 36.713 1.00 94.38 414 THR A O 1
ATOM 3296 N N . GLY A 1 415 ? -6.276 -23.402 35.659 1.00 94.50 415 GLY A N 1
ATOM 3297 C CA . GLY A 1 415 ? -4.881 -23.212 35.262 1.00 94.50 415 GLY A CA 1
ATOM 3298 C C . GLY A 1 415 ? -3.960 -22.711 36.380 1.00 94.50 415 GLY A C 1
ATOM 3299 O O . GLY A 1 415 ? -2.757 -22.609 36.160 1.00 94.50 415 GLY A O 1
ATOM 3300 N N . GLY A 1 416 ? -4.488 -22.395 37.570 1.00 95.44 416 GLY A N 1
ATOM 3301 C CA . GLY A 1 416 ? -3.684 -21.971 38.720 1.00 95.44 416 GLY A CA 1
ATOM 3302 C C . GLY A 1 416 ? -3.107 -20.556 38.607 1.00 95.44 416 GLY A C 1
ATOM 3303 O O . GLY A 1 416 ? -2.134 -20.235 39.283 1.00 95.44 416 GLY A O 1
ATOM 3304 N N . TYR A 1 417 ? -3.693 -19.690 37.773 1.00 96.50 417 TYR A N 1
ATOM 3305 C CA . TYR A 1 417 ? -3.164 -18.341 37.519 1.00 96.50 417 TYR A CA 1
ATOM 3306 C C . TYR A 1 417 ? -3.553 -17.301 38.579 1.00 96.50 417 TYR A C 1
ATOM 3308 O O . TYR A 1 417 ? -3.124 -16.147 38.497 1.00 96.50 417 TYR A O 1
ATOM 3316 N N . ARG A 1 418 ? -4.396 -17.673 39.552 1.00 96.12 418 ARG A N 1
ATOM 3317 C CA . ARG A 1 418 ? -4.960 -16.750 40.545 1.00 96.12 418 ARG A CA 1
ATOM 3318 C C . ARG A 1 418 ? -3.870 -16.170 41.441 1.00 96.12 418 ARG A C 1
ATOM 3320 O O . ARG A 1 418 ? -3.025 -16.893 41.959 1.00 96.12 418 ARG A O 1
ATOM 3327 N N . GLN A 1 419 ? -3.919 -14.859 41.647 1.00 94.88 419 GLN A N 1
ATOM 3328 C CA . GLN A 1 419 ? -3.008 -14.110 42.505 1.00 94.88 419 GLN A CA 1
ATOM 3329 C C . GLN A 1 419 ? -3.798 -13.127 43.379 1.00 94.88 419 GLN A C 1
ATOM 3331 O O . GLN A 1 419 ? -4.846 -12.631 42.957 1.00 94.88 419 GLN A O 1
ATOM 3336 N N . PRO A 1 420 ? -3.322 -12.814 44.596 1.00 92.50 420 PRO A N 1
ATOM 3337 C CA . PRO A 1 420 ? -3.931 -11.761 45.393 1.00 92.50 420 PRO A CA 1
ATOM 3338 C C . PRO A 1 420 ? -3.739 -10.397 44.699 1.00 92.50 420 PRO A C 1
ATOM 3340 O O . PRO A 1 420 ? -2.629 -10.099 44.243 1.00 92.50 420 PRO A O 1
ATOM 3343 N N . PRO A 1 421 ? -4.781 -9.549 44.619 1.00 92.62 421 PRO A N 1
ATOM 3344 C CA . PRO A 1 421 ? -4.629 -8.178 44.145 1.00 92.62 421 PRO A CA 1
ATOM 3345 C C . PRO A 1 421 ? -3.603 -7.414 45.004 1.00 92.62 421 PRO A C 1
ATOM 3347 O O . PRO A 1 421 ? -3.702 -7.456 46.232 1.00 92.62 421 PRO A O 1
ATOM 3350 N N . PRO A 1 422 ? -2.628 -6.707 44.402 1.00 91.94 422 PRO A N 1
ATOM 3351 C CA . PRO A 1 422 ? -1.544 -6.064 45.149 1.00 91.94 422 PRO A CA 1
ATOM 3352 C C . PRO A 1 422 ? -1.969 -4.780 45.874 1.00 91.94 422 PRO A C 1
ATOM 3354 O O . PRO A 1 422 ? -1.260 -4.330 46.766 1.00 91.94 422 PRO A O 1
ATOM 3357 N N . TYR A 1 423 ? -3.105 -4.186 45.498 1.00 92.88 423 TYR A N 1
ATOM 3358 C CA . TYR A 1 423 ? -3.583 -2.918 46.049 1.00 92.88 423 TYR A CA 1
ATOM 3359 C C . TYR A 1 423 ? -4.894 -3.111 46.814 1.00 92.88 423 TYR A C 1
ATOM 3361 O O . TYR A 1 423 ? -5.813 -3.783 46.339 1.00 92.88 423 TYR A O 1
ATOM 3369 N N . LEU A 1 424 ? -5.014 -2.461 47.975 1.00 89.12 424 LEU A N 1
ATOM 3370 C CA . LEU A 1 424 ? -6.169 -2.562 48.880 1.00 89.12 424 LEU A CA 1
ATOM 3371 C C . LEU A 1 424 ? -7.498 -2.176 48.214 1.00 89.12 424 LEU A C 1
ATOM 3373 O O . LEU A 1 424 ? -8.549 -2.703 48.575 1.00 89.12 424 LEU A O 1
ATOM 3377 N N . GLU A 1 425 ? -7.442 -1.272 47.238 1.00 87.19 425 GLU A N 1
ATOM 3378 C CA . GLU A 1 425 ? -8.582 -0.763 46.458 1.00 87.19 425 GLU A CA 1
ATOM 3379 C C . GLU A 1 425 ? -9.242 -1.865 45.617 1.00 87.19 425 GLU A C 1
ATOM 3381 O O . GLU A 1 425 ? -10.441 -1.816 45.357 1.00 87.19 425 GLU A O 1
ATOM 3386 N N . PHE A 1 426 ? -8.467 -2.885 45.239 1.00 90.31 426 PHE A N 1
ATOM 3387 C CA . PHE A 1 426 ? -8.895 -3.977 44.368 1.00 90.31 426 PHE A CA 1
ATOM 3388 C C . PHE A 1 426 ? -8.998 -5.319 45.096 1.00 90.31 426 PHE A C 1
ATOM 3390 O O . PHE A 1 426 ? -9.178 -6.345 44.448 1.00 90.31 426 PHE A O 1
ATOM 3397 N N . LYS A 1 427 ? -8.919 -5.341 46.434 1.00 88.25 427 LYS A N 1
ATOM 3398 C CA . LYS A 1 427 ? -8.870 -6.571 47.252 1.00 88.25 427 LYS A CA 1
ATOM 3399 C C . LYS A 1 427 ? -10.010 -7.570 47.004 1.00 88.25 427 LYS A C 1
ATOM 3401 O O . LYS A 1 427 ? -9.857 -8.751 47.288 1.00 88.25 427 LYS A O 1
ATOM 3406 N N . ASN A 1 428 ? -11.150 -7.087 46.509 1.00 89.12 428 ASN A N 1
ATOM 3407 C CA . ASN A 1 428 ? -12.347 -7.885 46.240 1.00 89.12 428 ASN A CA 1
ATOM 3408 C C . ASN A 1 428 ? -12.454 -8.352 44.778 1.00 89.12 428 ASN A C 1
ATOM 3410 O O . ASN A 1 428 ? -13.406 -9.051 44.433 1.00 89.12 428 ASN A O 1
ATOM 3414 N N . CYS A 1 429 ? -11.519 -7.948 43.917 1.00 92.44 429 CYS A N 1
ATOM 3415 C CA . CYS A 1 429 ? -11.442 -8.397 42.531 1.00 92.44 429 CYS A CA 1
ATOM 3416 C C . CYS A 1 429 ? -10.763 -9.770 42.452 1.00 92.44 429 CYS A C 1
ATOM 3418 O O . CYS A 1 429 ? -9.955 -10.136 43.308 1.00 92.44 429 CYS A O 1
ATOM 3420 N N . LEU A 1 430 ? -11.044 -10.512 41.383 1.00 95.56 430 LEU A N 1
ATOM 3421 C CA . LEU A 1 430 ? -10.286 -11.716 41.046 1.00 95.56 430 LEU A CA 1
ATOM 3422 C C . LEU A 1 430 ? -9.174 -11.324 40.079 1.00 95.56 430 LEU A C 1
ATOM 3424 O O . LEU A 1 430 ? -9.475 -10.889 38.971 1.00 95.56 430 LEU A O 1
ATOM 3428 N N . LEU A 1 431 ? -7.913 -11.456 40.493 1.00 96.81 431 LEU A N 1
ATOM 3429 C CA . LEU A 1 431 ? -6.751 -11.165 39.656 1.00 96.81 431 LEU A CA 1
ATOM 3430 C C . LEU A 1 431 ? -6.042 -12.463 39.264 1.00 96.81 431 LEU A C 1
ATOM 3432 O O . LEU A 1 431 ? -5.731 -13.303 40.107 1.00 96.81 431 LEU A O 1
ATOM 3436 N N . TYR A 1 432 ? -5.739 -12.588 37.980 1.00 97.81 432 TYR A N 1
ATOM 3437 C CA . TYR A 1 432 ? -4.965 -13.672 37.395 1.00 97.81 432 TYR A CA 1
ATOM 3438 C C . TYR A 1 432 ? -3.757 -13.070 36.682 1.00 97.81 432 TYR A C 1
ATOM 3440 O O . TYR A 1 432 ? -3.909 -12.099 35.940 1.00 97.81 432 TYR A O 1
ATOM 3448 N N . LYS A 1 433 ? -2.558 -13.612 36.906 1.00 96.81 433 LYS A N 1
ATOM 3449 C CA . LYS A 1 433 ? -1.320 -13.131 36.265 1.00 96.81 433 LYS A CA 1
ATOM 3450 C C . LYS A 1 433 ? -0.626 -14.253 35.506 1.00 96.81 433 LYS A C 1
ATOM 3452 O O . LYS A 1 433 ? -0.813 -15.426 35.817 1.00 96.81 433 LYS A O 1
ATOM 3457 N N . ASN A 1 434 ? 0.223 -13.862 34.555 1.00 95.69 434 ASN A N 1
ATOM 3458 C CA . ASN A 1 434 ? 1.022 -14.765 33.719 1.00 95.69 434 ASN A CA 1
ATOM 3459 C C . ASN A 1 434 ? 0.152 -15.758 32.929 1.00 95.69 434 ASN A C 1
ATOM 3461 O O . ASN A 1 434 ? 0.524 -16.914 32.730 1.00 95.69 434 ASN A O 1
ATOM 3465 N N . VAL A 1 435 ? -1.029 -15.305 32.505 1.00 97.88 435 VAL A N 1
ATOM 3466 C CA . VAL A 1 435 ? -1.951 -16.082 31.679 1.00 97.88 435 VAL A CA 1
ATOM 3467 C C . VAL A 1 435 ? -1.384 -16.138 30.255 1.00 97.88 435 VAL A C 1
ATOM 3469 O O . VAL A 1 435 ? -1.017 -15.086 29.735 1.00 97.88 435 VAL A O 1
ATOM 3472 N N . PRO A 1 436 ? -1.294 -17.307 29.600 1.00 96.88 436 PRO A N 1
ATOM 3473 C CA . PRO A 1 436 ? -0.869 -17.383 28.202 1.00 96.88 436 PRO A CA 1
ATOM 3474 C C . PRO A 1 436 ? -1.886 -16.710 27.265 1.00 96.88 436 PRO A C 1
ATOM 3476 O O . PRO A 1 436 ? -2.989 -16.353 27.671 1.00 96.88 436 PRO A O 1
ATOM 3479 N N . VAL A 1 437 ? -1.539 -16.554 25.990 1.00 95.81 437 VAL A N 1
ATOM 3480 C CA . VAL A 1 437 ? -2.400 -15.885 24.996 1.00 95.81 437 VAL A CA 1
ATOM 3481 C C . VAL A 1 437 ? -3.682 -16.675 24.686 1.00 95.81 437 VAL A C 1
ATOM 3483 O O . VAL A 1 437 ? -4.752 -16.085 24.522 1.00 95.81 437 VAL A O 1
ATOM 3486 N N . ASP A 1 438 ? -3.628 -18.012 24.677 1.00 95.94 438 ASP A N 1
ATOM 3487 C CA . ASP A 1 438 ? -4.737 -18.854 24.195 1.00 95.94 438 ASP A CA 1
ATOM 3488 C C . ASP A 1 438 ? -6.088 -18.645 24.907 1.00 95.94 438 ASP A C 1
ATOM 3490 O O . ASP A 1 438 ? -7.120 -18.595 24.228 1.00 95.94 438 ASP A O 1
ATOM 3494 N N . PRO A 1 439 ? -6.173 -18.544 26.253 1.00 97.62 439 PRO A N 1
ATOM 3495 C CA . PRO A 1 439 ? -7.424 -18.217 26.933 1.00 97.62 439 PRO A CA 1
ATOM 3496 C C . PRO A 1 439 ? -8.021 -16.876 26.491 1.00 97.62 439 PRO A C 1
ATOM 3498 O O . PRO A 1 439 ? -9.243 -16.780 26.388 1.00 97.62 439 PRO A O 1
ATOM 3501 N N . ILE A 1 440 ? -7.184 -15.878 26.194 1.00 97.81 440 ILE A N 1
ATOM 3502 C CA . ILE A 1 440 ? -7.613 -14.534 25.788 1.00 97.81 440 ILE A CA 1
ATOM 3503 C C . ILE A 1 440 ? -8.190 -14.565 24.375 1.00 97.81 440 ILE A C 1
ATOM 3505 O O . ILE A 1 440 ? -9.312 -14.112 24.161 1.00 97.81 440 ILE A O 1
ATOM 3509 N N . ILE A 1 441 ? -7.488 -15.195 23.431 1.00 96.31 441 ILE A N 1
ATOM 3510 C CA . ILE A 1 441 ? -7.977 -15.366 22.056 1.00 96.31 441 ILE A CA 1
ATOM 3511 C C . ILE A 1 441 ? -9.291 -16.149 22.038 1.00 96.31 441 ILE A C 1
ATOM 3513 O O . ILE A 1 441 ? -10.234 -15.783 21.341 1.00 96.31 441 ILE A O 1
ATOM 3517 N N . ASN A 1 442 ? -9.399 -17.215 22.834 1.00 95.69 442 ASN A N 1
ATOM 3518 C CA . ASN A 1 442 ? -10.620 -18.018 22.899 1.00 95.69 442 ASN A CA 1
ATOM 3519 C C . ASN A 1 442 ? -11.790 -17.249 23.545 1.00 95.69 442 ASN A C 1
ATOM 3521 O O . ASN A 1 442 ? -12.940 -17.436 23.151 1.00 95.69 442 ASN A O 1
ATOM 3525 N N . PHE A 1 443 ? -11.511 -16.359 24.502 1.00 97.94 443 PHE A N 1
ATOM 3526 C CA . PHE A 1 443 ? -12.507 -15.426 25.029 1.00 97.94 443 PHE A CA 1
ATOM 3527 C C . PHE A 1 443 ? -12.996 -14.460 23.943 1.00 97.94 443 PHE A C 1
ATOM 3529 O O . PHE A 1 443 ? -14.202 -14.395 23.715 1.00 97.94 443 PHE A O 1
ATOM 3536 N N . LEU A 1 444 ? -12.087 -13.795 23.222 1.00 94.75 444 LEU A N 1
ATOM 3537 C CA . LEU A 1 444 ? -12.434 -12.850 22.151 1.00 94.75 444 LEU A CA 1
ATOM 3538 C C . LEU A 1 444 ? -13.208 -13.519 21.003 1.00 94.75 444 LEU A C 1
ATOM 3540 O O . LEU A 1 444 ? -14.139 -12.930 20.469 1.00 94.75 444 LEU A O 1
ATOM 3544 N N . LYS A 1 445 ? -12.907 -14.783 20.674 1.00 91.69 445 LYS A N 1
ATOM 3545 C CA . LYS A 1 445 ? -13.676 -15.563 19.683 1.00 91.69 445 LYS A CA 1
ATOM 3546 C C . LYS A 1 445 ? -15.125 -15.832 20.108 1.00 91.69 445 LYS A C 1
ATOM 3548 O O . LYS A 1 445 ? -15.986 -16.002 19.250 1.00 91.69 445 LYS A O 1
ATOM 3553 N N . LYS A 1 446 ? -15.392 -15.941 21.414 1.00 94.50 446 LYS A N 1
ATOM 3554 C CA . LYS A 1 446 ? -16.710 -16.318 21.961 1.00 94.50 446 LYS A CA 1
ATOM 3555 C C . LYS A 1 446 ? -17.545 -15.120 22.407 1.00 94.50 446 LYS A C 1
ATOM 3557 O O . LYS A 1 446 ? -18.774 -15.194 22.381 1.00 94.50 446 LYS A O 1
ATOM 3562 N N . TYR A 1 447 ? -16.897 -14.052 22.858 1.00 95.56 447 TYR A N 1
ATOM 3563 C CA . TYR A 1 447 ? -17.560 -12.836 23.302 1.00 95.56 447 TYR A CA 1
ATOM 3564 C C . TYR A 1 447 ? -18.094 -12.061 22.088 1.00 95.56 447 TYR A C 1
ATOM 3566 O O . TYR A 1 447 ? -17.356 -11.769 21.153 1.00 95.56 447 TYR A O 1
ATOM 3574 N N . ARG A 1 448 ? -19.388 -11.735 22.079 1.00 92.75 448 ARG A N 1
ATOM 3575 C CA . ARG A 1 448 ? -20.041 -10.968 21.011 1.00 92.75 448 ARG A CA 1
ATOM 3576 C C . ARG A 1 448 ? -19.923 -9.478 21.328 1.00 92.75 448 ARG A C 1
ATOM 3578 O O . ARG A 1 448 ? -20.540 -9.017 22.283 1.00 92.75 448 ARG A O 1
ATOM 3585 N N . ILE A 1 449 ? -19.159 -8.738 20.528 1.00 86.81 449 ILE A N 1
ATOM 3586 C CA . ILE A 1 449 ? -19.116 -7.267 20.564 1.00 86.81 449 ILE A CA 1
ATOM 3587 C C . ILE A 1 449 ? -20.282 -6.720 19.722 1.00 86.81 449 ILE A C 1
ATOM 3589 O O . ILE A 1 449 ? -20.695 -7.349 18.746 1.00 86.81 449 ILE A O 1
ATOM 3593 N N . VAL A 1 450 ? -20.864 -5.593 20.138 1.00 78.69 450 VAL A N 1
ATOM 3594 C CA . VAL A 1 450 ? -21.891 -4.872 19.367 1.00 78.69 450 VAL A CA 1
ATOM 3595 C C . VAL A 1 450 ? -21.268 -4.356 18.064 1.00 78.69 450 VAL A C 1
ATOM 3597 O O . VAL A 1 450 ? -20.184 -3.784 18.104 1.00 78.69 450 VAL A O 1
ATOM 3600 N N . LYS A 1 451 ? -21.922 -4.572 16.913 1.00 71.62 451 LYS A N 1
ATOM 3601 C CA . LYS A 1 451 ? -21.340 -4.289 15.584 1.00 71.62 451 LYS A CA 1
ATOM 3602 C C . LYS A 1 451 ? -20.993 -2.810 15.396 1.00 71.62 451 LYS A C 1
ATOM 3604 O O . LYS A 1 451 ? -20.023 -2.483 14.730 1.00 71.62 451 LYS A O 1
ATOM 3609 N N . GLU A 1 452 ? -21.764 -1.941 16.031 1.00 66.88 452 GLU A N 1
ATOM 3610 C CA . GLU A 1 452 ? -21.641 -0.488 15.993 1.00 66.88 452 GLU A CA 1
ATOM 3611 C C . GLU A 1 452 ? -20.470 0.045 16.849 1.00 66.88 452 GLU A C 1
ATOM 3613 O O . GLU A 1 452 ? -20.215 1.249 16.892 1.00 66.88 452 GLU A O 1
ATOM 3618 N N . GLU A 1 453 ? -19.721 -0.825 17.540 1.00 63.97 453 GLU A N 1
ATOM 3619 C CA . GLU A 1 453 ? -18.507 -0.454 18.271 1.00 63.97 453 GLU A CA 1
ATOM 3620 C C . GLU A 1 453 ? -17.307 -0.363 17.310 1.00 63.97 453 GLU A C 1
ATOM 3622 O O . GLU A 1 453 ? -16.418 -1.209 17.299 1.00 63.97 453 GLU A O 1
ATOM 3627 N N . ILE A 1 454 ? -17.258 0.716 16.525 1.00 54.44 454 ILE A N 1
ATOM 3628 C CA . ILE A 1 454 ? -16.291 0.951 15.429 1.00 54.44 454 ILE A CA 1
ATOM 3629 C C . ILE A 1 454 ? -14.819 0.759 15.858 1.00 54.44 454 ILE A C 1
ATOM 3631 O O . ILE A 1 454 ? -13.972 0.353 15.066 1.00 54.44 454 ILE A O 1
ATOM 3635 N N . LYS A 1 455 ? -14.491 1.024 17.132 1.00 54.91 455 LYS A N 1
ATOM 3636 C CA . LYS A 1 455 ? -13.120 0.915 17.673 1.00 54.91 455 LYS A CA 1
ATOM 3637 C C . LYS A 1 455 ? -12.685 -0.515 18.009 1.00 54.91 455 LYS A C 1
ATOM 3639 O O . LYS A 1 455 ? -11.513 -0.731 18.325 1.00 54.91 455 LYS A O 1
ATOM 3644 N N . LEU A 1 456 ? -13.607 -1.475 18.019 1.00 65.38 456 LEU A N 1
ATOM 3645 C CA . LEU A 1 456 ? -13.379 -2.829 18.510 1.00 65.38 456 LEU A CA 1
ATOM 3646 C C . LEU A 1 456 ? -13.982 -3.853 17.554 1.00 65.38 456 LEU A C 1
ATOM 3648 O O . LEU A 1 456 ? -15.191 -4.038 17.492 1.00 65.38 456 LEU A O 1
ATOM 3652 N N . SER A 1 457 ? -13.110 -4.608 16.895 1.00 75.12 457 SER A N 1
ATOM 3653 C CA . SER A 1 457 ? -13.493 -5.815 16.170 1.00 75.12 457 SER A CA 1
ATOM 3654 C C . SER A 1 457 ? -12.784 -7.022 16.768 1.00 75.12 457 SER A C 1
ATOM 3656 O O . SER A 1 457 ? -11.585 -6.975 17.051 1.00 75.12 457 SER A O 1
ATOM 3658 N N . ASN A 1 458 ? -13.521 -8.122 16.940 1.00 74.06 458 ASN A N 1
ATOM 3659 C CA . ASN A 1 458 ? -12.956 -9.375 17.433 1.00 74.06 458 ASN A CA 1
ATOM 3660 C C . ASN A 1 458 ? -11.816 -9.874 16.538 1.00 74.06 458 ASN A C 1
ATOM 3662 O O . ASN A 1 458 ? -10.792 -10.293 17.072 1.00 74.06 458 ASN A O 1
ATOM 3666 N N . SER A 1 459 ? -11.970 -9.820 15.209 1.00 70.44 459 SER A N 1
ATOM 3667 C CA . SER A 1 459 ? -10.922 -10.261 14.279 1.00 70.44 459 SER A CA 1
ATOM 3668 C C . SER A 1 459 ? -9.678 -9.388 14.408 1.00 70.44 459 SER A C 1
ATOM 3670 O O . SER A 1 459 ? -8.604 -9.911 14.683 1.00 70.44 459 SER A O 1
ATOM 3672 N N . LEU A 1 460 ? -9.841 -8.062 14.367 1.00 68.75 460 LEU A N 1
ATOM 3673 C CA . LEU A 1 460 ? -8.723 -7.116 14.461 1.00 68.75 460 LEU A CA 1
ATOM 3674 C C . LEU A 1 460 ? -7.944 -7.246 15.779 1.00 68.75 460 LEU A C 1
ATOM 3676 O O . LEU A 1 460 ? -6.714 -7.204 15.781 1.00 68.75 460 LEU A O 1
ATOM 3680 N N . LEU A 1 461 ? -8.641 -7.437 16.905 1.00 78.06 461 LEU A N 1
ATOM 3681 C CA . LEU A 1 461 ? -8.000 -7.677 18.200 1.00 78.06 461 LEU A CA 1
ATOM 3682 C C . LEU A 1 461 ? -7.217 -8.991 18.212 1.00 78.06 461 LEU A C 1
ATOM 3684 O O . LEU A 1 461 ? -6.089 -9.027 18.696 1.00 78.06 461 LEU A O 1
ATOM 3688 N N . ILE A 1 462 ? -7.817 -10.071 17.704 1.00 80.56 462 ILE A N 1
ATOM 3689 C CA . ILE A 1 462 ? -7.186 -11.394 17.647 1.00 80.56 462 ILE A CA 1
ATOM 3690 C C . ILE A 1 462 ? -5.929 -11.342 16.780 1.00 80.56 462 ILE A C 1
ATOM 3692 O O . ILE A 1 462 ? -4.882 -11.829 17.207 1.00 80.56 462 ILE A O 1
ATOM 3696 N N . ASP A 1 463 ? -6.014 -10.715 15.610 1.00 73.94 463 ASP A N 1
ATOM 3697 C CA . ASP A 1 463 ? -4.901 -10.599 14.673 1.00 73.94 463 ASP A CA 1
ATOM 3698 C C . ASP A 1 463 ? -3.763 -9.773 15.275 1.00 73.94 463 ASP A C 1
ATOM 3700 O O . ASP A 1 463 ? -2.614 -10.213 15.266 1.00 73.94 463 ASP A O 1
ATOM 3704 N N . TYR A 1 464 ? -4.073 -8.625 15.889 1.00 78.62 464 TYR A N 1
ATOM 3705 C CA . TYR A 1 464 ? -3.073 -7.798 16.567 1.00 78.62 464 TYR A CA 1
ATOM 3706 C C . TYR A 1 464 ? -2.347 -8.559 17.686 1.00 78.62 464 TYR A C 1
ATOM 3708 O O . TYR A 1 464 ? -1.117 -8.538 17.760 1.00 78.62 464 TYR A O 1
ATOM 3716 N N . ILE A 1 465 ? -3.097 -9.262 18.543 1.00 88.06 465 ILE A N 1
ATOM 3717 C CA . ILE A 1 465 ? -2.526 -10.025 19.659 1.00 88.06 465 ILE A CA 1
ATOM 3718 C C . ILE A 1 465 ? -1.649 -11.170 19.143 1.00 88.06 465 ILE A C 1
ATOM 3720 O O . ILE A 1 465 ? -0.542 -11.348 19.647 1.00 88.06 465 ILE A O 1
ATOM 3724 N N . ASN A 1 466 ? -2.107 -11.926 18.141 1.00 84.75 466 ASN A N 1
ATOM 3725 C CA . ASN A 1 466 ? -1.339 -13.038 17.577 1.00 84.75 466 ASN A CA 1
ATOM 3726 C C . ASN A 1 466 ? -0.036 -12.558 16.932 1.00 84.75 466 ASN A C 1
ATOM 3728 O O . ASN A 1 466 ? 1.014 -13.151 17.170 1.00 84.75 466 ASN A O 1
ATOM 3732 N N . LYS A 1 467 ? -0.076 -11.470 16.153 1.00 79.12 467 LYS A N 1
ATOM 3733 C CA . LYS A 1 467 ? 1.124 -10.939 15.496 1.00 79.12 467 LYS A CA 1
ATOM 3734 C C . LYS A 1 467 ? 2.185 -10.499 16.504 1.00 79.12 467 LYS A C 1
ATOM 3736 O O . LYS A 1 467 ? 3.341 -10.890 16.372 1.00 79.12 467 LYS A O 1
ATOM 3741 N N . LEU A 1 468 ? 1.800 -9.749 17.540 1.00 84.62 468 LEU A N 1
ATOM 3742 C CA . LEU A 1 468 ? 2.743 -9.360 18.592 1.00 84.62 468 LEU A CA 1
ATOM 3743 C C . LEU A 1 468 ? 3.249 -10.570 19.387 1.00 84.62 468 LEU A C 1
ATOM 3745 O O . LEU A 1 468 ? 4.446 -10.639 19.662 1.00 84.62 468 LEU A O 1
ATOM 3749 N N . ALA A 1 469 ? 2.388 -11.562 19.655 1.00 88.75 469 ALA A N 1
ATOM 3750 C CA . ALA A 1 469 ? 2.785 -12.825 20.285 1.00 88.75 469 ALA A CA 1
ATOM 3751 C C . ALA A 1 469 ? 3.874 -13.561 19.494 1.00 88.75 469 ALA A C 1
ATOM 3753 O O . ALA A 1 469 ? 4.829 -14.058 20.094 1.00 88.75 469 ALA A O 1
ATOM 3754 N N . HIS A 1 470 ? 3.784 -13.581 18.161 1.00 84.12 470 HIS A N 1
ATOM 3755 C CA . HIS A 1 470 ? 4.825 -14.146 17.297 1.00 84.12 470 HIS A CA 1
ATOM 3756 C C . HIS A 1 470 ? 6.152 -13.377 17.362 1.00 84.12 470 HIS A C 1
ATOM 3758 O O . HIS A 1 470 ? 7.211 -13.984 17.221 1.00 84.12 470 HIS A O 1
ATOM 3764 N N . MET A 1 471 ? 6.108 -12.072 17.638 1.00 81.50 471 MET A N 1
ATOM 3765 C CA . MET A 1 471 ? 7.285 -11.212 17.816 1.00 81.50 471 MET A CA 1
ATOM 3766 C C . MET A 1 471 ? 7.822 -11.198 19.260 1.00 81.50 471 MET A C 1
ATOM 3768 O O . MET A 1 471 ? 8.764 -10.470 19.565 1.00 81.50 471 MET A O 1
ATOM 3772 N N . GLY A 1 472 ? 7.246 -12.002 20.160 1.00 88.00 472 GLY A N 1
ATOM 3773 C CA . GLY A 1 472 ? 7.652 -12.091 21.566 1.00 88.00 472 GLY A CA 1
ATOM 3774 C C . GLY A 1 472 ? 6.981 -11.077 22.503 1.00 88.00 472 GLY A C 1
ATOM 3775 O O . GLY A 1 472 ? 7.184 -11.155 23.715 1.00 88.00 472 GLY A O 1
ATOM 3776 N N . GLU A 1 473 ? 6.134 -10.184 21.992 1.00 92.25 473 GLU A N 1
ATOM 3777 C CA . GLU A 1 473 ? 5.322 -9.241 22.776 1.00 92.25 473 GLU A CA 1
ATOM 3778 C C . GLU A 1 473 ? 3.918 -9.800 23.053 1.00 92.25 473 GLU A C 1
ATOM 3780 O O . GLU A 1 473 ? 3.496 -10.755 22.424 1.00 92.25 473 GLU A O 1
ATOM 3785 N N . LEU A 1 474 ? 3.163 -9.263 24.019 1.00 93.75 474 LEU A N 1
ATOM 3786 C CA . LEU A 1 474 ? 1.829 -9.776 24.401 1.00 93.75 474 LEU A CA 1
ATOM 3787 C C . LEU A 1 474 ? 1.733 -11.297 24.657 1.00 93.75 474 LEU A C 1
ATOM 3789 O O . LEU A 1 474 ? 0.635 -11.853 24.647 1.00 93.75 474 LEU A O 1
ATOM 3793 N N . THR A 1 475 ? 2.850 -11.975 24.927 1.00 95.25 475 THR A N 1
ATOM 3794 C CA . THR A 1 475 ? 2.915 -13.427 25.161 1.00 95.25 475 THR A CA 1
ATOM 3795 C C . THR A 1 475 ? 2.265 -13.845 26.480 1.00 95.25 475 THR A C 1
ATOM 3797 O O . THR A 1 475 ? 1.929 -15.017 26.676 1.00 95.25 475 THR A O 1
ATOM 3800 N N . GLN A 1 476 ? 2.061 -12.889 27.388 1.00 96.06 476 GLN A N 1
ATOM 3801 C CA . GLN A 1 476 ? 1.414 -13.087 28.674 1.00 96.06 476 GLN A CA 1
ATOM 3802 C C . GLN A 1 476 ? 0.363 -12.013 28.944 1.00 96.06 476 GLN A C 1
ATOM 3804 O O . GLN A 1 476 ? 0.428 -10.883 28.465 1.00 96.06 476 GLN A O 1
ATOM 3809 N N . TRP A 1 477 ? -0.613 -12.365 29.770 1.00 98.06 477 TRP A N 1
ATOM 3810 C CA . TRP A 1 477 ? -1.726 -11.505 30.123 1.00 98.06 477 TRP A CA 1
ATOM 3811 C C . TRP A 1 477 ? -1.969 -11.506 31.625 1.00 98.06 477 TRP A C 1
ATOM 3813 O O . TRP A 1 477 ? -1.836 -12.521 32.317 1.00 98.06 477 TRP A O 1
ATOM 3823 N N . SER A 1 478 ? -2.362 -10.343 32.124 1.00 98.00 478 SER A N 1
ATOM 3824 C CA . SER A 1 478 ? -3.093 -10.227 33.376 1.00 98.00 478 SER A CA 1
ATOM 3825 C C . SER A 1 478 ? -4.584 -10.164 33.058 1.00 98.00 478 SER A C 1
ATOM 3827 O O . SER A 1 478 ? -4.995 -9.479 32.122 1.00 98.00 478 SER A O 1
ATOM 3829 N N . VAL A 1 479 ? -5.408 -10.851 33.840 1.00 98.19 479 VAL A N 1
ATOM 3830 C CA . VAL A 1 479 ? -6.868 -10.764 33.735 1.00 98.19 479 VAL A CA 1
ATOM 3831 C C . VAL A 1 479 ? -7.420 -10.385 35.095 1.00 98.19 479 VAL A C 1
ATOM 3833 O O . VAL A 1 479 ? -7.117 -11.055 36.080 1.00 98.19 479 VAL A O 1
ATOM 3836 N N . ALA A 1 480 ? -8.228 -9.330 35.164 1.00 97.06 480 ALA A N 1
ATOM 3837 C CA . ALA A 1 480 ? -8.933 -8.969 36.385 1.00 97.06 480 ALA A CA 1
ATOM 3838 C C . ALA A 1 480 ? -10.443 -8.966 36.161 1.00 97.06 480 ALA A C 1
ATOM 3840 O O . ALA A 1 480 ? -10.941 -8.317 35.243 1.00 97.06 480 ALA A O 1
ATOM 3841 N N . ILE A 1 481 ? -11.175 -9.670 37.022 1.00 96.56 481 ILE A N 1
ATOM 3842 C CA . ILE A 1 481 ? -12.632 -9.583 37.081 1.00 96.56 481 ILE A CA 1
ATOM 3843 C C . ILE A 1 481 ? -12.983 -8.624 38.210 1.00 96.56 481 ILE A C 1
ATOM 3845 O O . ILE A 1 481 ? -12.743 -8.905 39.390 1.00 96.56 481 ILE A O 1
ATOM 3849 N N . MET A 1 482 ? -13.487 -7.461 37.813 1.00 94.00 482 MET A N 1
ATOM 3850 C CA . MET A 1 482 ? -13.705 -6.318 38.683 1.00 94.00 482 MET A CA 1
ATOM 3851 C C . MET A 1 482 ? -14.929 -6.531 39.568 1.00 94.00 482 MET A C 1
ATOM 3853 O O . MET A 1 482 ? -15.910 -7.154 39.168 1.00 94.00 482 MET A O 1
ATOM 3857 N N . SER A 1 483 ? -14.851 -6.012 40.788 1.00 90.62 483 SER A N 1
ATOM 3858 C CA . SER A 1 483 ? -15.837 -6.237 41.842 1.00 90.62 483 SER A CA 1
ATOM 3859 C C . SER A 1 483 ? -15.863 -5.021 42.762 1.00 90.62 483 SER A C 1
ATOM 3861 O O . SER A 1 483 ? -14.805 -4.477 43.094 1.00 90.62 483 SER A O 1
ATOM 3863 N N . LYS A 1 484 ? -17.052 -4.571 43.172 1.00 84.12 484 LYS A N 1
ATOM 3864 C CA . LYS A 1 484 ? -17.188 -3.461 44.128 1.00 84.12 484 LYS A CA 1
ATOM 3865 C C . LYS A 1 484 ? -17.110 -3.961 45.572 1.00 84.12 484 LYS A C 1
ATOM 3867 O O . LYS A 1 484 ? -17.251 -5.150 45.864 1.00 84.12 484 LYS A O 1
ATOM 3872 N N . ASN A 1 485 ? -16.902 -3.046 46.515 1.00 76.69 485 ASN A N 1
ATOM 3873 C CA . ASN A 1 485 ? -17.030 -3.392 47.929 1.00 76.69 485 ASN A CA 1
ATOM 3874 C C . ASN A 1 485 ? -18.480 -3.797 48.219 1.00 76.69 485 ASN A C 1
ATOM 3876 O O . ASN A 1 485 ? -19.399 -3.053 47.895 1.00 76.69 485 ASN A O 1
ATOM 3880 N N . LYS A 1 486 ? -18.665 -4.989 48.792 1.00 68.81 486 LYS A N 1
ATOM 3881 C CA . LYS A 1 486 ? -19.985 -5.550 49.086 1.00 68.81 486 LYS A CA 1
ATOM 3882 C C . LYS A 1 486 ? -20.694 -4.723 50.165 1.00 68.81 486 LYS A C 1
ATOM 3884 O O . LYS A 1 486 ? -20.180 -4.629 51.280 1.00 68.81 486 LYS A O 1
ATOM 3889 N N . HIS A 1 487 ? -21.870 -4.191 49.845 1.00 68.06 487 HIS A N 1
ATOM 3890 C CA . HIS A 1 487 ? -22.849 -3.703 50.821 1.00 68.06 487 HIS A CA 1
ATOM 3891 C C . HIS A 1 487 ? -23.884 -4.799 51.142 1.00 68.06 487 HIS A C 1
ATOM 3893 O O . HIS A 1 487 ? -23.937 -5.815 50.448 1.00 68.06 487 HIS A O 1
ATOM 3899 N N . GLU A 1 488 ? -24.673 -4.639 52.214 1.00 57.69 488 GLU A N 1
ATOM 3900 C CA . GLU A 1 488 ? -25.603 -5.682 52.700 1.00 57.69 488 GLU A CA 1
ATOM 3901 C C . GLU A 1 488 ? -26.600 -6.161 51.627 1.00 57.69 488 GLU A C 1
ATOM 3903 O O . GLU A 1 488 ? -26.889 -7.356 51.569 1.00 57.69 488 GLU A O 1
ATOM 3908 N N . ASP A 1 489 ? -27.022 -5.273 50.722 1.00 64.44 489 ASP A N 1
ATOM 3909 C CA . ASP A 1 489 ? -28.037 -5.548 49.694 1.00 64.44 489 ASP A CA 1
ATOM 3910 C C . ASP A 1 489 ? -27.475 -6.013 48.333 1.00 64.44 489 ASP A C 1
ATOM 3912 O O . ASP A 1 489 ? -28.234 -6.325 47.409 1.00 64.44 489 ASP A O 1
ATOM 3916 N N . ASP A 1 490 ? -26.149 -6.078 48.168 1.00 70.88 490 ASP A N 1
ATOM 3917 C CA . ASP A 1 490 ? -25.541 -6.426 46.881 1.00 70.88 490 ASP A CA 1
ATOM 3918 C C . ASP A 1 490 ? -25.616 -7.935 46.592 1.00 70.88 490 ASP A C 1
ATOM 3920 O O . ASP A 1 490 ? -25.079 -8.772 47.330 1.00 70.88 490 ASP A O 1
ATOM 3924 N N . LYS A 1 491 ? -26.218 -8.294 45.451 1.00 72.94 491 LYS A N 1
ATOM 3925 C CA . LYS A 1 491 ? -26.239 -9.677 44.952 1.00 72.94 491 LYS A CA 1
ATOM 3926 C C . LYS A 1 491 ? -24.846 -10.121 44.499 1.00 72.94 491 LYS A C 1
ATOM 3928 O O . LYS A 1 491 ? -24.154 -9.413 43.767 1.00 72.94 491 LYS A O 1
ATOM 3933 N N . LEU A 1 492 ? -24.465 -11.331 44.909 1.00 82.88 492 LEU A N 1
ATOM 3934 C CA . LEU A 1 492 ? -23.255 -12.002 44.439 1.00 82.88 492 LEU A CA 1
ATOM 3935 C C . LEU A 1 492 ? -23.519 -12.659 43.084 1.00 82.88 492 LEU A C 1
ATOM 3937 O O . LEU A 1 492 ? -24.530 -13.337 42.908 1.00 82.88 492 LEU A O 1
ATOM 3941 N N . ILE A 1 493 ? -22.586 -12.476 42.155 1.00 88.00 493 ILE A N 1
ATOM 3942 C CA . ILE A 1 493 ? -22.545 -13.184 40.881 1.00 88.00 493 ILE A CA 1
ATOM 3943 C C . ILE A 1 493 ? -21.530 -14.321 41.006 1.00 88.00 493 ILE A C 1
ATOM 3945 O O . ILE A 1 493 ? -20.345 -14.081 41.254 1.00 88.00 493 ILE A O 1
ATOM 3949 N N . GLU A 1 494 ? -22.006 -15.552 40.829 1.00 90.06 494 GLU A N 1
ATOM 3950 C CA . GLU A 1 494 ? -21.179 -16.756 40.842 1.00 90.06 494 GLU A CA 1
ATOM 3951 C C . GLU A 1 494 ? -20.661 -17.053 39.428 1.00 90.06 494 GLU A C 1
ATOM 3953 O O . GLU A 1 494 ? -21.422 -17.329 38.495 1.00 90.06 494 GLU A O 1
ATOM 3958 N N . LEU A 1 495 ? -19.340 -16.989 39.264 1.00 90.12 495 LEU A N 1
ATOM 3959 C CA . LEU A 1 495 ? -18.663 -17.317 38.004 1.00 90.12 495 LEU A CA 1
ATOM 3960 C C . LEU A 1 495 ? -18.301 -18.806 37.918 1.00 90.12 495 LEU A C 1
ATOM 3962 O O . LEU A 1 495 ? -18.074 -19.331 36.830 1.00 90.12 495 LEU A O 1
ATOM 3966 N N . GLY A 1 496 ? -18.253 -19.470 39.072 1.00 86.06 496 GLY A N 1
ATOM 3967 C CA . GLY A 1 496 ? -17.956 -20.881 39.274 1.00 86.06 496 GLY A CA 1
ATOM 3968 C C . GLY A 1 496 ? -17.538 -21.137 40.729 1.00 86.06 496 GLY A C 1
ATOM 3969 O O . GLY A 1 496 ? -17.520 -20.200 41.535 1.00 86.06 496 GLY A O 1
ATOM 3970 N N . PRO A 1 497 ? -17.167 -22.381 41.081 1.00 82.38 497 PRO A N 1
ATOM 3971 C CA . PRO A 1 497 ? -16.899 -22.762 42.466 1.00 82.38 497 PRO A CA 1
ATOM 3972 C C . PRO A 1 497 ? -15.817 -21.887 43.115 1.00 82.38 497 PRO A C 1
ATOM 3974 O O . PRO A 1 497 ? -14.676 -21.861 42.663 1.00 82.38 497 PRO A O 1
ATOM 3977 N N . GLY A 1 498 ? -16.173 -21.154 44.176 1.00 82.44 498 GLY A N 1
ATOM 3978 C CA . GLY A 1 498 ? -15.240 -20.282 44.906 1.00 82.44 498 GLY A CA 1
ATOM 3979 C C . GLY A 1 498 ? -14.868 -18.969 44.195 1.00 82.44 498 GLY A C 1
ATOM 3980 O O . GLY A 1 498 ? -13.990 -18.244 44.675 1.00 82.44 498 GLY A O 1
ATOM 3981 N N . MET A 1 499 ? -15.536 -18.641 43.084 1.00 90.94 499 MET A N 1
ATOM 3982 C CA . MET A 1 499 ? -15.324 -17.427 42.290 1.00 90.94 499 MET A CA 1
ATOM 3983 C C . MET A 1 499 ? -16.574 -16.544 42.328 1.00 90.94 499 MET A C 1
ATOM 3985 O O . MET A 1 499 ? -17.428 -16.604 41.442 1.00 90.94 499 MET A O 1
ATOM 3989 N N . ASN A 1 500 ? -16.670 -15.712 43.364 1.00 90.19 500 ASN A N 1
ATOM 3990 C CA . ASN A 1 500 ? -17.789 -14.793 43.558 1.00 90.19 500 ASN A CA 1
ATOM 3991 C C . ASN A 1 500 ? -17.334 -13.341 43.413 1.00 90.19 500 ASN A C 1
ATOM 3993 O O . ASN A 1 500 ? -16.321 -12.949 43.993 1.00 90.19 500 ASN A O 1
ATOM 3997 N N . VAL A 1 501 ? -18.115 -12.545 42.687 1.00 90.81 501 VAL A N 1
ATOM 3998 C CA . VAL A 1 501 ? -17.892 -11.103 42.493 1.00 90.81 501 VAL A CA 1
ATOM 3999 C C . VAL A 1 501 ? -19.192 -10.328 42.700 1.00 90.81 501 VAL A C 1
ATOM 4001 O O . VAL A 1 501 ? -20.281 -10.896 42.630 1.00 90.81 501 VAL A O 1
ATOM 4004 N N . THR A 1 502 ? -19.097 -9.031 42.971 1.00 88.94 502 THR A N 1
ATOM 4005 C CA . THR A 1 502 ? -20.253 -8.124 43.006 1.00 88.94 502 THR A CA 1
ATOM 4006 C C . THR A 1 502 ? -20.290 -7.289 41.730 1.00 88.94 502 THR A C 1
ATOM 4008 O O . THR A 1 502 ? -19.251 -6.891 41.200 1.00 88.94 502 THR A O 1
ATOM 4011 N N . ALA A 1 503 ? -21.494 -7.022 41.225 1.00 86.75 503 ALA A N 1
ATOM 4012 C CA . ALA A 1 503 ? -21.668 -6.203 40.033 1.00 86.75 503 ALA A CA 1
ATOM 4013 C C . ALA A 1 503 ? -21.209 -4.760 40.282 1.00 86.75 503 ALA A C 1
ATOM 4015 O O . ALA A 1 503 ? -21.513 -4.175 41.321 1.00 86.75 503 ALA A O 1
ATOM 4016 N N . VAL A 1 504 ? -20.492 -4.177 39.326 1.00 85.06 504 VAL A N 1
ATOM 4017 C CA . VAL A 1 504 ? -20.041 -2.791 39.377 1.00 85.06 504 VAL A CA 1
ATOM 4018 C C . VAL A 1 504 ? -21.071 -1.854 38.761 1.00 85.06 504 VAL A C 1
ATOM 4020 O O . VAL A 1 504 ? -21.770 -2.176 37.800 1.00 85.06 504 VAL A O 1
ATOM 4023 N N . ASP A 1 505 ? -21.122 -0.647 39.301 1.00 79.00 505 ASP A N 1
ATOM 4024 C CA . ASP A 1 505 ? -22.053 0.383 38.871 1.00 79.00 505 ASP A CA 1
ATOM 4025 C C . ASP A 1 505 ? -21.439 1.189 37.712 1.00 79.00 505 ASP A C 1
ATOM 4027 O O . ASP A 1 505 ? -20.315 1.696 37.824 1.00 79.00 505 ASP A O 1
ATOM 4031 N N . ARG A 1 506 ? -22.146 1.288 36.577 1.00 73.44 506 ARG A N 1
ATOM 4032 C CA . ARG A 1 506 ? -21.731 2.060 35.391 1.00 73.44 506 ARG A CA 1
ATOM 4033 C C . ARG A 1 506 ? -22.883 2.926 34.905 1.00 73.44 506 ARG A C 1
ATOM 4035 O O . ARG A 1 506 ? -24.017 2.471 34.833 1.00 73.44 506 ARG A O 1
ATOM 4042 N N . ARG A 1 507 ? -22.599 4.193 34.588 1.00 65.19 507 ARG A N 1
ATOM 4043 C CA . ARG A 1 507 ? -23.635 5.122 34.114 1.00 65.19 507 ARG A CA 1
ATOM 4044 C C . ARG A 1 507 ? -23.997 4.790 32.673 1.00 65.19 507 ARG A C 1
ATOM 4046 O O . ARG A 1 507 ? -23.104 4.651 31.847 1.00 65.19 507 ARG A O 1
ATOM 4053 N N . GLN A 1 508 ? -25.282 4.745 32.362 1.00 60.94 508 GLN A N 1
ATOM 4054 C CA . GLN A 1 508 ? -25.768 4.601 30.993 1.00 60.94 508 GLN A CA 1
ATOM 4055 C C . GLN A 1 508 ? -25.954 5.984 30.352 1.00 60.94 508 GLN A C 1
ATOM 4057 O O . GLN A 1 508 ? -26.309 6.957 31.021 1.00 60.94 508 GLN A O 1
ATOM 4062 N N . SER A 1 509 ? -25.679 6.087 29.055 1.00 60.22 509 SER A N 1
ATOM 4063 C CA . SER A 1 509 ? -26.129 7.218 28.244 1.00 60.22 509 SER A CA 1
ATOM 4064 C C . SER A 1 509 ? -27.583 6.990 27.857 1.00 60.22 509 SER A C 1
ATOM 4066 O O . SER A 1 509 ? -27.953 5.851 27.588 1.00 60.22 509 SER A O 1
ATOM 4068 N N . PRO A 1 510 ? -28.403 8.039 27.793 1.00 55.28 510 PRO A N 1
ATOM 4069 C CA . PRO A 1 510 ? -29.752 7.872 27.287 1.00 55.28 510 PRO A CA 1
ATOM 4070 C C . PRO A 1 510 ? -29.748 7.335 25.838 1.00 55.28 510 PRO A C 1
ATOM 4072 O O . PRO A 1 510 ? -28.902 7.745 25.042 1.00 55.28 510 PRO A O 1
ATOM 4075 N N . ARG A 1 511 ? -30.660 6.398 25.533 1.00 56.34 511 ARG A N 1
ATOM 4076 C CA . ARG A 1 511 ? -30.800 5.729 24.223 1.00 56.34 511 ARG A CA 1
ATOM 4077 C C . ARG A 1 511 ? -31.652 6.577 23.274 1.00 56.34 511 ARG A C 1
ATOM 4079 O O . ARG A 1 511 ? -32.697 7.084 23.699 1.00 56.34 511 ARG A O 1
ATOM 4086 N N . TYR A 1 512 ? -31.225 6.728 22.019 1.00 51.75 512 TYR A N 1
ATOM 4087 C CA . TYR A 1 512 ? -31.994 7.441 20.995 1.00 51.75 512 TYR A CA 1
ATOM 4088 C C . TYR A 1 512 ? -33.033 6.519 20.342 1.00 51.75 512 TYR A C 1
ATOM 4090 O O . TYR A 1 512 ? -32.907 5.293 20.342 1.00 51.75 512 TYR A O 1
ATOM 4098 N N . SER A 1 513 ? -34.111 7.103 19.813 1.00 45.56 513 SER A N 1
ATOM 4099 C CA . SER A 1 513 ? -35.150 6.343 19.114 1.00 45.56 513 SER A CA 1
ATOM 4100 C C . SER A 1 513 ? -34.601 5.780 17.801 1.00 45.56 513 SER A C 1
ATOM 4102 O O . SER A 1 513 ? -34.387 6.544 16.866 1.00 45.56 513 SER A O 1
ATOM 4104 N N . GLY A 1 514 ? -34.413 4.461 17.729 1.00 54.06 514 GLY A N 1
ATOM 4105 C CA . GLY A 1 514 ? -33.890 3.767 16.544 1.00 54.06 514 GLY A CA 1
ATOM 4106 C C . GLY A 1 514 ? -32.648 2.915 16.819 1.00 54.06 514 GLY A C 1
ATOM 4107 O O . GLY A 1 514 ? -32.390 1.978 16.069 1.00 54.06 514 GLY A O 1
ATOM 4108 N N . ASP A 1 515 ? -31.935 3.167 17.921 1.00 59.97 515 ASP A N 1
ATOM 4109 C CA . ASP A 1 515 ? -30.709 2.434 18.258 1.00 59.97 515 ASP A CA 1
ATOM 4110 C C . ASP A 1 515 ? -30.991 0.980 18.662 1.00 59.97 515 ASP A C 1
ATOM 4112 O O . ASP A 1 515 ? -31.903 0.706 19.450 1.00 59.97 515 ASP A O 1
ATOM 4116 N N . SER A 1 516 ? -30.149 0.046 18.202 1.00 71.88 516 SER A N 1
ATOM 4117 C CA . SER A 1 516 ? -30.199 -1.386 18.559 1.00 71.88 516 SER A CA 1
ATOM 4118 C C . SER A 1 516 ? -29.336 -1.761 19.783 1.00 71.88 516 SER A C 1
ATOM 4120 O O . SER A 1 516 ? -29.178 -2.941 20.107 1.00 71.88 516 SER A O 1
ATOM 4122 N N . PHE A 1 517 ? -28.753 -0.761 20.453 1.00 77.38 517 PHE A N 1
ATOM 4123 C CA . PHE A 1 517 ? -27.754 -0.916 21.513 1.00 77.38 517 PHE A CA 1
ATOM 4124 C C . PHE A 1 517 ? -27.829 0.212 22.557 1.00 77.38 517 PHE A C 1
ATOM 4126 O O . PHE A 1 517 ? -28.479 1.239 22.369 1.00 77.38 517 PHE A O 1
ATOM 4133 N N . ASP A 1 518 ? -27.099 0.033 23.656 1.00 77.69 518 ASP A N 1
ATOM 4134 C CA . ASP A 1 518 ? -26.994 0.934 24.797 1.00 77.69 518 ASP A CA 1
ATOM 4135 C C . ASP A 1 518 ? -25.535 1.296 25.071 1.00 77.69 518 ASP A C 1
ATOM 4137 O O . ASP A 1 518 ? -24.647 0.446 25.020 1.00 77.69 518 ASP A O 1
ATOM 4141 N N . ARG A 1 519 ? -25.271 2.560 25.421 1.00 77.31 519 ARG A N 1
ATOM 4142 C CA . ARG A 1 519 ? -23.907 3.057 25.653 1.00 77.31 519 ARG A CA 1
ATOM 4143 C C . ARG A 1 519 ? -23.604 3.260 27.133 1.00 77.31 519 ARG A C 1
ATOM 4145 O O . ARG A 1 519 ? -24.169 4.145 2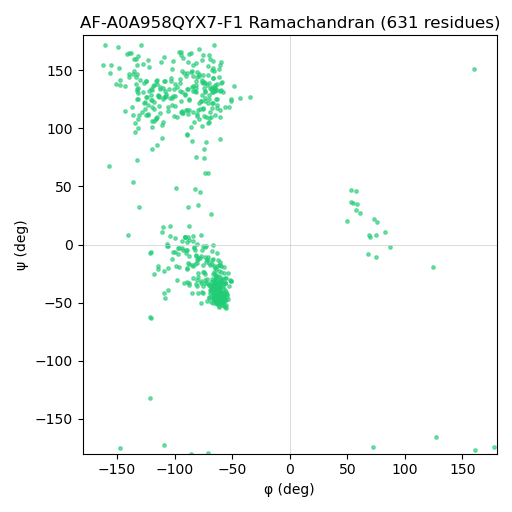7.778 1.00 77.31 519 ARG A O 1
ATOM 4152 N N . LEU A 1 520 ? -22.622 2.532 27.648 1.00 72.75 520 LEU A N 1
ATOM 4153 C CA . LEU A 1 520 ? -22.055 2.710 28.980 1.00 72.75 520 LEU A CA 1
ATOM 4154 C C . LEU A 1 520 ? -21.008 3.836 28.987 1.00 72.75 520 LEU A C 1
ATOM 4156 O O . LEU A 1 520 ? -20.092 3.883 28.168 1.00 72.75 520 LEU A O 1
ATOM 4160 N N . LYS A 1 521 ? -21.111 4.744 29.958 1.00 63.53 521 LYS A N 1
ATOM 4161 C CA . LYS A 1 521 ? -20.106 5.765 30.277 1.00 63.53 521 LYS A CA 1
ATOM 4162 C C . LYS A 1 521 ? -19.199 5.267 31.400 1.00 63.53 521 LYS A C 1
ATOM 4164 O O . LYS A 1 521 ? -19.665 4.671 32.371 1.00 63.53 521 LYS A O 1
ATOM 4169 N N . ASN A 1 522 ? -17.912 5.601 31.303 1.00 60.78 522 ASN A N 1
ATOM 4170 C CA . ASN A 1 522 ? -16.893 5.306 32.319 1.00 60.78 522 ASN A CA 1
ATOM 4171 C C . ASN A 1 522 ? -16.760 3.804 32.642 1.00 60.78 522 ASN A C 1
ATOM 4173 O O . ASN A 1 522 ? -16.710 3.428 33.811 1.00 60.78 522 ASN A O 1
ATOM 4177 N N . VAL A 1 523 ? -16.715 2.946 31.613 1.00 62.31 523 VAL A N 1
ATOM 4178 C CA . VAL A 1 523 ? -16.567 1.482 31.765 1.00 62.31 523 VAL A CA 1
ATOM 4179 C C . VAL A 1 523 ? -15.337 1.116 32.606 1.00 62.31 523 VAL A C 1
ATOM 4181 O O . VAL A 1 523 ? -15.443 0.282 33.504 1.00 62.31 523 VAL A O 1
ATOM 4184 N N . SER A 1 524 ? -14.210 1.791 32.374 1.00 62.38 524 SER A N 1
ATOM 4185 C CA . SER A 1 524 ? -13.025 1.721 33.231 1.00 62.38 524 SER A CA 1
ATOM 4186 C C . SER A 1 524 ? -12.869 3.016 34.033 1.00 62.38 524 SER A C 1
ATOM 4188 O O . SER A 1 524 ? -12.919 4.115 33.473 1.00 62.38 524 SER A O 1
ATOM 4190 N N . ILE A 1 525 ? -12.689 2.883 35.347 1.00 70.75 525 ILE A N 1
ATOM 4191 C CA . ILE A 1 525 ? -12.457 3.992 36.284 1.00 70.75 525 ILE A CA 1
ATOM 4192 C C . ILE A 1 525 ? -10.945 4.275 36.371 1.00 70.75 525 ILE A C 1
ATOM 4194 O O . ILE A 1 525 ? -10.114 3.420 36.053 1.00 70.75 525 ILE A O 1
ATOM 4198 N N . MET A 1 526 ? -10.565 5.495 36.776 1.00 62.19 526 MET A N 1
ATOM 4199 C CA . MET A 1 526 ? -9.160 5.861 37.000 1.00 62.19 526 MET A CA 1
ATOM 4200 C C . MET A 1 526 ? -8.422 4.810 37.851 1.00 62.19 526 MET A C 1
ATOM 4202 O O . MET A 1 526 ? -8.932 4.366 38.875 1.00 62.19 526 MET A O 1
ATOM 4206 N N . ASN A 1 527 ? -7.198 4.472 37.429 1.00 80.50 527 ASN A N 1
ATOM 4207 C CA . ASN A 1 527 ? -6.242 3.545 38.060 1.00 80.50 527 ASN A CA 1
ATOM 4208 C C . ASN A 1 527 ? -6.524 2.037 37.933 1.00 80.50 527 ASN A C 1
ATOM 4210 O O . ASN A 1 527 ? -5.614 1.258 38.205 1.00 80.50 527 ASN A O 1
ATOM 4214 N N . GLU A 1 528 ? -7.698 1.595 37.466 1.00 87.56 528 GLU A N 1
ATOM 4215 C CA . GLU A 1 528 ? -7.962 0.154 37.256 1.00 87.56 528 GLU A CA 1
ATOM 4216 C C . GLU A 1 528 ? -6.980 -0.474 36.245 1.00 87.56 528 GLU A C 1
ATOM 4218 O O . GLU A 1 528 ? -6.581 -1.625 36.385 1.00 87.56 528 GLU A O 1
ATOM 4223 N N . GLU A 1 529 ? -6.502 0.308 35.270 1.00 87.56 529 GLU A N 1
ATOM 4224 C CA . GLU A 1 529 ? -5.494 -0.113 34.280 1.00 87.56 529 GLU A CA 1
ATOM 4225 C C . GLU A 1 529 ? -4.093 -0.383 34.863 1.00 87.56 529 GLU A C 1
ATOM 4227 O O . GLU A 1 529 ? -3.195 -0.829 34.142 1.00 87.56 529 GLU A O 1
ATOM 4232 N N . LEU A 1 530 ? -3.900 -0.108 36.157 1.00 90.69 530 LEU A N 1
ATOM 4233 C CA . LEU A 1 530 ? -2.655 -0.319 36.894 1.00 90.69 530 LEU A CA 1
ATOM 4234 C C . LEU A 1 530 ? -2.730 -1.523 37.849 1.00 90.69 530 LEU A C 1
ATOM 4236 O O . LEU A 1 530 ? -1.731 -1.821 38.496 1.00 90.69 530 LEU A O 1
ATOM 4240 N N . ILE A 1 531 ? -3.876 -2.215 37.945 1.00 93.06 531 ILE A N 1
ATOM 4241 C CA . ILE A 1 531 ? -4.182 -3.251 38.956 1.00 93.06 531 ILE A CA 1
ATOM 4242 C C . ILE A 1 531 ? -3.119 -4.349 39.106 1.00 93.06 531 ILE A C 1
ATOM 4244 O O . ILE A 1 531 ? -2.931 -4.885 40.196 1.00 93.06 531 ILE A O 1
ATOM 4248 N N . ASP A 1 532 ? -2.411 -4.693 38.035 1.00 93.50 532 ASP A N 1
ATOM 4249 C CA . ASP A 1 532 ? -1.448 -5.789 37.991 1.00 93.50 532 ASP A CA 1
ATOM 4250 C C . ASP A 1 532 ? 0.017 -5.346 38.135 1.00 93.50 532 ASP A C 1
ATOM 4252 O O . ASP A 1 532 ? 0.902 -6.200 38.056 1.00 93.50 532 ASP A O 1
ATOM 4256 N N . LEU A 1 533 ? 0.294 -4.060 38.392 1.00 92.56 533 LEU A N 1
ATOM 4257 C CA . LEU A 1 533 ? 1.650 -3.488 38.436 1.00 92.56 533 LEU A CA 1
ATOM 4258 C C . LEU A 1 533 ? 2.349 -3.569 39.807 1.00 92.56 533 LEU A C 1
ATOM 4260 O O . LEU A 1 533 ? 3.375 -2.919 40.016 1.00 92.56 533 LEU A O 1
ATOM 4264 N N . GLY A 1 534 ? 1.866 -4.394 40.742 1.00 90.44 534 GLY A N 1
ATOM 4265 C CA . GLY A 1 534 ? 2.472 -4.552 42.077 1.00 90.44 534 GLY A CA 1
ATOM 4266 C C . GLY A 1 534 ? 3.918 -5.084 42.078 1.00 90.44 534 GLY A C 1
ATOM 4267 O O . GLY A 1 534 ? 4.647 -4.944 43.063 1.00 90.44 534 GLY A O 1
ATOM 4268 N N . ASP A 1 535 ? 4.379 -5.686 40.977 1.00 89.19 535 ASP A N 1
ATOM 4269 C CA . ASP A 1 535 ? 5.786 -6.051 40.767 1.00 89.19 535 ASP A CA 1
ATOM 4270 C C . ASP A 1 535 ? 6.681 -4.843 40.451 1.00 89.19 535 ASP A C 1
ATOM 4272 O O . ASP A 1 535 ? 7.876 -4.895 40.736 1.00 89.19 535 ASP A O 1
ATOM 4276 N N . LYS A 1 536 ? 6.109 -3.753 39.932 1.00 90.00 536 LYS A N 1
ATOM 4277 C CA . LYS A 1 536 ? 6.820 -2.539 39.508 1.00 90.00 536 LYS A CA 1
ATOM 4278 C C . LYS A 1 536 ? 6.643 -1.374 40.479 1.00 90.00 536 LYS A C 1
ATOM 4280 O O . LYS A 1 536 ? 7.602 -0.659 40.748 1.00 90.00 536 LYS A O 1
ATOM 4285 N N . ILE A 1 537 ? 5.442 -1.209 41.032 1.00 88.88 537 ILE A N 1
ATOM 4286 C CA . ILE A 1 537 ? 5.087 -0.111 41.936 1.00 88.88 537 ILE A CA 1
ATOM 4287 C C . ILE A 1 537 ? 4.758 -0.696 43.308 1.00 88.88 537 ILE A C 1
ATOM 4289 O O . ILE A 1 537 ? 3.735 -1.363 43.484 1.00 88.88 537 ILE A O 1
ATOM 4293 N N . LYS A 1 538 ? 5.635 -0.445 44.284 1.00 89.81 538 LYS A N 1
ATOM 4294 C CA . LYS A 1 538 ? 5.499 -0.922 45.666 1.00 89.81 538 LYS A CA 1
ATOM 4295 C C . LYS A 1 538 ? 4.719 0.094 46.502 1.00 89.81 538 LYS A C 1
ATOM 4297 O O . LYS A 1 538 ? 5.285 1.055 47.008 1.00 89.81 538 LYS A O 1
ATOM 4302 N N . THR A 1 539 ? 3.412 -0.118 46.604 1.00 90.62 539 THR A N 1
ATOM 4303 C CA . THR A 1 539 ? 2.477 0.638 47.450 1.00 90.62 539 THR A CA 1
ATOM 4304 C C . THR A 1 539 ? 1.271 -0.243 47.759 1.00 90.62 539 THR A C 1
ATOM 4306 O O . THR A 1 539 ? 0.928 -1.098 46.946 1.00 90.62 539 THR A O 1
ATOM 4309 N N . ASP A 1 540 ? 0.591 0.006 48.875 1.00 89.50 540 ASP A N 1
ATOM 4310 C CA . ASP A 1 540 ? -0.680 -0.655 49.195 1.00 89.50 540 ASP A CA 1
ATOM 4311 C C . ASP A 1 540 ? -1.884 0.060 48.548 1.00 89.50 540 ASP A C 1
ATOM 4313 O O . ASP A 1 540 ? -2.972 -0.512 48.432 1.00 89.50 540 ASP A O 1
ATOM 4317 N N . ARG A 1 541 ? -1.707 1.321 48.120 1.00 90.38 541 ARG A N 1
ATOM 4318 C CA . ARG A 1 541 ? -2.745 2.179 47.519 1.00 90.38 541 ARG A CA 1
ATOM 4319 C C . ARG A 1 541 ? -2.213 2.890 46.279 1.00 90.38 541 ARG A C 1
ATOM 4321 O O . ARG A 1 541 ? -1.437 3.844 46.374 1.00 90.38 541 ARG A O 1
ATOM 4328 N N . ILE A 1 542 ? -2.626 2.422 45.102 1.00 89.19 542 ILE A N 1
ATOM 4329 C CA . ILE A 1 542 ? -2.145 2.967 43.828 1.00 89.19 542 ILE A CA 1
ATOM 4330 C C . ILE A 1 542 ? -2.714 4.364 43.550 1.00 89.19 542 ILE A C 1
ATOM 4332 O O . ILE A 1 542 ? -2.003 5.210 43.012 1.00 89.19 542 ILE A O 1
ATOM 4336 N N . SER A 1 543 ? -3.946 4.658 43.978 1.00 85.56 543 SER A N 1
ATOM 4337 C CA . SER A 1 543 ? -4.550 5.981 43.777 1.00 85.56 543 SER A CA 1
ATOM 4338 C C . SER A 1 543 ? -3.806 7.092 44.521 1.00 85.56 543 SER A C 1
ATOM 4340 O O . SER A 1 543 ? -3.592 8.172 43.966 1.00 85.56 543 SER A O 1
ATOM 4342 N N . GLU A 1 544 ? -3.356 6.821 45.749 1.00 87.12 544 GLU A N 1
ATOM 4343 C CA . GLU A 1 544 ? -2.549 7.750 46.542 1.00 87.12 544 GLU A CA 1
ATOM 4344 C C . GLU A 1 544 ? -1.182 7.977 45.897 1.00 87.12 544 GLU A C 1
ATOM 4346 O O . GLU A 1 544 ? -0.760 9.125 45.770 1.00 87.12 544 GLU A O 1
ATOM 4351 N N . TYR A 1 545 ? -0.538 6.912 45.410 1.00 85.50 545 TYR A N 1
ATOM 4352 C CA . TYR A 1 545 ? 0.742 7.004 44.709 1.00 85.50 545 TYR A CA 1
ATOM 4353 C C . TYR A 1 545 ? 0.651 7.882 43.452 1.00 85.50 545 TYR A C 1
ATOM 4355 O O . TYR A 1 545 ? 1.452 8.802 43.282 1.00 85.50 545 TYR A O 1
ATOM 4363 N N . VAL A 1 546 ? -0.354 7.653 42.599 1.00 81.12 546 VAL A N 1
ATOM 4364 C CA . VAL A 1 546 ? -0.578 8.445 41.376 1.00 81.12 546 VAL A CA 1
ATOM 4365 C C . VAL A 1 546 ? -0.831 9.915 41.724 1.00 81.12 546 VAL A C 1
ATOM 4367 O O . VAL A 1 546 ? -0.233 10.807 41.122 1.00 81.12 546 VAL A O 1
ATOM 4370 N N . LYS A 1 547 ? -1.670 10.176 42.736 1.00 83.62 547 LYS A N 1
ATOM 4371 C CA . LYS A 1 547 ? -2.028 11.534 43.163 1.00 83.62 547 LYS A CA 1
ATOM 4372 C C . LYS A 1 547 ? -0.847 12.295 43.771 1.00 83.62 547 LYS A C 1
ATOM 4374 O O . LYS A 1 547 ? -0.643 13.453 43.421 1.00 83.62 547 LYS A O 1
ATOM 4379 N N . GLN A 1 548 ? -0.085 11.671 44.669 1.00 84.69 548 GLN A N 1
ATOM 4380 C CA . GLN A 1 548 ? 1.052 12.303 45.352 1.00 84.69 548 GL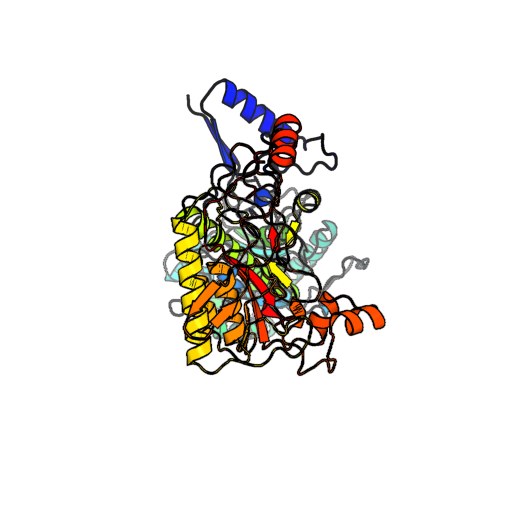N A CA 1
ATOM 4381 C C . GLN A 1 548 ? 2.177 12.677 44.384 1.00 84.69 548 GLN A C 1
ATOM 4383 O O . GLN A 1 548 ? 2.828 13.699 44.576 1.00 84.69 548 GLN A O 1
ATOM 4388 N N . ASN A 1 549 ? 2.372 11.884 43.329 1.00 77.62 549 ASN A N 1
ATOM 4389 C CA . ASN A 1 549 ? 3.414 12.117 42.330 1.00 77.62 549 ASN A CA 1
ATOM 4390 C C . ASN A 1 549 ? 2.921 12.923 41.113 1.00 77.62 549 ASN A C 1
ATOM 4392 O O . ASN A 1 549 ? 3.679 13.124 40.169 1.00 77.62 549 ASN A O 1
ATOM 4396 N N . GLY A 1 550 ? 1.657 13.370 41.099 1.00 73.56 550 GLY A N 1
ATOM 4397 C CA . GLY A 1 550 ? 1.087 14.124 39.975 1.00 73.56 550 GLY A CA 1
ATOM 4398 C C . GLY A 1 550 ? 1.077 13.352 38.649 1.00 73.56 550 GLY A C 1
ATOM 4399 O O . GLY A 1 550 ? 1.136 13.958 37.580 1.00 73.56 550 GLY A O 1
ATOM 4400 N N . LEU A 1 551 ? 1.033 12.019 38.705 1.00 72.50 551 LEU A N 1
ATOM 4401 C CA . LEU A 1 551 ? 1.166 11.159 37.532 1.00 72.50 551 LEU A CA 1
ATOM 4402 C C . LEU A 1 551 ? -0.181 10.973 36.827 1.00 72.50 551 LEU A C 1
ATOM 4404 O O . LEU A 1 551 ? -1.241 10.943 37.451 1.00 72.50 551 LEU A O 1
ATOM 4408 N N . LYS A 1 552 ? -0.145 10.787 35.505 1.00 69.56 552 LYS A N 1
ATOM 4409 C CA . LYS A 1 552 ? -1.306 10.315 34.739 1.00 69.56 552 LYS A CA 1
ATOM 4410 C C . LYS A 1 552 ? -1.231 8.790 34.611 1.00 69.56 552 LYS A C 1
ATOM 4412 O O . LYS A 1 552 ? -0.190 8.306 34.168 1.00 69.56 552 LYS A O 1
ATOM 4417 N N . PRO A 1 553 ? -2.304 8.028 34.896 1.00 66.81 553 PRO A N 1
ATOM 4418 C CA . PRO A 1 553 ? -2.294 6.563 34.784 1.00 66.81 553 PRO A CA 1
ATOM 4419 C C . PRO A 1 553 ? -1.819 6.045 33.423 1.00 66.81 553 PRO A C 1
ATOM 4421 O O . PRO A 1 553 ? -1.092 5.061 33.357 1.00 66.81 553 PRO A O 1
ATOM 4424 N N . THR A 1 554 ? -2.148 6.754 32.341 1.00 64.25 554 THR A N 1
ATOM 4425 C CA . THR A 1 554 ? -1.689 6.437 30.983 1.00 64.25 554 THR A CA 1
ATOM 4426 C C . THR A 1 554 ? -0.165 6.462 30.849 1.00 64.25 554 THR A C 1
ATOM 4428 O O . THR A 1 554 ? 0.387 5.565 30.218 1.00 64.25 554 THR A O 1
ATOM 4431 N N . LEU A 1 555 ? 0.507 7.447 31.460 1.00 65.06 555 LEU A N 1
ATOM 4432 C CA . LEU A 1 555 ? 1.971 7.555 31.458 1.00 65.06 555 LEU A CA 1
ATOM 4433 C C . LEU A 1 555 ? 2.586 6.448 32.316 1.00 65.06 555 LEU A C 1
ATOM 4435 O O . LEU A 1 555 ? 3.440 5.712 31.846 1.00 65.06 555 LEU A O 1
ATOM 4439 N N . VAL A 1 556 ? 2.046 6.233 33.521 1.00 72.56 556 VAL A N 1
ATOM 4440 C CA . VAL A 1 556 ? 2.494 5.151 34.416 1.00 72.56 556 VAL A CA 1
ATOM 4441 C C . VAL A 1 556 ? 2.389 3.788 33.734 1.00 72.56 556 VAL A C 1
ATOM 4443 O O . VAL A 1 556 ? 3.296 2.966 33.805 1.00 72.56 556 VAL A O 1
ATOM 4446 N N . ARG A 1 557 ? 1.293 3.525 33.029 1.00 75.75 557 ARG A N 1
ATOM 4447 C CA . ARG A 1 557 ? 1.160 2.292 32.260 1.00 75.75 557 ARG A CA 1
ATOM 4448 C C . ARG A 1 557 ? 2.227 2.193 31.167 1.00 75.75 557 ARG A C 1
ATOM 4450 O O . ARG A 1 557 ? 2.820 1.129 31.044 1.00 75.75 557 ARG A O 1
ATOM 4457 N N . ASN A 1 558 ? 2.446 3.253 30.390 1.00 71.50 558 ASN A N 1
ATOM 4458 C CA . ASN A 1 558 ? 3.409 3.235 29.288 1.00 71.50 558 ASN A CA 1
ATOM 4459 C C . ASN A 1 558 ? 4.847 3.013 29.777 1.00 71.50 558 ASN A C 1
ATOM 4461 O O . ASN A 1 558 ? 5.595 2.289 29.130 1.00 71.50 558 ASN A O 1
ATOM 4465 N N . ASP A 1 559 ? 5.199 3.573 30.933 1.00 76.75 559 ASP A N 1
ATOM 4466 C CA . ASP A 1 559 ? 6.560 3.508 31.467 1.00 76.75 559 ASP A CA 1
ATOM 4467 C C . ASP A 1 559 ? 6.852 2.183 32.191 1.00 76.75 559 ASP A C 1
ATOM 4469 O O . ASP A 1 559 ? 7.978 1.683 32.164 1.00 76.75 559 ASP A O 1
ATOM 4473 N N . TYR A 1 560 ? 5.851 1.600 32.864 1.00 82.81 560 TYR A N 1
ATOM 4474 C CA . TYR A 1 560 ? 6.064 0.462 33.766 1.00 82.81 560 TYR A CA 1
ATOM 4475 C C . TYR A 1 560 ? 5.527 -0.880 33.249 1.00 82.81 560 TYR A C 1
ATOM 4477 O O . TYR A 1 560 ? 6.001 -1.926 33.712 1.00 82.81 560 TYR A O 1
ATOM 4485 N N . ARG A 1 561 ? 4.547 -0.902 32.331 1.00 87.75 561 ARG A N 1
ATOM 4486 C CA . ARG A 1 561 ? 3.989 -2.158 31.801 1.00 87.75 561 ARG A CA 1
ATOM 4487 C C . ARG A 1 561 ? 4.937 -2.742 30.744 1.00 87.75 561 ARG A C 1
ATOM 4489 O O . ARG A 1 561 ? 5.209 -2.074 29.752 1.00 87.75 561 ARG A O 1
ATOM 4496 N N . PRO A 1 562 ? 5.426 -3.979 30.925 1.00 91.31 562 PRO A N 1
ATOM 4497 C CA . PRO A 1 562 ? 6.328 -4.592 29.958 1.00 91.31 562 PRO A CA 1
ATOM 4498 C C . PRO A 1 562 ? 5.584 -4.956 28.649 1.00 91.31 562 PRO A C 1
ATOM 4500 O O . PRO A 1 562 ? 4.411 -5.340 28.735 1.00 91.31 562 PRO A O 1
ATOM 4503 N N . PRO A 1 563 ? 6.227 -4.868 27.463 1.00 90.69 563 PRO A N 1
ATOM 4504 C CA . PRO A 1 563 ? 5.612 -5.189 26.164 1.00 90.69 563 PRO A CA 1
ATOM 4505 C C . PRO A 1 563 ? 5.026 -6.604 26.081 1.00 90.69 563 PRO A C 1
ATOM 4507 O O . PRO A 1 563 ? 4.038 -6.850 25.395 1.00 90.69 563 PRO A O 1
ATOM 4510 N N . GLU A 1 564 ? 5.587 -7.541 26.842 1.00 94.25 564 GLU A N 1
ATOM 4511 C CA . GLU A 1 564 ? 5.159 -8.936 26.889 1.00 94.25 564 GLU A CA 1
ATOM 4512 C C . GLU A 1 564 ? 3.814 -9.125 27.614 1.00 94.25 564 GLU A C 1
ATOM 4514 O O . GLU A 1 564 ? 3.235 -10.207 27.534 1.00 94.25 564 GLU A O 1
ATOM 4519 N N . ARG A 1 565 ? 3.310 -8.105 28.338 1.00 94.88 565 ARG A N 1
ATOM 4520 C CA . ARG A 1 565 ? 2.158 -8.233 29.247 1.00 94.88 565 ARG A CA 1
ATOM 4521 C C . ARG A 1 565 ? 0.969 -7.343 28.880 1.00 94.88 565 ARG A C 1
ATOM 4523 O O . ARG A 1 565 ? 0.910 -6.178 29.282 1.00 94.88 565 ARG A O 1
ATOM 4530 N N . GLY A 1 566 ? -0.046 -7.933 28.252 1.00 96.38 566 GLY A N 1
ATOM 4531 C CA . GLY A 1 566 ? -1.374 -7.324 28.103 1.00 96.38 566 GLY A CA 1
ATOM 4532 C C . GLY A 1 566 ? -2.200 -7.367 29.397 1.00 96.38 566 GLY A C 1
ATOM 4533 O O . GLY A 1 566 ? -1.897 -8.125 30.323 1.00 96.38 566 GLY A O 1
ATOM 4534 N N . LEU A 1 567 ? -3.261 -6.560 29.481 1.00 97.06 567 LEU A N 1
ATOM 4535 C CA . LEU A 1 567 ? -4.242 -6.620 30.571 1.00 97.06 567 LEU A CA 1
ATOM 4536 C C . LEU A 1 567 ? -5.677 -6.632 30.025 1.00 97.06 567 LEU A C 1
ATOM 4538 O O . LEU A 1 567 ? -6.052 -5.784 29.219 1.00 97.06 567 LEU A O 1
ATOM 4542 N N . LEU A 1 568 ? -6.483 -7.577 30.510 1.00 97.81 568 LEU A N 1
ATOM 4543 C CA . LEU A 1 568 ? -7.920 -7.680 30.262 1.00 97.81 568 LEU A CA 1
ATOM 4544 C C . LEU A 1 568 ? -8.687 -7.445 31.571 1.00 97.81 568 LEU A C 1
ATOM 4546 O O . LEU A 1 568 ? -8.543 -8.197 32.532 1.00 97.81 568 LEU A O 1
ATOM 4550 N N . LEU A 1 569 ? -9.524 -6.415 31.600 1.00 96.94 569 LEU A N 1
ATOM 4551 C CA . LEU A 1 569 ? -10.427 -6.094 32.703 1.00 96.94 569 LEU A CA 1
ATOM 4552 C C . LEU A 1 569 ? -11.846 -6.497 32.313 1.00 96.94 569 LEU A C 1
ATOM 4554 O O . LEU A 1 569 ? -12.335 -6.054 31.279 1.00 96.94 569 LEU A O 1
ATOM 4558 N N . ILE A 1 570 ? -12.519 -7.306 33.125 1.00 96.62 570 ILE A N 1
ATOM 4559 C CA . ILE A 1 570 ? -13.906 -7.730 32.903 1.00 96.62 570 ILE A CA 1
ATOM 4560 C C . ILE A 1 570 ? -14.786 -7.116 33.983 1.00 96.62 570 ILE A C 1
ATOM 4562 O O . ILE A 1 570 ? -14.468 -7.182 35.169 1.00 96.62 570 ILE A O 1
ATOM 4566 N N . TYR A 1 571 ? -15.914 -6.553 33.570 1.00 93.06 571 TYR A N 1
ATOM 4567 C CA . TYR A 1 571 ? -16.839 -5.825 34.422 1.00 93.06 571 TYR A CA 1
ATOM 4568 C C . TYR A 1 571 ? -18.210 -6.502 34.404 1.00 93.06 571 TYR A C 1
ATOM 4570 O O . TYR A 1 571 ? -18.928 -6.374 33.411 1.00 93.06 571 TYR A O 1
ATOM 4578 N N . PRO A 1 572 ? -18.598 -7.202 35.482 1.00 92.44 572 PRO A N 1
ATOM 4579 C CA . PRO A 1 572 ? -19.990 -7.567 35.716 1.00 92.44 572 PRO A CA 1
ATOM 4580 C C . PRO A 1 572 ? -20.783 -6.288 36.005 1.00 92.44 572 PRO A C 1
ATOM 4582 O O . PRO A 1 572 ? -20.474 -5.591 36.965 1.00 92.44 572 PRO A O 1
ATOM 4585 N N . ILE A 1 573 ? -21.764 -5.940 35.180 1.00 87.56 573 ILE A N 1
ATOM 4586 C CA . ILE A 1 573 ? -22.482 -4.663 35.253 1.00 87.56 573 ILE A CA 1
ATOM 4587 C C . ILE A 1 573 ? -23.767 -4.807 36.057 1.00 87.56 573 ILE A C 1
ATOM 4589 O O . ILE A 1 573 ? -24.565 -5.713 35.826 1.00 87.56 573 ILE A O 1
ATOM 4593 N N . ASN A 1 574 ? -23.984 -3.877 36.985 1.00 80.50 574 ASN A N 1
ATOM 4594 C CA . ASN A 1 574 ? -25.248 -3.754 37.690 1.00 80.50 574 ASN A CA 1
ATOM 4595 C C . ASN A 1 574 ? -26.278 -3.045 36.797 1.00 80.50 574 ASN A C 1
ATOM 4597 O O . ASN A 1 574 ? -26.184 -1.838 36.576 1.00 80.50 574 ASN A O 1
ATOM 4601 N N . THR A 1 575 ? -27.263 -3.792 36.305 1.00 72.06 575 THR A N 1
ATOM 4602 C CA . THR A 1 575 ? -28.376 -3.288 35.481 1.00 72.06 575 THR A CA 1
ATOM 4603 C C . THR A 1 575 ? -29.484 -2.620 36.307 1.00 72.06 575 THR A C 1
ATOM 4605 O O . THR A 1 575 ? -30.311 -1.900 35.757 1.00 72.06 575 THR A O 1
ATOM 4608 N N . ASN A 1 576 ? -29.473 -2.783 37.636 1.00 62.81 576 ASN A N 1
ATOM 4609 C CA . ASN A 1 576 ? -30.514 -2.305 38.552 1.00 62.81 576 ASN A CA 1
ATOM 4610 C C . ASN A 1 576 ? -30.153 -0.976 39.235 1.00 62.81 576 ASN A C 1
ATOM 4612 O O . ASN A 1 576 ? -30.271 -0.859 40.458 1.00 62.81 576 ASN A O 1
ATOM 4616 N N . HIS A 1 577 ? -29.700 0.038 38.488 1.00 54.62 577 HIS A N 1
ATOM 4617 C CA . HIS A 1 577 ? -29.493 1.354 39.103 1.00 54.62 577 HIS A CA 1
ATOM 4618 C C . HIS A 1 577 ? -30.825 2.032 39.441 1.00 54.62 577 HIS A C 1
ATOM 4620 O O . HIS A 1 577 ? -31.714 2.224 38.612 1.00 54.62 577 HIS A O 1
ATOM 4626 N N . SER A 1 578 ? -30.945 2.335 40.725 1.00 41.19 578 SER A N 1
ATOM 4627 C CA . SER A 1 578 ? -32.118 2.739 41.483 1.00 41.19 578 SER A CA 1
ATOM 4628 C C . SER A 1 578 ? -32.544 4.180 41.194 1.00 41.19 578 SER A C 1
ATOM 4630 O O . SER A 1 578 ? -32.234 5.074 41.972 1.00 41.19 578 SER A O 1
ATOM 4632 N N . ALA A 1 579 ? -33.285 4.414 40.110 1.00 43.12 579 ALA A N 1
ATOM 4633 C CA . ALA A 1 579 ? -34.162 5.584 40.048 1.00 43.12 579 ALA A CA 1
ATOM 4634 C C . ALA A 1 579 ? -35.414 5.302 40.896 1.00 43.12 579 ALA A C 1
ATOM 4636 O O . ALA A 1 579 ? -36.056 4.253 40.714 1.00 43.12 579 ALA A O 1
ATOM 4637 N N . SER A 1 580 ? -35.770 6.203 41.814 1.00 43.78 580 SER A N 1
ATOM 4638 C CA . SER A 1 580 ? -37.039 6.131 42.548 1.00 43.78 580 SER A CA 1
ATOM 4639 C C . SER A 1 580 ? -38.222 6.205 41.564 1.00 43.78 580 SER A C 1
ATOM 4641 O O . SER A 1 580 ? -38.070 6.751 40.471 1.00 43.78 580 SER A O 1
ATOM 4643 N N . PRO A 1 581 ? -39.416 5.672 41.885 1.00 48.50 581 PRO A N 1
ATOM 4644 C CA . PRO A 1 581 ? -40.593 5.820 41.021 1.00 48.50 581 PRO A CA 1
ATOM 4645 C C . PRO A 1 581 ? -40.878 7.274 40.600 1.00 48.50 581 PRO A C 1
ATOM 4647 O O . PRO A 1 581 ? -41.318 7.509 39.479 1.00 48.50 581 PRO A O 1
ATOM 4650 N N . GLU A 1 582 ? -40.553 8.243 41.458 1.00 47.94 582 GLU A N 1
ATOM 4651 C CA . GLU A 1 582 ? -40.703 9.681 41.202 1.00 47.94 582 GLU A CA 1
ATOM 4652 C C . GLU A 1 582 ? -39.629 10.216 40.241 1.00 47.94 582 GLU A C 1
ATOM 4654 O O . GLU A 1 582 ? -39.945 10.954 39.308 1.00 47.94 582 GLU A O 1
ATOM 4659 N N . GLU A 1 583 ? -38.371 9.785 40.389 1.00 46.69 583 GLU A N 1
ATOM 4660 C CA . GLU A 1 583 ? -37.293 10.095 39.436 1.00 46.69 583 GLU A CA 1
ATOM 4661 C C . GLU A 1 583 ? -37.577 9.478 38.058 1.00 46.69 583 GLU A C 1
ATOM 4663 O O . GLU A 1 583 ? -37.343 10.115 37.031 1.00 46.69 583 GLU A O 1
ATOM 4668 N N . ARG A 1 584 ? -38.171 8.274 38.025 1.00 51.53 584 ARG A N 1
ATOM 4669 C CA . ARG A 1 584 ? -38.623 7.600 36.793 1.00 51.53 584 ARG A CA 1
ATOM 4670 C C . ARG A 1 584 ? -39.720 8.375 36.069 1.00 51.53 584 ARG A C 1
ATOM 4672 O O . ARG A 1 584 ? -39.784 8.323 34.843 1.00 51.53 584 ARG A O 1
ATOM 4679 N N . GLN A 1 585 ? -40.597 9.051 36.807 1.00 50.59 585 GLN A N 1
ATOM 4680 C CA . GLN A 1 585 ? -41.702 9.815 36.234 1.00 50.59 585 GLN A CA 1
ATOM 4681 C C . GLN A 1 585 ? -41.223 11.174 35.713 1.00 50.59 585 GLN A C 1
ATOM 4683 O O . GLN A 1 585 ? -41.525 11.537 34.579 1.00 50.59 585 GLN A O 1
ATOM 4688 N N . LYS A 1 586 ? -40.348 11.843 36.468 1.00 51.72 586 LYS A N 1
ATOM 4689 C CA . LYS A 1 586 ? -39.742 13.117 36.072 1.00 51.72 586 LYS A CA 1
ATOM 4690 C C . LYS A 1 586 ? -38.838 12.992 34.835 1.00 51.72 586 LYS A C 1
ATOM 4692 O O . LYS A 1 586 ? -38.905 13.817 33.931 1.00 51.72 586 LYS A O 1
ATOM 4697 N N . MET A 1 587 ? -38.058 11.910 34.734 1.00 50.41 587 MET A N 1
ATOM 4698 C CA . MET A 1 587 ? -37.219 11.632 33.557 1.00 50.41 587 MET A CA 1
ATOM 4699 C C . MET A 1 587 ? -38.026 11.315 32.284 1.00 50.41 587 MET A C 1
ATOM 4701 O O . MET A 1 587 ? -37.559 11.615 31.188 1.00 50.41 587 MET A O 1
ATOM 4705 N N . LYS A 1 588 ? -39.235 10.742 32.411 1.00 48.75 588 LYS A N 1
ATOM 4706 C CA . LYS A 1 588 ? -40.155 10.501 31.281 1.00 48.75 588 LYS A CA 1
ATOM 4707 C C . LYS A 1 588 ? -40.815 11.780 30.765 1.00 48.75 588 LYS A C 1
ATOM 4709 O O . LYS A 1 588 ? -41.144 11.852 29.586 1.00 48.75 588 LYS A O 1
ATOM 4714 N N . GLU A 1 589 ? -41.035 12.754 31.641 1.00 49.75 589 GLU A N 1
ATOM 4715 C CA . GLU A 1 589 ? -41.698 14.017 31.302 1.00 49.75 589 GLU A CA 1
ATOM 4716 C C . GLU A 1 589 ? -40.724 15.045 30.698 1.00 49.75 589 GLU A C 1
ATOM 4718 O O . GLU A 1 589 ? -41.127 15.847 29.858 1.00 49.75 589 GLU A O 1
ATOM 4723 N N . GLU A 1 590 ? -39.437 14.998 31.064 1.00 47.41 590 GLU A N 1
ATOM 4724 C CA . GLU A 1 590 ? -38.442 16.016 30.686 1.00 47.41 590 GLU A CA 1
ATOM 4725 C C . GLU A 1 590 ? -37.531 15.638 29.494 1.00 47.41 590 GLU A C 1
ATOM 4727 O O . GLU A 1 590 ? -36.745 16.472 29.047 1.00 47.41 590 GLU A O 1
ATOM 4732 N N . SER A 1 591 ? -37.571 14.415 28.942 1.00 40.78 591 SER A N 1
ATOM 4733 C CA . SER A 1 591 ? -36.635 14.002 27.876 1.00 40.78 591 SER A CA 1
ATOM 4734 C C . SER A 1 591 ? -37.250 13.098 26.802 1.00 40.78 591 SER A C 1
ATOM 4736 O O . SER A 1 591 ? -37.900 12.105 27.108 1.00 40.78 591 SER A O 1
ATOM 4738 N N . LYS A 1 592 ? -36.938 13.361 25.520 1.00 41.12 592 LYS A N 1
ATOM 4739 C CA . LYS A 1 592 ? -37.160 12.444 24.371 1.00 41.12 592 LYS A CA 1
ATOM 4740 C C . LYS A 1 592 ? -36.248 11.192 24.416 1.00 41.12 592 LYS A C 1
ATOM 4742 O O . LYS A 1 592 ? -35.878 10.653 23.380 1.00 41.12 592 LYS A O 1
ATOM 4747 N N . LEU A 1 593 ? -35.819 10.779 25.606 1.00 42.25 593 LEU A N 1
ATOM 4748 C CA . LEU A 1 593 ? -34.776 9.790 25.855 1.00 42.25 593 LEU A CA 1
ATOM 4749 C C . LEU A 1 593 ? -35.348 8.705 26.767 1.00 42.25 593 LEU A C 1
ATOM 4751 O O . LEU A 1 593 ? -35.821 8.999 27.864 1.00 42.25 593 LEU A O 1
ATOM 4755 N N . TYR A 1 594 ? -35.315 7.454 26.317 1.00 43.72 594 TYR A N 1
ATOM 4756 C CA . TYR A 1 594 ? -35.885 6.335 27.063 1.00 43.72 594 TYR A CA 1
ATOM 4757 C C . TYR A 1 594 ? -34.837 5.760 28.032 1.00 43.72 594 TYR A C 1
ATOM 4759 O O . TYR A 1 594 ? -33.763 5.355 27.580 1.00 43.72 594 TYR A O 1
ATOM 4767 N N . PRO A 1 595 ? -35.102 5.671 29.350 1.00 44.88 595 PRO A N 1
ATOM 4768 C CA . PRO A 1 595 ? -34.335 4.777 30.206 1.00 44.88 595 PRO A CA 1
ATOM 4769 C C . PRO A 1 595 ? -34.689 3.334 29.824 1.00 44.88 595 PRO A C 1
ATOM 4771 O O . PRO A 1 595 ? -35.835 2.910 29.992 1.00 44.88 595 PRO A O 1
ATOM 4774 N N . VAL A 1 596 ? -33.726 2.584 29.287 1.00 48.75 596 VAL A N 1
ATOM 4775 C CA . VAL A 1 596 ? -33.906 1.153 29.014 1.00 48.75 596 VAL A CA 1
ATOM 4776 C C . VAL A 1 596 ? -33.806 0.415 30.341 1.00 48.75 596 VAL A C 1
ATOM 4778 O O . VAL A 1 596 ? -32.725 0.242 30.897 1.00 48.75 596 VAL A O 1
ATOM 4781 N N . ILE A 1 597 ? -34.959 0.034 30.884 1.00 53.06 597 ILE A N 1
ATOM 4782 C CA . ILE A 1 597 ? -35.034 -0.866 32.033 1.00 53.06 597 ILE A CA 1
ATOM 4783 C C . ILE A 1 597 ? -34.765 -2.274 31.497 1.00 53.06 597 ILE A C 1
ATOM 4785 O O . ILE A 1 597 ? -35.450 -2.715 30.578 1.00 53.06 597 ILE A O 1
ATOM 4789 N N . SER A 1 598 ? -33.760 -2.949 32.050 1.00 60.91 598 SER A N 1
ATOM 4790 C CA . SER A 1 598 ? -33.324 -4.277 31.616 1.00 60.91 598 SER A CA 1
ATOM 4791 C C . SER A 1 598 ? -33.568 -5.311 32.705 1.00 60.91 598 SER A C 1
ATOM 4793 O O . SER A 1 598 ? -33.103 -5.135 33.830 1.00 60.91 598 SER A O 1
ATOM 4795 N N . ASP A 1 599 ? -34.225 -6.415 32.353 1.00 65.19 599 ASP A N 1
ATOM 4796 C CA . ASP A 1 599 ? -34.374 -7.587 33.226 1.00 65.19 599 ASP A CA 1
ATOM 4797 C C . ASP A 1 599 ? -33.160 -8.540 33.150 1.00 65.19 599 ASP A C 1
ATOM 4799 O O . ASP A 1 599 ? -33.126 -9.587 33.810 1.00 65.19 599 ASP A O 1
ATOM 4803 N N . ILE A 1 600 ? -32.122 -8.174 32.382 1.00 74.50 600 ILE A N 1
ATOM 4804 C CA . ILE A 1 600 ? -30.901 -8.967 32.226 1.00 74.50 600 ILE A CA 1
ATOM 4805 C C . ILE A 1 600 ? -30.185 -9.076 33.574 1.00 74.50 600 ILE A C 1
ATOM 4807 O O . ILE A 1 600 ? -29.714 -8.094 34.155 1.00 74.50 600 ILE A O 1
ATOM 4811 N N . LYS A 1 601 ? -30.077 -10.318 34.055 1.00 71.62 601 LYS A N 1
ATOM 4812 C CA . LYS A 1 601 ? -29.482 -10.655 35.358 1.00 71.62 601 LYS A CA 1
ATOM 4813 C C . LYS A 1 601 ? -27.957 -10.621 35.361 1.00 71.62 601 LYS A C 1
ATOM 4815 O O . LYS A 1 601 ? -27.358 -10.350 36.396 1.00 71.62 601 LYS A O 1
ATOM 4820 N N . GLU A 1 602 ? -27.342 -10.942 34.228 1.00 84.25 602 GLU A N 1
ATOM 4821 C CA . GLU A 1 602 ? -25.893 -11.063 34.083 1.00 84.25 602 GLU A CA 1
ATOM 4822 C C . GLU A 1 602 ? -25.444 -10.341 32.815 1.00 84.25 602 GLU A C 1
ATOM 4824 O O . GLU A 1 602 ? -25.501 -10.887 31.714 1.00 84.25 602 GLU A O 1
ATOM 4829 N N . LEU A 1 603 ? -24.992 -9.101 32.981 1.00 89.19 603 LEU A N 1
ATOM 4830 C CA . LEU A 1 603 ? -24.412 -8.305 31.911 1.00 89.19 603 LEU A CA 1
ATOM 4831 C C . LEU A 1 603 ? -22.915 -8.146 32.156 1.00 89.19 603 LEU A C 1
ATOM 4833 O O . LEU A 1 603 ? -22.497 -7.829 33.268 1.00 89.19 603 LEU A O 1
ATOM 4837 N N . TYR A 1 604 ? -22.108 -8.324 31.116 1.00 92.75 604 TYR A N 1
ATOM 4838 C CA . TYR A 1 604 ? -20.664 -8.141 31.199 1.00 92.75 604 TYR A CA 1
ATOM 4839 C C . TYR A 1 604 ? -20.170 -7.254 30.073 1.00 92.75 604 TYR A C 1
ATOM 4841 O O . TYR A 1 604 ? -20.588 -7.421 28.930 1.00 92.75 604 TYR A O 1
ATOM 4849 N N . THR A 1 605 ? -19.212 -6.392 30.386 1.00 92.25 605 THR A N 1
ATOM 4850 C CA . THR A 1 605 ? -18.363 -5.710 29.405 1.00 92.25 605 THR A CA 1
ATOM 4851 C C . THR A 1 605 ? -16.889 -5.883 29.780 1.00 92.25 605 THR A C 1
ATOM 4853 O O . THR A 1 605 ? -16.579 -6.409 30.851 1.00 92.25 605 THR A O 1
ATOM 4856 N N . PHE A 1 606 ? -15.964 -5.481 28.913 1.00 94.50 606 PHE A N 1
ATOM 4857 C CA . PHE A 1 606 ? -14.535 -5.583 29.164 1.00 94.50 606 PHE A CA 1
ATOM 4858 C C . PHE A 1 606 ? -13.749 -4.352 28.694 1.00 94.50 606 PHE A C 1
ATOM 4860 O O . PHE A 1 606 ? -14.226 -3.502 27.943 1.00 94.50 606 PHE A O 1
ATOM 4867 N N . THR A 1 607 ? -12.515 -4.243 29.175 1.00 92.44 607 THR A N 1
ATOM 4868 C CA . THR A 1 607 ? -11.505 -3.290 28.711 1.00 92.44 607 THR A CA 1
ATOM 4869 C C . THR A 1 607 ? -10.188 -4.014 28.488 1.00 92.44 607 THR A C 1
ATOM 4871 O O . THR A 1 607 ? -9.738 -4.766 29.347 1.00 92.44 607 THR A O 1
ATOM 4874 N N . LEU A 1 608 ? -9.568 -3.769 27.340 1.00 91.75 608 LEU A N 1
ATOM 4875 C CA . LEU A 1 608 ? -8.220 -4.203 27.012 1.00 91.75 608 LEU A CA 1
ATOM 4876 C C . LEU A 1 608 ? -7.249 -3.045 27.217 1.00 91.75 608 LEU A C 1
ATOM 4878 O O . LEU A 1 608 ? -7.530 -1.895 26.877 1.00 91.75 608 LEU A O 1
ATOM 4882 N N . VAL A 1 609 ? -6.099 -3.363 27.787 1.00 90.38 609 VAL A N 1
ATOM 4883 C CA . VAL A 1 609 ? -5.026 -2.422 28.072 1.00 90.38 609 VAL A CA 1
ATOM 4884 C C . VAL A 1 609 ? -3.745 -3.005 27.492 1.00 90.38 609 VAL A C 1
ATOM 4886 O O . VAL A 1 609 ? -3.250 -4.032 27.960 1.00 90.38 609 VAL A O 1
ATOM 4889 N N . PHE A 1 610 ? -3.206 -2.334 26.483 1.00 87.50 610 PHE A N 1
ATOM 4890 C CA . PHE A 1 610 ? -2.016 -2.773 25.765 1.00 87.50 610 PHE A CA 1
ATOM 4891 C C . PHE A 1 610 ? -0.789 -1.962 26.213 1.00 87.50 610 PHE A C 1
ATOM 4893 O O . PHE A 1 610 ? -0.913 -0.758 26.459 1.00 87.50 610 PHE A O 1
ATOM 4900 N N . PRO A 1 611 ? 0.392 -2.579 26.369 1.00 86.62 611 PRO A N 1
ATOM 4901 C CA . PRO A 1 611 ? 1.643 -1.849 26.546 1.00 86.62 611 PRO A CA 1
ATOM 4902 C C . PRO A 1 611 ? 2.063 -1.142 25.244 1.00 86.62 611 PRO A C 1
ATOM 4904 O O . PRO A 1 611 ? 1.549 -1.473 24.172 1.00 86.62 611 PRO A O 1
ATOM 4907 N N . PRO A 1 612 ? 2.977 -0.159 25.305 1.00 78.81 612 PRO A N 1
ATOM 4908 C CA . PRO A 1 612 ? 3.684 0.308 24.118 1.00 78.81 612 PRO A CA 1
ATOM 4909 C C . PRO A 1 612 ? 4.484 -0.836 23.480 1.00 78.81 612 PRO A C 1
ATOM 4911 O O . PRO A 1 612 ? 5.197 -1.554 24.184 1.00 78.81 612 PRO A O 1
ATOM 4914 N N . THR A 1 613 ? 4.363 -0.994 22.164 1.00 77.31 613 THR A N 1
ATOM 4915 C CA . THR A 1 613 ? 5.152 -1.957 21.385 1.00 77.31 613 THR A CA 1
ATOM 4916 C C . THR A 1 613 ? 6.546 -1.416 21.083 1.00 77.31 613 THR A C 1
ATOM 4918 O O . THR A 1 613 ? 6.731 -0.207 20.932 1.00 77.31 613 THR A O 1
ATOM 4921 N N . LYS A 1 614 ? 7.533 -2.310 20.995 1.00 75.56 614 LYS A N 1
ATOM 4922 C CA . LYS A 1 614 ? 8.882 -2.020 20.489 1.00 75.56 614 LYS A CA 1
ATOM 4923 C C . LYS A 1 614 ? 9.071 -2.492 19.046 1.00 75.56 614 LYS A C 1
ATOM 4925 O O . LYS A 1 614 ? 10.113 -2.212 18.461 1.00 75.56 614 LYS A O 1
ATOM 4930 N N . ALA A 1 615 ? 8.099 -3.204 18.476 1.00 63.66 615 ALA A N 1
ATOM 4931 C CA . ALA A 1 615 ? 8.152 -3.666 17.099 1.00 63.66 615 ALA A CA 1
ATOM 4932 C C . ALA A 1 615 ? 7.947 -2.487 16.130 1.00 63.66 615 ALA A C 1
ATOM 4934 O O . ALA A 1 615 ? 6.844 -1.956 16.009 1.00 63.66 615 ALA A O 1
ATOM 4935 N N . GLU A 1 616 ? 9.005 -2.089 15.414 1.00 49.88 616 GLU A N 1
ATOM 4936 C CA . GLU A 1 616 ? 8.972 -0.981 14.439 1.00 49.88 616 GLU A CA 1
ATOM 4937 C C . GLU A 1 616 ? 7.903 -1.186 13.352 1.00 49.88 616 GLU A C 1
ATOM 4939 O O . GLU A 1 616 ? 7.238 -0.232 12.953 1.00 49.88 616 GLU A O 1
ATOM 4944 N N . ALA A 1 617 ? 7.637 -2.442 12.971 1.00 49.56 617 ALA A N 1
ATOM 4945 C CA . ALA A 1 617 ? 6.587 -2.827 12.023 1.00 49.56 617 ALA A CA 1
ATOM 4946 C C . ALA A 1 617 ? 5.149 -2.474 12.475 1.00 49.56 617 ALA A C 1
ATOM 4948 O O . ALA A 1 617 ? 4.224 -2.524 11.666 1.00 49.56 617 ALA A O 1
ATOM 4949 N N . PHE A 1 618 ? 4.942 -2.119 13.751 1.00 49.03 618 PHE A N 1
ATOM 4950 C CA . PHE A 1 618 ? 3.643 -1.746 14.325 1.00 49.03 618 PHE A CA 1
ATOM 4951 C C . PHE A 1 618 ? 3.475 -0.249 14.610 1.00 49.03 618 PHE A C 1
ATOM 4953 O O . PHE A 1 618 ? 2.394 0.164 15.046 1.00 49.03 618 PHE A O 1
ATOM 4960 N N . ASN A 1 619 ? 4.482 0.581 14.324 1.00 50.28 619 ASN A N 1
ATOM 4961 C CA . ASN A 1 619 ? 4.367 2.044 14.375 1.00 50.28 619 ASN A CA 1
ATOM 4962 C C . ASN A 1 619 ? 3.677 2.611 13.123 1.00 50.28 619 ASN A C 1
ATOM 4964 O O . ASN A 1 619 ? 4.002 3.696 12.652 1.00 50.28 619 ASN A O 1
ATOM 4968 N N . CYS A 1 620 ? 2.717 1.878 12.563 1.00 53.56 620 CYS A N 1
ATOM 4969 C CA . CYS A 1 620 ? 2.052 2.275 11.335 1.00 53.56 620 CYS A CA 1
ATOM 4970 C C . CYS A 1 620 ? 0.797 3.074 11.666 1.00 53.56 620 CYS A C 1
ATOM 4972 O O . CYS A 1 620 ? -0.164 2.586 12.265 1.00 53.56 620 CYS A O 1
ATOM 4974 N N . THR A 1 621 ? 0.849 4.346 11.308 1.00 56.94 621 THR A N 1
ATOM 4975 C CA . THR A 1 621 ? -0.294 5.246 11.294 1.00 56.94 621 THR A CA 1
ATOM 4976 C C . THR A 1 621 ? -1.118 4.968 10.041 1.00 56.94 621 THR A C 1
ATOM 4978 O O . THR A 1 621 ? -0.580 4.580 9.007 1.00 56.94 621 THR A O 1
ATOM 4981 N N . TYR A 1 622 ? -2.434 5.124 10.137 1.00 66.69 622 TYR A N 1
ATOM 4982 C CA . TYR A 1 622 ? -3.335 5.025 8.995 1.00 66.69 622 TYR A CA 1
ATOM 4983 C C . TYR A 1 622 ? -4.120 6.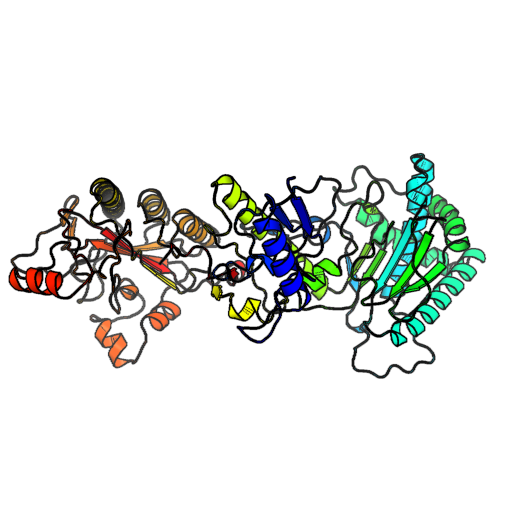327 8.861 1.00 66.69 622 TYR A C 1
ATOM 4985 O O . TYR A 1 622 ? -4.340 7.061 9.828 1.00 66.69 622 TYR A O 1
ATOM 4993 N N . VAL A 1 623 ? -4.521 6.622 7.635 1.00 68.50 623 VAL A N 1
ATOM 4994 C CA . VAL A 1 623 ? -5.429 7.702 7.277 1.00 68.50 623 VAL A CA 1
ATOM 4995 C C . VAL A 1 623 ? -6.736 7.059 6.844 1.00 68.50 623 VAL A C 1
ATOM 4997 O O . VAL A 1 623 ? -6.740 6.179 5.983 1.00 68.50 623 VAL A O 1
ATOM 5000 N N . GLU A 1 624 ? -7.838 7.490 7.447 1.00 72.62 624 GLU A N 1
ATOM 5001 C CA . GLU A 1 624 ? -9.178 7.010 7.113 1.00 72.62 624 GLU A CA 1
ATOM 5002 C C . GLU A 1 624 ? -10.163 8.173 7.005 1.00 72.62 624 GLU A C 1
ATOM 5004 O O . GLU A 1 624 ? -9.942 9.272 7.532 1.00 72.62 624 GLU A O 1
ATOM 5009 N N . ASN A 1 625 ? -11.269 7.913 6.320 1.00 70.44 625 ASN A N 1
ATOM 5010 C CA . ASN A 1 625 ? -12.370 8.847 6.205 1.00 70.44 625 ASN A CA 1
ATOM 5011 C C . ASN A 1 625 ? -13.292 8.729 7.433 1.00 70.44 625 ASN A C 1
ATOM 5013 O O . ASN A 1 625 ? -13.935 7.701 7.616 1.00 70.44 625 ASN A O 1
ATOM 5017 N N . PRO A 1 626 ? -13.407 9.753 8.290 1.00 63.38 626 PRO A N 1
ATOM 5018 C CA . PRO A 1 626 ? -14.202 9.680 9.505 1.00 63.38 626 PRO A CA 1
ATOM 5019 C C . PRO A 1 626 ? -15.682 9.943 9.273 1.00 63.38 626 PRO A C 1
ATOM 5021 O O . PRO A 1 626 ? -16.422 9.948 10.253 1.00 63.38 626 PRO A O 1
ATOM 5024 N N . THR A 1 627 ? -16.102 10.269 8.049 1.00 65.81 627 THR A N 1
ATOM 5025 C CA . THR A 1 627 ? -17.510 10.529 7.692 1.00 65.81 627 THR A CA 1
ATOM 5026 C C . THR A 1 627 ? -18.235 9.257 7.254 1.00 65.81 627 THR A C 1
ATOM 5028 O O . THR A 1 627 ? -19.452 9.250 7.148 1.00 65.81 627 THR A O 1
ATOM 5031 N N . VAL A 1 628 ? -17.502 8.151 7.102 1.00 63.66 628 VAL A N 1
ATOM 5032 C CA . VAL A 1 628 ? -18.029 6.811 6.808 1.00 63.66 628 VAL A CA 1
ATOM 5033 C C . VAL A 1 628 ? -17.889 5.884 8.011 1.00 63.66 628 VAL A C 1
ATOM 5035 O O . VAL A 1 628 ? -17.153 6.178 8.955 1.00 63.66 628 VAL A O 1
ATOM 5038 N N . GLY A 1 629 ? -18.644 4.785 8.026 1.00 53.47 629 GLY A N 1
ATOM 5039 C CA . GLY A 1 629 ? -18.706 3.866 9.165 1.00 53.47 629 GLY A CA 1
ATOM 5040 C C . GLY A 1 629 ? -19.390 4.460 10.403 1.00 53.47 629 GLY A C 1
ATOM 5041 O O . GLY A 1 629 ? -19.383 3.847 11.471 1.00 53.47 629 GLY A O 1
ATOM 5042 N N . ARG A 1 630 ? -19.992 5.653 10.290 1.00 49.00 630 ARG A N 1
ATOM 5043 C CA . ARG A 1 630 ? -20.899 6.207 11.299 1.00 49.00 630 ARG A CA 1
ATOM 5044 C C . ARG A 1 630 ? -22.262 5.562 11.079 1.00 49.00 630 ARG A C 1
ATOM 5046 O O . ARG A 1 630 ? -22.914 5.843 10.081 1.00 49.00 630 ARG A O 1
ATOM 5053 N N . GLY A 1 631 ? -22.720 4.729 12.012 1.00 37.84 631 GLY A N 1
ATOM 5054 C CA . GLY A 1 631 ? -24.155 4.457 12.101 1.00 37.84 631 GLY A CA 1
ATOM 5055 C C . GLY A 1 631 ? -24.887 5.802 12.145 1.00 37.84 631 GLY A C 1
ATOM 5056 O O . GLY A 1 631 ? -24.496 6.666 12.934 1.00 37.84 631 GLY A O 1
ATOM 5057 N N . VAL A 1 632 ? -25.841 6.002 11.231 1.00 24.70 632 VAL A N 1
ATOM 5058 C CA . VAL A 1 632 ? -26.623 7.239 11.063 1.00 24.70 632 VAL A CA 1
ATOM 5059 C C . VAL A 1 632 ? -27.056 7.767 12.438 1.00 24.70 632 VAL A C 1
ATOM 5061 O O . VAL A 1 632 ? -27.584 7.002 13.243 1.00 24.70 632 VAL A O 1
ATOM 5064 N N . ALA A 1 633 ? -26.744 9.038 12.711 1.00 26.77 633 ALA A N 1
ATOM 5065 C CA . ALA A 1 633 ? -26.918 9.689 14.014 1.00 26.77 633 ALA A CA 1
ATOM 5066 C C . ALA A 1 633 ? -28.380 9.900 14.431 1.00 26.77 633 ALA A C 1
ATOM 5068 O O . ALA A 1 633 ? -29.232 10.108 13.535 1.00 26.77 633 ALA A O 1
#

Nearest PDB structures (foldseek):
  8v6v-assembly1_X  TM=3.449E-01  e=1.747E-01  Homo sapiens
  4xqk-assembly2_B  TM=1.723E-01  e=7.989E-03  Lactococcus cremoris
  4xqk-assembly1_A  TM=1.920E-01  e=2.744E-02  Lactococcus cremoris
  9gd1-assembly1_W  TM=2.101E-01  e=2.186E-01  Saccharomyces cerevisiae S288C
  1z3i-assembly1_X  TM=3.348E-01  e=1.742E+00  Danio rerio

Sequence (633 aa):
SLVLIIDDELDQASLNESRRDNERTKTNGLIVELLTFLGDRAPTSYVGYTATPFANILLNADDEEDLFPRDFIVALKAPETYVGAEKLFGRVTAEGEVVQPLNLIRHIDLSEAIEDEDEVNIGEMEIPASLKTAITTFFISAAERIRKSGEIRRPDLQKNITMLVHTSALTDDHYVLTKSVNNHVNTFKAMFEAKHTDAINELEKVWKQDFEPTMGDNAFSKESLGSFADMLECLEIFLNEMVVLEINSKSKNSLSFTEPKTWAIVIGGSKLSRGLTIEGLTVSYFHRNSRGYDTLLQMGRWFGYRPNYLHLTRIFVTSQMEANFHHLATVEHELREDIERMVENNETPLDMALKIRAHDELEITLKKSKNNATISSHTYSGQKISATLVKLDDEEWAANNAKAVKHLALKLETGGYRQPPPYLEFKNCLLYKNVPVDPIINFLKKYRIVKEEIKLSNSLLIDYINKLAHMGELTQWSVAIMSKNKHEDDKLIELGPGMNVTAVDRRQSPRYSGDSFDRLKNVSIMNEELIDLGDKIKTDRISEYVKQNGLKPTLVRNDYRPPERGLLLIYPINTNHSASPEERQKMKEESKLYPVISDIKELYTFTLVFPPTKAEAFNCTYVENPTVGRGVA

Radius of gyration: 32.37 Å; Cα contacts (8 Å, |Δi|>4): 1044; chains: 1; bounding box: 80×52×91 Å